Protein 3TKF (pdb70)

Secondary structure (DSSP, 8-state):
---HHHHHHHHSEEEEE-S-HHHHGGG--SEEE--HHHHHHHHHT-TTHHHHHHHHHHHHHH-TT--HHHHHHHHHHHHHHHHHHHHHTT-SS-EEEEPPGGGTT-HHHHHHHHHHHHHHHHHTT--GGGEEEEEE-SHHHHHHHHHHHHTT--EEEEEE--HHHHHHHHHTT-SEEEEBSHHHHHHHHHHTT-SSPPPGGG-HHHHHHHHHHHHHHHHT--SEEEEB--SSHHHHHTTTTSSEEEE-HHHHHHHHT--S----------HHHHHHHHHT-HHHHHHHHHHHHHHHHHHHHHHHHHHHT-/----HHHHHHHHSEEEEE-S-HHHHHHH--SEEE--HHHHHHHHHSSTTHHHHHHHHHHHHHH-TTS-HHHHHHHHHHHHHHHHHHHHHTT-SS-EEEEPPGGGTT-HHHHHHHHHHHHHHHHHTT--GGGEEEEEE-SHHHHHHHHHHHHTT--EEEEEE-SHHHHHHHHHTT-SEEEEBSHHHHHHHHHHTT-SSPPPGGG-HHHHHHHHHHHHHHHHT--SEEEEB--SSHHHHHTTTTSSEEEE-HHHHHHHHT--S------------HHHHHHHHHH-HHHHHHHHHHHHHHHHHHHHHHHHHHHT-

Foldseek 3Di:
DAFLLVVLVVQAQEEAEALQQVLCQVLQGQEYEYALQRLLVNVVVCPCVVLLLVLLVVLCVVCVPDDLVRSLVLSLLSSQLSSQVSNVVRHNAAYEGEFQLVCQQPLVVLLVRLVSSQVSNVVVPHHQRRYAYEGELDVSRLVNQLVCVVVPHAYEHELAAALLSLLSSLVSVHQAYEQEQALQQVVVCVVPVNPDGDDLVPRSSLVRLVVNQVVCVVVVRNHAYEYEYDDALVSVLSQRNGHYYHDYSVSSVVSNPHHDDRDRNDVNQDNVNSVVRCVVPPSSVVRSVVVSVVSNVSSVVSSVVSSVSD/DFAFLLVLLVVQAQEEAEALPQVLCQVSAGAEYEYFLQRLLCVCPDPPCVVVLLVLLVVLCVVCVPDDLVVSLVVSLLSSQLSSQVSNVVRHNAAYEGEFQLVCQQPLVVLLVSLVVSQVSCVVVVHHLRRYAYEGALDVSRLVNQLVCVVVVRAYEHELAAALLSLLSSLVSVHQAYEQEQALQQVCVCVVVVPPDRDDCVPRSSLVRLVVNQVVCVVVVRNHAYEYEHDDALVSVLQQRNGHHYHDYSVSSVVSNPHRDDRDHNDVDDHDDNVNSVVRCVVPPSSVVRSVVVSVVSNVSSVVSSVVSSVSD

Radius of gyration: 28.07 Å; Cα contacts (8 Å, |Δi|>4): 1209; chains: 2; bounding box: 58×74×72 Å

Sequence (623 aa):
QKSVLEQLKQVTMVVADTGDFELIKKYKPVDATTTNNPSSLILKAVKEQKYSNNLVAETISSKVKANNPDLNSDDDLVKEEIAIEILLVSFGIKILDVIEEGKVSSEVDARVSFNSATTTIDDYAKRIIARYESSNGIPKDDRVLIMMIAATWEGIKAAKLLQKEGINCNLTLIFDKAQAKACAEAGVYLVSPFVGRITDWQMQQNNLKTFPAIADDDGVNSVKAIYKLYKSHGFKTIVMGASFRNVVEQVIALAGCDALTISPVLLEELKNRDEHLEEVKLLTQQISEADFRWLMMNENAMATHKLAEGIRLFTKKDTIELEENIIKQNLMQKSVLEQLKQQVTMVVADTGDFELIKKYKPVDATTTNNPSLILKKAVKEQKYSNLVAETISKVKANNPDLNSDDDLVKEIAIIEILLVSFGIKILDVIEGKVSSEVDARVSFNSATTIDYAKRIIARYESSNGIPKDDRVLIMMIAATWEGIKAAKLLLQKEGINCNLTLIFDKAQAKACAEAGVYLVSPFFVVGRITDWQMQQNNLKTFPAIADDDGVNSVKAIYKLYKSHGFKTIVMGASFRNVVEQVIALAGCDALTISPVVLLEEELKNRDEHLEVKLLTSPQISEADFRWLMNENAMATHKLAEGIRLFTKKDTIELENIIKQNL

Nearest PDB structures (foldseek):
  3te9-assembly2_B  TM=1.002E+00  e=3.076E-57  Francisella tularensis subsp. tularensis
  3tno-assembly1_B  TM=9.965E-01  e=2.979E-54  Francisella tularensis subsp. tularensis SCHU S4
  3igx-assembly2_B  TM=9.937E-01  e=8.332E-54  Francisella tularensis subsp. tularensis SCHU S4
  3te9-assembly1_A  TM=9.946E-01  e=1.778E-53  Francisella tularensis subsp. tularensis
  4e0c-assembly1_A  TM=9.890E-01  e=9.285E-54  Francisella tularensis subsp. tularensis SCHU S4

B-factor: mean 20.65, std 10.34, range [6.25, 67.81]

Organism: Francisella tularensis subsp. tularensis (strain SCHU S4 / Schu 4) (NCBI:txid177416)

CATH classification: 3.20.20.70

Solvent-accessible surface area: 25926 Å² total; per-residue (Å²): 165,99,25,1,7,82,17,1,78,110,59,6,46,1,0,1,29,7,1,21,21,93,48,1,97,103,9,156,6,51,9,1,6,0,24,16,37,36,4,11,101,8,11,110,108,121,102,17,53,115,27,14,57,116,6,5,67,81,6,78,77,96,35,122,120,56,92,82,72,66,23,1,58,31,0,13,1,4,2,15,0,15,0,0,37,80,0,10,111,45,16,141,12,39,0,2,0,9,3,15,3,68,22,6,26,57,21,67,50,1,29,83,29,0,74,108,0,9,52,54,0,89,77,47,62,27,70,80,86,62,0,3,0,10,3,4,0,5,48,16,0,7,126,0,0,103,55,0,34,154,87,34,10,38,0,1,0,3,0,0,3,19,105,19,0,0,58,6,0,9,43,13,46,3,64,1,0,4,0,14,0,0,47,4,0,44,52,29,28,139,114,110,114,71,186,104,81,22,64,58,81,86,1,64,0,0,57,21,0,60,37,0,26,136,22,7,114,83,104,37,52,185,10,36,0,2,0,7,21,23,95,35,7,82,2,0,34,8,0,0,7,0,60,0,0,4,0,39,23,106,14,0,64,75,0,83,109,77,92,71,142,6,99,58,96,12,126,183,28,55,65,24,64,7,31,49,70,15,10,82,37,27,22,0,23,31,20,19,6,38,0,0,49,77,2,8,127,23,16,77,47,13,9,65,33,1,105,144,85,89,201,174,96,24,0,3,61,22,1,52,136,55,6,44,0,0,0,31,9,3,23,17,103,46,1,114,98,7,135,7,64,9,1,5,0,28,16,31,24,5,12,109,7,11,118,94,161,105,20,56,111,38,12,55,104,4,6,66,100,6,63,77,106,31,117,131,63,91,72,80,74,19,1,85,46,0,12,6,17,2,15,1,15,2,0,33,78,0,3,99,47,14,170,12,38,0,2,0,10,4,19,3,72,27,6,25,50,29,70,60,1,29,67,40,0,78,133,0,10,56,40,0,88,89,80,64,23,60,74,84,56,0,3,0,8,3,5,0,5,27,17,0,4,74,0,0,72,89,1,36,149,95,33,10,33,0,0,0,6,0,0,3,23,102,8,0,0,17,5,0,9,42,13,47,3,62,0,0,3,0,15,0,0,50,6,0,41,47,17,43,141,108,90,136,65,195,103,69,19,65,57,81,88,0,65,0,0,57,22,0,59,39,0,24,155,19,0,93,88,94,41,42,183,8,35,0,2,0,8,19,22,102,34,8,87,0,0,35,8,0,0,8,0,38,0,0,4,0,41,23,108,11,0,63,75,0,88,108,79,126,74,150,6,107,60,98,13,139,134,98,128,18,57,66,27,60,6,30,52,74,14,10,84,36,24,21,0,22,31,17,20,4,40,0,0,45,79,6,5,128,23,16,75,50,12,11,70,30,0,108,145,78,92

Structure (mmCIF, N/CA/C/O backbone):
data_3TKF
#
_entry.id   3TKF
#
_cell.length_a   54.827
_cell.length_b   87.194
_cell.length_c   141.136
_cell.angle_alpha   90.00
_cell.angle_beta   90.00
_cell.angle_gamma   90.00
#
_symmetry.space_group_name_H-M   'P 21 21 21'
#
loop_
_entity.id
_entity.type
_entity.pdbx_description
1 polymer Transaldolase
2 non-polymer 'D-ALTRO-HEPT-2-ULOSE 7-PHOSPHATE'
3 non-polymer '4-(2-HYDROXYETHYL)-1-PIPERAZINE ETHANESULFONIC ACID'
4 non-polymer DI(HYDROXYETHYL)ETHER
5 non-polymer GLYCEROL
6 water water
#
loop_
_atom_site.group_PDB
_atom_site.id
_atom_site.type_symbol
_atom_site.label_atom_id
_atom_site.label_alt_id
_atom_site.label_comp_id
_atom_site.label_asym_id
_atom_site.label_entity_id
_atom_site.label_seq_id
_atom_site.pdbx_PDB_ins_code
_atom_site.Cartn_x
_atom_site.Cartn_y
_atom_site.Cartn_z
_atom_site.occupancy
_atom_site.B_iso_or_equiv
_atom_site.auth_seq_id
_atom_site.auth_comp_id
_atom_site.auth_asym_id
_atom_site.auth_atom_id
_atom_site.pdbx_PDB_model_num
ATOM 1 N N . GLN A 1 26 ? 40.131 18.603 38.315 1.00 41.33 2 GLN A N 1
ATOM 2 C CA . GLN A 1 26 ? 39.704 17.849 37.105 1.00 39.66 2 GLN A CA 1
ATOM 3 C C . GLN A 1 26 ? 38.287 18.249 36.686 1.00 36.72 2 GLN A C 1
ATOM 4 O O . GLN A 1 26 ? 37.346 18.252 37.486 1.00 37.53 2 GLN A O 1
ATOM 10 N N . LYS A 1 27 ? 38.154 18.584 35.412 1.00 32.04 3 LYS A N 1
ATOM 11 C CA . LYS A 1 27 ? 36.877 18.989 34.832 1.00 27.75 3 LYS A CA 1
ATOM 12 C C . LYS A 1 27 ? 36.015 17.768 34.596 1.00 23.30 3 LYS A C 1
ATOM 13 O O . LYS A 1 27 ? 36.524 16.701 34.255 1.00 21.44 3 LYS A O 1
ATOM 19 N N . SER A 1 28 ? 34.707 17.917 34.780 1.00 19.30 4 SER A N 1
ATOM 20 C CA . SER A 1 28 ? 33.793 16.800 34.506 1.00 17.69 4 SER A CA 1
ATOM 21 C C . SER A 1 28 ? 33.778 16.565 32.993 1.00 16.42 4 SER A C 1
ATOM 22 O O . SER A 1 28 ? 34.181 17.440 32.207 1.00 16.22 4 SER A O 1
ATOM 25 N N . VAL A 1 29 ? 33.334 15.389 32.599 1.00 15.30 5 VAL A N 1
ATOM 26 C CA . VAL A 1 29 ? 33.181 15.081 31.170 1.00 14.10 5 VAL A CA 1
ATOM 27 C C . VAL A 1 29 ? 32.191 16.083 30.530 1.00 14.52 5 VAL A C 1
ATOM 28 O O . VAL A 1 29 ? 32.382 16.495 29.388 1.00 14.03 5 VAL A O 1
ATOM 32 N N . LEU A 1 30 ? 31.121 16.446 31.228 1.00 13.25 6 LEU A N 1
ATOM 33 C CA . LEU A 1 30 ? 30.181 17.441 30.693 1.00 13.80 6 LEU A CA 1
ATOM 34 C C . LEU A 1 30 ? 30.905 18.758 30.383 1.00 14.58 6 LEU A C 1
ATOM 35 O O . LEU A 1 30 ? 30.735 19.326 29.314 1.00 13.47 6 LEU A O 1
ATOM 40 N N . GLU A 1 31 ? 31.740 19.237 31.304 1.00 15.27 7 GLU A N 1
ATOM 41 C CA . GLU A 1 31 ? 32.466 20.501 31.092 1.00 16.65 7 GLU A CA 1
ATOM 42 C C . GLU A 1 31 ? 33.414 20.389 29.908 1.00 14.78 7 GLU A C 1
ATOM 43 O O . GLU A 1 31 ? 33.536 21.296 29.091 1.00 16.14 7 GLU A O 1
ATOM 49 N N . GLN A 1 32 ? 34.127 19.274 29.839 1.00 14.70 8 GLN A N 1
ATOM 50 C CA . GLN A 1 32 ? 35.037 19.045 28.724 1.00 14.67 8 GLN A CA 1
ATOM 51 C C . GLN A 1 32 ? 34.291 18.974 27.387 1.00 15.00 8 GLN A C 1
ATOM 52 O O . GLN A 1 32 ? 34.772 19.486 26.373 1.00 14.74 8 GLN A O 1
ATOM 58 N N . LEU A 1 33 ? 33.115 18.339 27.386 1.00 13.88 9 LEU A N 1
ATOM 59 C CA . LEU A 1 33 ? 32.326 18.192 26.160 1.00 12.76 9 LEU A CA 1
ATOM 60 C C . LEU A 1 33 ? 31.917 19.563 25.620 1.00 12.34 9 LEU A C 1
ATOM 61 O O . LEU A 1 33 ? 31.971 19.814 24.409 1.00 12.85 9 LEU A O 1
ATOM 66 N N . LYS A 1 34 ? 31.520 20.459 26.520 1.00 14.12 10 LYS A N 1
ATOM 67 C CA . LYS A 1 34 ? 31.097 21.790 26.138 1.00 14.50 10 LYS A CA 1
ATOM 68 C C . LYS A 1 34 ? 32.189 22.611 25.458 1.00 14.68 10 LYS A C 1
ATOM 69 O O . LYS A 1 34 ? 31.889 23.569 24.743 1.00 16.93 10 LYS A O 1
ATOM 75 N N . GLN A 1 35 ? 33.450 22.251 25.676 1.00 14.96 11 GLN A N 1
ATOM 76 C CA . GLN A 1 35 ? 34.556 22.954 25.066 1.00 16.78 11 GLN A CA 1
ATOM 77 C C . GLN A 1 35 ? 34.688 22.658 23.578 1.00 17.17 11 GLN A C 1
ATOM 78 O O . GLN A 1 35 ? 35.236 23.493 22.839 1.00 17.98 11 GLN A O 1
ATOM 84 N N . VAL A 1 36 ? 34.149 21.512 23.111 1.00 15.11 12 VAL A N 1
ATOM 85 C CA . VAL A 1 36 ? 34.310 21.091 21.722 1.00 14.25 12 VAL A CA 1
ATOM 86 C C . VAL A 1 36 ? 33.016 20.790 20.945 1.00 13.43 12 VAL A C 1
ATOM 87 O O . VAL A 1 36 ? 33.049 20.596 19.732 1.00 15.72 12 VAL A O 1
ATOM 91 N N . THR A 1 37 ? 31.882 20.833 21.653 1.00 12.39 13 THR A N 1
ATOM 92 C CA . THR A 1 37 ? 30.559 20.498 21.132 1.00 12.56 13 THR A CA 1
ATOM 93 C C . THR A 1 37 ? 29.526 21.388 21.775 1.00 12.05 13 THR A C 1
ATOM 94 O O . THR A 1 37 ? 29.627 21.684 22.963 1.00 13.10 13 THR A O 1
ATOM 98 N N . MET A 1 38 ? 28.539 21.824 20.993 1.00 12.29 14 MET A N 1
ATOM 99 C CA . MET A 1 38 ? 27.399 22.577 21.523 1.00 12.08 14 MET A CA 1
ATOM 100 C C . MET A 1 38 ? 26.496 21.553 22.219 1.00 11.60 14 MET A C 1
ATOM 101 O O . MET A 1 38 ? 25.908 20.702 21.569 1.00 11.58 14 MET A O 1
ATOM 106 N N . VAL A 1 39 ? 26.409 21.652 23.551 1.00 11.43 15 VAL A N 1
ATOM 107 C CA . VAL A 1 39 ? 25.606 20.741 24.337 1.00 11.17 15 VAL A CA 1
ATOM 108 C C . VAL A 1 39 ? 24.166 21.261 24.351 1.00 11.48 15 VAL A C 1
ATOM 109 O O . VAL A 1 39 ? 23.906 22.449 24.631 1.00 12.67 15 VAL A O 1
ATOM 113 N N . VAL A 1 40 ? 23.240 20.354 24.056 1.00 10.80 16 VAL A N 1
ATOM 114 C CA . VAL A 1 40 ? 21.819 20.659 23.943 1.00 10.55 16 VAL A CA 1
ATOM 115 C C . VAL A 1 40 ? 21.070 19.686 24.863 1.00 11.67 16 VAL A C 1
ATOM 116 O O . VAL A 1 40 ? 21.435 18.518 24.960 1.00 11.44 16 VAL A O 1
ATOM 120 N N . ALA A 1 41 ? 20.062 20.204 25.584 1.00 11.13 17 ALA A N 1
ATOM 121 C CA . ALA A 1 41 ? 19.253 19.374 26.505 1.00 11.35 17 ALA A CA 1
ATOM 122 C C . ALA A 1 41 ? 18.013 18.893 25.792 1.00 11.38 17 ALA A C 1
ATOM 123 O O . ALA A 1 41 ? 17.262 19.679 25.238 1.00 12.30 17 ALA A O 1
ATOM 125 N N . ASP A 1 42 ? 17.791 17.586 25.842 1.00 11.05 18 ASP A N 1
ATOM 126 C CA . ASP A 1 42 ? 16.662 16.938 25.156 1.00 11.60 18 ASP A CA 1
ATOM 127 C C . ASP A 1 42 ? 15.569 16.697 26.184 1.00 11.12 18 ASP A C 1
ATOM 128 O O . ASP A 1 42 ? 15.468 15.610 26.793 1.00 12.84 18 ASP A O 1
ATOM 133 N N . THR A 1 43 ? 14.750 17.732 26.399 1.00 11.83 19 THR A N 1
ATOM 134 C CA . THR A 1 43 ? 13.686 17.656 27.384 1.00 13.15 19 THR A CA 1
ATOM 135 C C . THR A 1 43 ? 12.757 18.843 27.282 1.00 14.54 19 THR A C 1
ATOM 136 O O . THR A 1 43 ? 13.119 19.889 26.745 1.00 15.38 19 THR A O 1
ATOM 140 N N . GLY A 1 44 ? 11.536 18.645 27.762 1.00 15.43 20 GLY A N 1
ATOM 141 C CA . GLY A 1 44 ? 10.582 19.744 27.915 1.00 15.77 20 GLY A CA 1
ATOM 142 C C . GLY A 1 44 ? 10.467 20.167 29.385 1.00 19.17 20 GLY A C 1
ATOM 143 O O . GLY A 1 44 ? 9.772 21.146 29.704 1.00 20.46 20 GLY A O 1
ATOM 144 N N . ASP A 1 45 ? 11.183 19.448 30.262 1.00 18.63 21 ASP A N 1
ATOM 145 C CA . ASP A 1 45 ? 11.151 19.640 31.738 1.00 20.88 21 ASP A CA 1
ATOM 146 C C . ASP A 1 45 ? 12.142 20.762 32.014 1.00 19.64 21 ASP A C 1
ATOM 147 O O . ASP A 1 45 ? 13.299 20.536 32.378 1.00 20.06 21 ASP A O 1
ATOM 152 N N . PHE A 1 46 ? 11.702 21.992 31.795 1.00 21.49 22 PHE A N 1
ATOM 153 C CA . PHE A 1 46 ? 12.578 23.156 31.865 1.00 20.81 22 PHE A CA 1
ATOM 154 C C . PHE A 1 46 ? 13.284 23.435 33.177 1.00 22.83 22 PHE A C 1
ATOM 155 O O . PHE A 1 46 ? 14.379 24.019 33.200 1.00 22.72 22 PHE A O 1
ATOM 163 N N . GLU A 1 47 ? 12.686 23.009 34.270 1.00 24.20 23 GLU A N 1
ATOM 164 C CA . GLU A 1 47 ? 13.335 23.234 35.526 1.00 26.48 23 GLU A CA 1
ATOM 165 C C . GLU A 1 47 ? 14.586 22.390 35.698 1.00 25.78 23 GLU A C 1
ATOM 166 O O . GLU A 1 47 ? 15.449 22.745 36.503 1.00 29.51 23 GLU A O 1
ATOM 172 N N . LEU A 1 48 ? 14.710 21.304 34.928 1.00 23.57 24 LEU A N 1
ATOM 173 C CA . LEU A 1 48 ? 15.902 20.462 34.971 1.00 23.35 24 LEU A CA 1
ATOM 174 C C . LEU A 1 48 ? 17.023 21.039 34.141 1.00 23.53 24 LEU A C 1
ATOM 175 O O . LEU A 1 48 ? 18.181 20.733 34.382 1.00 24.67 24 LEU A O 1
ATOM 180 N N . ILE A 1 49 ? 16.687 21.845 33.147 1.00 23.01 25 ILE A N 1
ATOM 181 C CA . ILE A 1 49 ? 17.674 22.403 32.210 1.00 22.41 25 ILE A CA 1
ATOM 182 C C . ILE A 1 49 ? 18.719 23.287 32.853 1.00 23.81 25 ILE A C 1
ATOM 183 O O . ILE A 1 49 ? 19.918 23.177 32.548 1.00 19.79 25 ILE A O 1
ATOM 188 N N . LYS A 1 50 ? 18.252 24.164 33.738 1.00 26.03 26 LYS A N 1
ATOM 189 C CA . LYS A 1 50 ? 19.095 25.125 34.423 1.00 30.09 26 LYS A CA 1
ATOM 190 C C . LYS A 1 50 ? 20.401 24.586 34.956 1.00 29.89 26 LYS A C 1
ATOM 191 O O . LYS A 1 50 ? 21.455 25.180 34.726 1.00 34.08 26 LYS A O 1
ATOM 197 N N . LYS A 1 51 ? 20.347 23.432 35.604 1.00 28.35 27 LYS A N 1
ATOM 198 C CA . LYS A 1 51 ? 21.548 22.860 36.212 1.00 28.49 27 LYS A CA 1
ATOM 199 C C . LYS A 1 51 ? 22.564 22.253 35.271 1.00 24.93 27 LYS A C 1
ATOM 200 O O . LYS A 1 51 ? 23.632 21.847 35.719 1.00 25.13 27 LYS A O 1
ATOM 206 N N . TYR A 1 52 ? 22.230 22.125 33.984 1.00 19.21 28 TYR A N 1
ATOM 207 C CA . TYR A 1 52 ? 23.211 21.605 33.025 1.00 18.26 28 TYR A CA 1
ATOM 208 C C . TYR A 1 52 ? 23.760 22.705 32.122 1.00 16.72 28 TYR A C 1
ATOM 209 O O . TYR A 1 52 ? 24.773 22.490 31.447 1.00 17.87 28 TYR A O 1
ATOM 218 N N . LYS A 1 53 ? 23.112 23.870 32.129 1.00 18.17 29 LYS A N 1
ATOM 219 C CA . LYS A 1 53 ? 23.522 25.008 31.320 1.00 18.12 29 LYS A CA 1
ATOM 220 C C . LYS A 1 53 ? 23.848 24.642 29.868 1.00 15.97 29 LYS A C 1
ATOM 221 O O . LYS A 1 53 ? 24.944 24.906 29.378 1.00 16.78 29 LYS A O 1
ATOM 227 N N . PRO A 1 54 ? 22.899 24.003 29.182 1.00 15.82 30 PRO A N 1
ATOM 228 C CA . PRO A 1 54 ? 23.122 23.707 27.772 1.00 14.15 30 PRO A CA 1
ATOM 229 C C . PRO A 1 54 ? 22.976 25.006 26.998 1.00 14.69 30 PRO A C 1
ATOM 230 O O . PRO A 1 54 ? 22.438 25.980 27.520 1.00 17.41 30 PRO A O 1
ATOM 234 N N . VAL A 1 55 ? 23.428 25.029 25.749 1.00 13.47 31 VAL A N 1
ATOM 235 C CA . VAL A 1 55 ? 23.265 26.220 24.910 1.00 13.04 31 VAL A CA 1
ATOM 236 C C . VAL A 1 55 ? 21.840 26.272 24.353 1.00 13.03 31 VAL A C 1
ATOM 237 O O . VAL A 1 55 ? 21.145 27.286 24.485 1.00 14.08 31 VAL A O 1
ATOM 241 N N . ASP A 1 56 ? 21.421 25.163 23.727 1.00 13.09 32 ASP A N 1
ATOM 242 C CA . ASP A 1 56 ? 20.097 25.018 23.132 1.00 12.59 32 ASP A CA 1
ATOM 243 C C . ASP A 1 56 ? 19.334 23.899 23.860 1.00 11.81 32 ASP A C 1
ATOM 244 O O . ASP A 1 56 ? 19.880 23.177 24.699 1.00 12.23 32 ASP A O 1
ATOM 249 N N . ALA A 1 57 ? 18.052 23.769 23.538 1.00 12.43 33 ALA A N 1
ATOM 250 C CA . ALA A 1 57 ? 17.253 22.671 24.043 1.00 12.36 33 ALA A CA 1
ATOM 251 C C . ALA A 1 57 ? 16.336 22.187 22.939 1.00 11.81 33 ALA A C 1
ATOM 252 O O . ALA A 1 57 ? 15.955 22.948 22.036 1.00 12.09 33 ALA A O 1
ATOM 254 N N . THR A 1 58 ? 15.964 20.910 23.005 1.00 11.26 34 THR A N 1
ATOM 255 C CA . THR A 1 58 ? 15.029 20.336 22.049 1.00 11.37 34 THR A CA 1
ATOM 256 C C . THR A 1 58 ? 13.852 19.660 22.740 1.00 12.20 34 THR A C 1
ATOM 257 O O . THR A 1 58 ? 14.042 18.993 23.767 1.00 13.08 34 THR A O 1
ATOM 261 N N A THR A 1 59 ? 12.659 19.919 22.226 0.50 11.86 35 THR A N 1
ATOM 262 N N B THR A 1 59 ? 12.628 19.813 22.209 0.50 12.52 35 THR A N 1
ATOM 263 C CA A THR A 1 59 ? 11.487 19.249 22.689 0.50 12.32 35 THR A CA 1
ATOM 264 C CA B THR A 1 59 ? 11.442 19.134 22.785 0.50 13.21 35 THR A CA 1
ATOM 265 C C A THR A 1 59 ? 11.079 18.414 21.494 0.50 12.98 35 THR A C 1
ATOM 266 C C B THR A 1 59 ? 10.546 18.474 21.731 0.50 14.18 35 THR A C 1
ATOM 267 O O A THR A 1 59 ? 11.580 18.604 20.388 0.50 14.11 35 THR A O 1
ATOM 268 O O B THR A 1 59 ? 9.705 19.145 21.127 0.50 15.76 35 THR A O 1
ATOM 275 N N A ASN A 1 60 ? 10.197 17.468 21.718 0.50 11.91 36 ASN A N 1
ATOM 276 N N B ASN A 1 60 ? 10.702 17.170 21.530 0.50 13.04 36 ASN A N 1
ATOM 277 C CA A ASN A 1 60 ? 9.693 16.673 20.623 0.50 12.27 36 ASN A CA 1
ATOM 278 C CA B ASN A 1 60 ? 9.883 16.458 20.528 0.50 12.08 36 ASN A CA 1
ATOM 279 C C A ASN A 1 60 ? 8.338 16.215 21.114 0.50 11.68 36 ASN A C 1
ATOM 280 C C B ASN A 1 60 ? 8.488 16.082 21.102 0.50 12.22 36 ASN A C 1
ATOM 281 O O A ASN A 1 60 ? 7.978 16.474 22.258 0.50 11.44 36 ASN A O 1
ATOM 282 O O B ASN A 1 60 ? 8.239 16.291 22.285 0.50 12.17 36 ASN A O 1
ATOM 291 N N . PRO A 1 61 ? 7.576 15.547 20.259 1.00 12.10 37 PRO A N 1
ATOM 292 C CA . PRO A 1 61 ? 6.227 15.217 20.726 1.00 11.54 37 PRO A CA 1
ATOM 293 C C . PRO A 1 61 ? 6.160 14.284 21.932 1.00 12.80 37 PRO A C 1
ATOM 294 O O . PRO A 1 61 ? 5.251 14.389 22.763 1.00 13.63 37 PRO A O 1
ATOM 298 N N A SER A 1 62 ? 7.106 13.373 22.027 0.60 11.55 38 SER A N 1
ATOM 299 N N B SER A 1 62 ? 7.112 13.373 22.042 0.40 12.82 38 SER A N 1
ATOM 300 C CA A SER A 1 62 ? 7.152 12.442 23.132 0.60 11.70 38 SER A CA 1
ATOM 301 C CA B SER A 1 62 ? 7.127 12.466 23.171 0.40 13.78 38 SER A CA 1
ATOM 302 C C A SER A 1 62 ? 7.609 13.120 24.438 0.60 12.56 38 SER A C 1
ATOM 303 C C B SER A 1 62 ? 7.507 13.227 24.434 0.40 13.14 38 SER A C 1
ATOM 304 O O A SER A 1 62 ? 7.202 12.723 25.531 0.60 12.35 38 SER A O 1
ATOM 305 O O B SER A 1 62 ? 6.887 13.056 25.483 0.40 13.55 38 SER A O 1
ATOM 310 N N . LEU A 1 63 ? 8.517 14.089 24.327 1.00 13.36 39 LEU A N 1
ATOM 311 C CA . LEU A 1 63 ? 8.993 14.838 25.491 1.00 12.60 39 LEU A CA 1
ATOM 312 C C . LEU A 1 63 ? 7.949 15.840 25.973 1.00 12.97 39 LEU A C 1
ATOM 313 O O . LEU A 1 63 ? 7.823 16.063 27.188 1.00 14.21 39 LEU A O 1
ATOM 318 N N . ILE A 1 64 ? 7.174 16.433 25.065 1.00 13.38 40 ILE A N 1
ATOM 319 C CA . ILE A 1 64 ? 6.098 17.314 25.475 1.00 13.73 40 ILE A CA 1
ATOM 320 C C . ILE A 1 64 ? 5.028 16.473 26.222 1.00 15.62 40 ILE A C 1
ATOM 321 O O . ILE A 1 64 ? 4.539 16.860 27.286 1.00 15.18 40 ILE A O 1
ATOM 326 N N . LEU A 1 65 ? 4.677 15.315 25.663 1.00 14.62 41 LEU A N 1
ATOM 327 C CA . LEU A 1 65 ? 3.695 14.439 26.317 1.00 13.90 41 LEU A CA 1
ATOM 328 C C . LEU A 1 65 ? 4.157 14.070 27.719 1.00 15.07 41 LEU A C 1
ATOM 329 O O . LEU A 1 65 ? 3.379 14.152 28.656 1.00 15.16 41 LEU A O 1
ATOM 334 N N . LYS A 1 66 ? 5.424 13.680 27.869 1.00 14.49 42 LYS A N 1
ATOM 335 C CA . LYS A 1 66 ? 5.971 13.300 29.182 1.00 15.73 42 LYS A CA 1
ATOM 336 C C . LYS A 1 66 ? 5.818 14.444 30.168 1.00 16.22 42 LYS A C 1
ATOM 337 O O . LYS A 1 66 ? 5.359 14.229 31.306 1.00 18.19 42 LYS A O 1
ATOM 343 N N . ALA A 1 67 ? 6.171 15.658 29.763 1.00 16.21 43 ALA A N 1
ATOM 344 C CA . ALA A 1 67 ? 6.084 16.832 30.653 1.00 18.24 43 ALA A CA 1
ATOM 345 C C . ALA A 1 67 ? 4.657 17.119 31.079 1.00 18.45 43 ALA A C 1
ATOM 346 O O . ALA A 1 67 ? 4.396 17.479 32.233 1.00 19.53 43 ALA A O 1
ATOM 348 N N . VAL A 1 68 ? 3.727 16.972 30.150 1.00 16.85 44 VAL A N 1
ATOM 349 C CA . VAL A 1 68 ? 2.316 17.181 30.446 1.00 17.02 44 VAL A CA 1
ATOM 350 C C . VAL A 1 68 ? 1.790 16.056 31.346 1.00 18.50 44 VAL A C 1
ATOM 351 O O . VAL A 1 68 ? 1.131 16.336 32.352 1.00 19.76 44 VAL A O 1
ATOM 355 N N . LYS A 1 69 ? 2.097 14.800 31.032 1.00 19.25 45 LYS A N 1
ATOM 356 C CA . LYS A 1 69 ? 1.620 13.664 31.838 1.00 19.95 45 LYS A CA 1
ATOM 357 C C . LYS A 1 69 ? 2.091 13.644 33.282 1.00 20.76 45 LYS A C 1
ATOM 358 O O . LYS A 1 69 ? 1.325 13.235 34.160 1.00 22.02 45 LYS A O 1
ATOM 364 N N . GLU A 1 70 ? 3.333 14.075 33.517 1.00 20.23 46 GLU A N 1
ATOM 365 C CA . GLU A 1 70 ? 3.922 14.041 34.870 1.00 21.14 46 GLU A CA 1
ATOM 366 C C . GLU A 1 70 ? 3.442 15.157 35.791 1.00 22.60 46 GLU A C 1
ATOM 367 O O . GLU A 1 70 ? 3.752 15.180 36.986 1.00 22.33 46 GLU A O 1
ATOM 373 N N . GLN A 1 71 ? 2.682 16.075 35.223 1.00 22.09 47 GLN A N 1
ATOM 374 C CA . GLN A 1 71 ? 1.972 17.162 35.927 1.00 25.02 47 GLN A CA 1
ATOM 375 C C . GLN A 1 71 ? 2.710 18.240 36.684 1.00 24.49 47 GLN A C 1
ATOM 376 O O . GLN A 1 71 ? 2.071 19.013 37.401 1.00 25.83 47 GLN A O 1
ATOM 382 N N . LYS A 1 72 ? 4.015 18.320 36.522 1.00 24.08 48 LYS A N 1
ATOM 383 C CA . LYS A 1 72 ? 4.789 19.359 37.181 1.00 24.95 48 LYS A CA 1
ATOM 384 C C . LYS A 1 72 ? 4.358 20.749 36.691 1.00 24.67 48 LYS A C 1
ATOM 385 O O . LYS A 1 72 ? 4.449 21.736 37.433 1.00 26.06 48 LYS A O 1
ATOM 391 N N . TYR A 1 73 ? 3.893 20.811 35.436 1.00 23.79 49 TYR A N 1
ATOM 392 C CA . TYR A 1 73 ? 3.498 22.060 34.803 1.00 23.70 49 TYR A CA 1
ATOM 393 C C . TYR A 1 73 ? 1.996 22.127 34.523 1.00 23.73 49 TYR A C 1
ATOM 394 O O . TYR A 1 73 ? 1.563 22.732 33.542 1.00 22.96 49 TYR A O 1
ATOM 403 N N . SER A 1 74 ? 1.201 21.534 35.405 1.00 22.82 50 SER A N 1
ATOM 404 C CA . SER A 1 74 ? -0.256 21.541 35.232 1.00 23.58 50 SER A CA 1
ATOM 405 C C . SER A 1 74 ? -0.843 22.971 35.194 1.00 24.33 50 SER A C 1
ATOM 406 O O . SER A 1 74 ? -1.817 23.212 34.475 1.00 22.42 50 SER A O 1
ATOM 409 N N A ASN A 1 75 ? -0.281 23.905 35.966 0.50 25.42 51 ASN A N 1
ATOM 410 N N B ASN A 1 75 ? -0.250 23.896 35.948 0.50 25.36 51 ASN A N 1
ATOM 411 C CA A ASN A 1 75 ? -0.772 25.292 35.939 0.50 25.93 51 ASN A CA 1
ATOM 412 C CA B ASN A 1 75 ? -0.710 25.279 35.944 0.50 25.79 51 ASN A CA 1
ATOM 413 C C A ASN A 1 75 ? -0.512 25.934 34.565 0.50 25.53 51 ASN A C 1
ATOM 414 C C B ASN A 1 75 ? -0.521 25.892 34.559 0.50 25.52 51 ASN A C 1
ATOM 415 O O A ASN A 1 75 ? -1.373 26.638 34.036 0.50 26.38 51 ASN A O 1
ATOM 416 O O B ASN A 1 75 ? -1.428 26.527 34.020 0.50 26.44 51 ASN A O 1
ATOM 425 N N . LEU A 1 76 ? 0.666 25.689 33.989 1.00 24.55 52 LEU A N 1
ATOM 426 C CA . LEU A 1 76 ? 1.000 26.215 32.650 1.00 24.17 52 LEU A CA 1
ATOM 427 C C . LEU A 1 76 ? 0.001 25.648 31.639 1.00 23.34 52 LEU A C 1
ATOM 428 O O . LEU A 1 76 ? -0.503 26.372 30.752 1.00 22.99 52 LEU A O 1
ATOM 433 N N . VAL A 1 77 ? -0.304 24.360 31.759 1.00 22.58 53 VAL A N 1
ATOM 434 C CA . VAL A 1 77 ? -1.256 23.730 30.850 1.00 22.04 53 VAL A CA 1
ATOM 435 C C . VAL A 1 77 ? -2.647 24.345 31.014 1.00 21.18 53 VAL A C 1
ATOM 436 O O . VAL A 1 77 ? -3.275 24.714 30.024 1.00 21.57 53 VAL A O 1
ATOM 440 N N . ALA A 1 78 ? -3.122 24.486 32.257 1.00 21.22 54 ALA A N 1
ATOM 441 C CA . ALA A 1 78 ? -4.446 25.078 32.504 1.00 21.37 54 ALA A CA 1
ATOM 442 C C . ALA A 1 78 ? -4.543 26.523 32.013 1.00 21.17 54 ALA A C 1
ATOM 443 O O . ALA A 1 78 ? -5.545 26.912 31.393 1.00 21.59 54 ALA A O 1
ATOM 445 N N . GLU A 1 79 ? -3.500 27.309 32.249 1.00 22.68 55 GLU A N 1
ATOM 446 C CA . GLU A 1 79 ? -3.470 28.700 31.815 1.00 24.12 55 GLU A CA 1
ATOM 447 C C . GLU 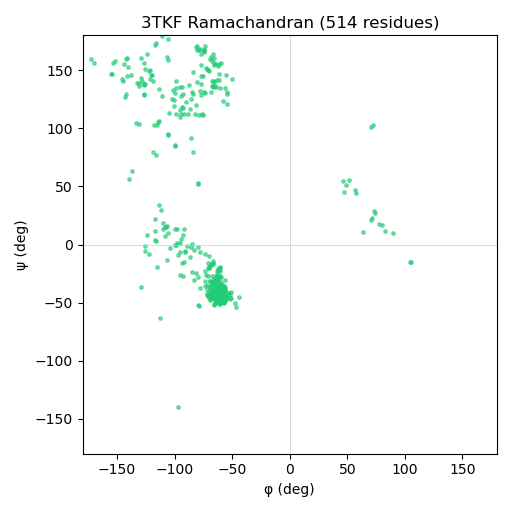A 1 79 ? -3.466 28.806 30.285 1.00 22.66 55 GLU A C 1
ATOM 448 O O . GLU A 1 79 ? -4.088 29.699 29.715 1.00 23.84 55 GLU A O 1
ATOM 454 N N . THR A 1 80 ? -2.761 27.895 29.617 1.00 21.15 56 THR A N 1
ATOM 455 C CA . THR A 1 80 ? -2.703 27.893 28.158 1.00 20.22 56 THR A CA 1
ATOM 456 C C . THR A 1 80 ? -4.080 27.568 27.578 1.00 19.49 56 THR A C 1
ATOM 457 O O . THR A 1 80 ? -4.533 28.215 26.641 1.00 19.20 56 THR A O 1
ATOM 461 N N . ILE A 1 81 ? -4.742 26.557 28.125 1.00 19.28 57 ILE A N 1
ATOM 462 C CA . ILE A 1 81 ? -6.089 26.210 27.687 1.00 19.81 57 ILE A CA 1
ATOM 463 C C . ILE A 1 81 ? -7.046 27.404 27.834 1.00 21.03 57 ILE A C 1
ATOM 464 O O . ILE A 1 81 ? -7.778 27.730 26.910 1.00 21.13 57 ILE A O 1
ATOM 469 N N A SER A 1 82 ? -7.006 28.062 28.986 0.70 22.49 58 SER A N 1
ATOM 470 N N B SER A 1 82 ? -7.011 28.069 28.986 0.30 21.44 58 SER A N 1
ATOM 471 C CA A SER A 1 82 ? -7.873 29.221 29.226 0.70 23.42 58 SER A CA 1
ATOM 472 C CA B SER A 1 82 ? -7.891 29.220 29.232 0.30 21.64 58 SER A CA 1
ATOM 473 C C A SER A 1 82 ? -7.649 30.362 28.235 0.70 22.74 58 SER A C 1
ATOM 474 C C B SER A 1 82 ? -7.656 30.369 28.242 0.30 22.02 58 SER A C 1
ATOM 475 O O A SER A 1 82 ? -8.609 30.946 27.710 0.70 24.17 58 SER A O 1
ATOM 476 O O B SER A 1 82 ? -8.609 30.960 27.725 0.30 22.71 58 SER A O 1
ATOM 481 N N . LYS A 1 83 ? -6.388 30.679 27.991 1.00 22.53 59 LYS A N 1
ATOM 482 C CA . LYS A 1 83 ? -5.995 31.743 27.074 1.00 23.13 59 LYS A CA 1
ATOM 483 C C . LYS A 1 83 ? -6.460 31.479 25.650 1.00 22.76 59 LYS A C 1
ATOM 484 O O . LYS A 1 83 ? -7.047 32.349 24.988 1.00 22.54 59 LYS A O 1
ATOM 490 N N . VAL A 1 84 ? -6.192 30.274 25.158 1.00 20.06 60 VAL A N 1
ATOM 491 C CA . VAL A 1 84 ? -6.572 29.941 23.805 1.00 19.45 60 VAL A CA 1
ATOM 492 C C . VAL A 1 84 ? -8.101 29.991 23.633 1.00 20.19 60 VAL A C 1
ATOM 493 O O . VAL A 1 84 ? -8.596 30.509 22.639 1.00 20.91 60 VAL A O 1
ATOM 497 N N . LYS A 1 85 ? -8.839 29.465 24.588 1.00 20.37 61 LYS A N 1
ATOM 498 C CA . LYS A 1 85 ? -10.304 29.531 24.509 1.00 23.11 61 LYS A CA 1
ATOM 499 C C . LYS A 1 85 ? -10.787 30.953 24.394 1.00 25.00 61 LYS A C 1
ATOM 500 O O . LYS A 1 85 ? -11.652 31.257 23.557 1.00 25.38 61 LYS A O 1
ATOM 506 N N . ALA A 1 86 ? -10.255 31.818 25.250 1.00 25.11 62 ALA A N 1
ATOM 507 C CA . ALA A 1 86 ? -10.683 33.221 25.288 1.00 28.21 62 ALA A CA 1
ATOM 508 C C . ALA A 1 86 ? -10.387 33.945 23.990 1.00 29.30 62 ALA A C 1
ATOM 509 O O . ALA A 1 86 ? -11.218 34.721 23.504 1.00 30.16 62 ALA A O 1
ATOM 511 N N . ASN A 1 87 ? -9.223 33.684 23.413 1.00 28.15 63 ASN A N 1
ATOM 512 C CA . ASN A 1 87 ? -8.818 34.330 22.173 1.00 29.18 63 ASN A CA 1
ATOM 513 C C . ASN A 1 87 ? -9.353 33.699 20.890 1.00 27.11 63 ASN A C 1
ATOM 514 O O . ASN A 1 87 ? -9.137 34.232 19.803 1.00 28.17 63 ASN A O 1
ATOM 519 N N . ASN A 1 88 ? -10.056 32.576 21.011 1.00 24.76 64 ASN A N 1
ATOM 520 C CA . ASN A 1 88 ? -10.585 31.879 19.842 1.00 23.90 64 ASN A CA 1
ATOM 521 C C . ASN A 1 88 ? -12.014 31.394 20.032 1.00 22.55 64 ASN A C 1
ATOM 522 O O . ASN A 1 88 ? -12.291 30.200 19.961 1.00 21.07 64 ASN A O 1
ATOM 527 N N . PRO A 1 89 ? -12.951 32.345 20.214 1.00 22.37 65 PRO A N 1
ATOM 528 C CA . PRO A 1 89 ? -14.370 32.015 20.408 1.00 23.39 65 PRO A CA 1
ATOM 529 C C . PRO A 1 89 ? -15.020 31.401 19.178 1.00 22.70 65 PRO A C 1
ATOM 530 O O . PRO A 1 89 ? -16.097 30.825 19.265 1.00 25.97 65 PRO A O 1
ATOM 534 N N . ASP A 1 90 ? -14.354 31.512 18.038 1.00 21.56 66 ASP A N 1
ATOM 535 C CA . ASP A 1 90 ? -14.854 30.968 16.794 1.00 21.92 66 ASP A CA 1
ATOM 536 C C . ASP A 1 90 ? -14.516 29.501 16.501 1.00 23.38 66 ASP A C 1
ATOM 537 O O . ASP A 1 90 ? -15.098 28.905 15.594 1.00 25.16 66 ASP A O 1
ATOM 542 N N . LEU A 1 91 ? -13.621 28.889 17.264 1.00 24.65 67 LEU A N 1
ATOM 543 C CA . LEU A 1 91 ? -13.232 27.521 16.940 1.00 25.44 67 LEU A CA 1
ATOM 544 C C . LEU A 1 91 ? -14.091 26.408 17.538 1.00 26.57 67 LEU A C 1
ATOM 545 O O . LEU A 1 91 ? -14.450 26.458 18.702 1.00 26.49 67 LEU A O 1
ATOM 550 N N . ASN A 1 92 ? -14.392 25.397 16.721 1.00 28.27 68 ASN A N 1
ATOM 551 C CA . ASN A 1 92 ? -15.116 24.227 17.204 1.00 29.25 68 ASN A CA 1
ATOM 552 C C . ASN A 1 92 ? -14.144 23.389 18.062 1.00 28.14 68 ASN A C 1
ATOM 553 O O . ASN A 1 92 ? -12.955 23.669 18.101 1.00 27.36 68 ASN A O 1
ATOM 558 N N . SER A 1 93 ? -14.675 22.383 18.745 1.00 29.09 69 SER A N 1
ATOM 559 C CA . SER A 1 93 ? -13.904 21.507 19.628 1.00 28.70 69 SER A CA 1
ATOM 560 C C . SER A 1 93 ? -12.594 20.987 19.025 1.00 26.41 69 SER A C 1
ATOM 561 O O . SER A 1 93 ? -11.536 21.160 19.637 1.00 23.96 69 SER A O 1
ATOM 564 N N . ASP A 1 94 ? -12.657 20.369 17.844 1.00 25.28 70 ASP A N 1
ATOM 565 C CA A ASP A 1 94 ? -11.471 19.826 17.164 0.50 26.04 70 ASP A CA 1
ATOM 566 C CA B ASP A 1 94 ? -11.440 19.829 17.214 0.50 26.01 70 ASP A CA 1
ATOM 567 C C . ASP A 1 94 ? -10.436 20.909 16.852 1.00 24.60 70 ASP A C 1
ATOM 568 O O . ASP A 1 94 ? -9.254 20.757 17.140 1.00 21.66 70 ASP A O 1
ATOM 577 N N . ASP A 1 95 ? -10.894 22.002 16.234 1.00 22.43 71 ASP A N 1
ATOM 578 C CA . ASP A 1 95 ? -9.995 23.085 15.871 1.00 22.46 71 ASP A CA 1
ATOM 579 C C . ASP A 1 95 ? -9.411 23.747 17.128 1.00 19.46 71 ASP A C 1
ATOM 580 O O . ASP A 1 95 ? -8.221 24.119 17.154 1.00 18.92 71 ASP A O 1
ATOM 585 N N . LEU A 1 96 ? -10.211 23.864 18.178 1.00 17.86 72 LEU A N 1
ATOM 586 C CA . LEU A 1 96 ? -9.735 24.432 19.439 1.00 17.65 72 LEU A CA 1
ATOM 587 C C . LEU A 1 96 ? -8.576 23.572 20.019 1.00 16.02 72 LEU A C 1
ATOM 588 O O . LEU A 1 96 ? -7.536 24.095 20.420 1.00 16.28 72 LEU A O 1
ATOM 593 N N . VAL A 1 97 ? -8.775 22.262 20.066 1.00 16.14 73 VAL A N 1
ATOM 594 C CA . VAL A 1 97 ? -7.747 21.343 20.571 1.00 16.61 73 VAL A CA 1
ATOM 595 C C . VAL A 1 97 ? -6.450 21.478 19.782 1.00 17.02 73 VAL A C 1
ATOM 596 O O . VAL A 1 97 ? -5.372 21.512 20.381 1.00 16.21 73 VAL A O 1
ATOM 600 N N . LYS A 1 98 ? -6.550 21.595 18.459 1.00 15.15 74 LYS A N 1
ATOM 601 C CA . LYS A 1 98 ? -5.357 21.754 17.637 1.00 17.51 74 LYS A CA 1
ATOM 602 C C . LYS A 1 98 ? -4.621 23.051 17.978 1.00 16.67 74 LYS A C 1
ATOM 603 O O . LYS A 1 98 ? -3.398 23.071 18.057 1.00 17.48 74 LYS A O 1
ATOM 609 N N A GLU A 1 99 ? -5.361 24.132 18.184 0.50 15.45 75 GLU A N 1
ATOM 610 N N B GLU A 1 99 ? -5.350 24.150 18.169 0.50 16.04 75 GLU A N 1
ATOM 611 C CA A GLU A 1 99 ? -4.755 25.409 18.511 0.50 15.56 75 GLU A CA 1
ATOM 612 C CA B GLU A 1 99 ? -4.714 25.424 18.522 0.50 16.59 75 GLU A CA 1
ATOM 613 C C A GLU A 1 99 ? -4.104 25.363 19.910 0.50 15.41 75 GLU A C 1
ATOM 614 C C B GLU A 1 99 ? -4.089 25.364 19.924 0.50 16.00 75 GLU A C 1
ATOM 615 O O A GLU A 1 99 ? -3.032 25.941 20.136 0.50 16.48 75 GLU A O 1
ATOM 616 O O B GLU A 1 99 ? -3.020 25.939 20.170 0.50 16.76 75 GLU A O 1
ATOM 627 N N . ILE A 1 100 ? -4.752 24.683 20.850 1.00 15.88 76 ILE A N 1
ATOM 628 C CA . ILE A 1 100 ? -4.208 24.522 22.202 1.00 14.97 76 ILE A CA 1
ATOM 629 C C . ILE A 1 100 ? -2.922 23.701 22.134 1.00 15.47 76 ILE A C 1
ATOM 630 O O . ILE A 1 100 ? -1.953 24.033 22.836 1.00 15.71 76 ILE A O 1
ATOM 635 N N . ALA A 1 101 ? -2.894 22.675 21.281 1.00 14.49 77 ALA A N 1
ATOM 636 C CA . ALA A 1 101 ? -1.682 21.814 21.167 1.00 14.93 77 ALA A CA 1
ATOM 637 C C . ALA A 1 101 ? -0.515 22.684 20.718 1.00 16.04 77 ALA A C 1
ATOM 638 O O . ALA A 1 101 ? 0.589 22.547 21.259 1.00 17.41 77 ALA A O 1
ATOM 640 N N . ILE A 1 102 ? -0.726 23.560 19.731 1.00 15.40 78 ILE A N 1
ATOM 641 C CA . ILE A 1 102 ? 0.345 24.463 19.298 1.00 15.36 78 ILE A CA 1
ATOM 642 C C . ILE A 1 102 ? 0.758 25.414 20.430 1.00 14.71 78 ILE A C 1
ATOM 643 O O . ILE A 1 102 ? 1.960 25.626 20.698 1.00 14.60 78 ILE A O 1
ATOM 648 N N . GLU A 1 103 ? -0.223 25.985 21.131 1.00 15.11 79 GLU A N 1
ATOM 649 C CA . GLU A 1 103 ? 0.103 26.920 22.198 1.00 15.48 79 GLU A CA 1
ATOM 650 C C . GLU A 1 103 ? 0.857 26.252 23.358 1.00 15.40 79 GLU A C 1
ATOM 651 O O . GLU A 1 103 ? 1.717 26.879 23.979 1.00 16.90 79 GLU A O 1
ATOM 657 N N . ILE A 1 104 ? 0.556 24.987 23.636 1.00 15.43 80 ILE A N 1
ATOM 658 C CA . ILE A 1 104 ? 1.292 24.249 24.687 1.00 15.56 80 ILE A CA 1
ATOM 659 C C . ILE A 1 104 ? 2.767 24.085 24.267 1.00 16.29 80 ILE A C 1
ATOM 660 O O . ILE A 1 104 ? 3.658 24.297 25.066 1.00 15.57 80 ILE A O 1
ATOM 665 N N A LEU A 1 105 ? 2.979 23.702 23.018 0.50 15.66 81 LEU A N 1
ATOM 666 N N B LEU A 1 105 ? 3.024 23.726 23.006 0.50 15.84 81 LEU A N 1
ATOM 667 C CA A LEU A 1 105 ? 4.326 23.556 22.470 0.50 16.49 81 LEU A CA 1
ATOM 668 C CA B LEU A 1 105 ? 4.428 23.613 22.526 0.50 16.17 81 LEU A CA 1
ATOM 669 C C A LEU A 1 105 ? 5.120 24.872 22.660 0.50 15.74 81 LEU A C 1
ATOM 670 C C B LEU A 1 105 ? 5.143 24.927 22.746 0.50 15.80 81 LEU A C 1
ATOM 671 O O A LEU A 1 105 ? 6.287 24.860 23.081 0.50 16.07 81 LEU A O 1
ATOM 672 O O B LEU A 1 105 ? 6.282 24.985 23.233 0.50 15.06 81 LEU A O 1
ATOM 681 N N . VAL A 1 106 ? 4.480 26.007 22.351 1.00 15.13 82 VAL A N 1
ATOM 682 C CA . VAL A 1 106 ? 5.059 27.336 22.471 1.00 15.78 82 VAL A CA 1
ATOM 683 C C . VAL A 1 106 ? 5.265 27.742 23.931 1.00 16.03 82 VAL A C 1
ATOM 684 O O . VAL A 1 106 ? 6.313 28.320 24.280 1.00 16.46 82 VAL A O 1
ATOM 688 N N . SER A 1 107 ? 4.281 27.453 24.788 1.00 15.72 83 SER A N 1
ATOM 689 C CA . SER A 1 107 ? 4.388 27.774 26.229 1.00 16.64 83 SER A CA 1
ATOM 690 C C . SER A 1 107 ? 5.604 27.099 26.841 1.00 16.24 83 SER A C 1
ATOM 691 O O . SER A 1 107 ? 6.394 27.738 27.578 1.00 17.63 83 SER A O 1
ATOM 694 N N . PHE A 1 108 ? 5.791 25.816 26.544 1.00 15.74 84 PHE A N 1
ATOM 695 C CA . PHE A 1 108 ? 6.985 25.121 27.024 1.00 15.21 84 PHE A CA 1
ATOM 696 C C . PHE A 1 108 ? 8.250 25.762 26.460 1.00 15.19 84 PHE A C 1
ATOM 697 O O . PHE A 1 108 ? 9.215 25.977 27.182 1.00 14.96 84 PHE A O 1
ATOM 705 N N . GLY A 1 109 ? 8.243 26.068 25.163 1.00 14.02 85 GLY A N 1
ATOM 706 C CA . GLY A 1 109 ? 9.385 26.719 24.531 1.00 15.59 85 GLY A CA 1
ATOM 707 C C . GLY A 1 109 ? 9.764 28.040 25.180 1.00 15.47 85 GLY A C 1
ATOM 708 O O . GLY A 1 109 ? 10.945 28.314 25.398 1.00 15.41 85 GLY A O 1
ATOM 709 N N . ILE A 1 110 ? 8.774 28.866 25.486 1.00 16.33 86 ILE A N 1
ATOM 710 C CA . ILE A 1 110 ? 9.012 30.159 26.117 1.00 17.59 86 ILE A CA 1
ATOM 711 C C . ILE A 1 110 ? 9.687 29.990 27.478 1.00 16.91 86 ILE A C 1
ATOM 712 O O . ILE A 1 110 ? 10.648 30.710 27.795 1.00 18.00 86 ILE A O 1
ATOM 717 N N . LYS A 1 111 ? 9.206 29.041 28.269 1.00 16.95 87 LYS A N 1
ATOM 718 C CA . LYS A 1 111 ? 9.775 28.752 29.579 1.00 17.90 87 LYS A CA 1
ATOM 719 C C . LYS A 1 111 ? 11.212 28.260 29.468 1.00 16.85 87 LYS A C 1
ATOM 720 O O . LYS A 1 111 ? 12.058 28.574 30.300 1.00 18.17 87 LYS A O 1
ATOM 726 N N . ILE A 1 112 ? 11.491 27.469 28.440 1.00 15.47 88 ILE A N 1
ATOM 727 C CA . ILE A 1 112 ? 12.841 26.984 28.193 1.00 16.40 88 ILE A CA 1
ATOM 728 C C . ILE A 1 112 ? 13.734 28.151 27.813 1.00 16.33 88 ILE A C 1
ATOM 729 O O . ILE A 1 112 ? 14.869 28.243 28.295 1.00 15.20 88 ILE A O 1
ATOM 734 N N . LEU A 1 113 ? 13.243 29.054 26.960 1.00 16.69 89 LEU A N 1
ATOM 735 C CA . LEU A 1 113 ? 14.041 30.212 26.505 1.00 16.54 89 LEU A CA 1
ATOM 736 C C . LEU A 1 113 ? 14.430 31.162 27.645 1.00 19.35 89 LEU A C 1
ATOM 737 O O . LEU A 1 113 ? 15.411 31.896 27.534 1.00 20.07 89 LEU A O 1
ATOM 742 N N . ASP A 1 114 ? 13.659 31.121 28.726 1.00 20.60 90 ASP A N 1
ATOM 743 C CA . ASP A 1 114 ? 13.966 31.930 29.916 1.00 21.70 90 ASP A CA 1
ATOM 744 C C . ASP A 1 114 ? 15.190 31.421 30.655 1.00 21.59 90 ASP A C 1
ATOM 745 O O . ASP A 1 114 ? 15.799 32.168 31.446 1.00 24.61 90 ASP A O 1
ATOM 750 N N . VAL A 1 115 ? 15.560 30.162 30.428 1.00 20.33 91 VAL A N 1
ATOM 751 C CA . VAL A 1 115 ? 16.675 29.555 31.143 1.00 21.39 91 VAL A CA 1
ATOM 752 C C . VAL A 1 115 ? 17.874 29.141 30.311 1.00 20.74 91 VAL A C 1
ATOM 753 O O . VAL A 1 115 ? 18.828 28.546 30.858 1.00 25.46 91 VAL A O 1
ATOM 757 N N . ILE A 1 116 ? 17.847 29.413 29.012 1.00 17.77 92 ILE A N 1
ATOM 758 C CA . ILE A 1 116 ? 18.982 29.125 28.141 1.00 17.57 92 ILE A CA 1
ATOM 759 C C . ILE A 1 116 ? 19.326 30.356 27.327 1.00 17.73 92 ILE A C 1
ATOM 760 O O . ILE A 1 116 ? 18.491 31.252 27.188 1.00 19.52 92 ILE A O 1
ATOM 765 N N A GLU A 1 117 ? 20.541 30.401 26.788 0.50 18.76 93 GLU A N 1
ATOM 766 N N B GLU A 1 117 ? 20.545 30.406 26.794 0.50 17.99 93 GLU A N 1
ATOM 767 C CA A GLU A 1 117 ? 20.974 31.532 25.968 0.50 20.21 93 GLU A CA 1
ATOM 768 C CA B GLU A 1 117 ? 20.988 31.536 25.968 0.50 18.79 93 GLU A CA 1
ATOM 769 C C A GLU A 1 117 ? 20.686 31.311 24.484 0.50 18.71 93 GLU A C 1
ATOM 770 C C B GLU A 1 117 ? 20.755 31.302 24.473 0.50 17.98 93 GLU A C 1
ATOM 771 O O A GLU A 1 117 ? 20.622 32.262 23.701 0.50 19.36 93 GLU A O 1
ATOM 772 O O B GLU A 1 117 ? 20.830 32.234 23.665 0.50 18.56 93 GLU A O 1
ATOM 783 N N . GLY A 1 118 ? 20.490 30.050 24.096 1.00 16.30 94 GLY A N 1
ATOM 784 C CA . GLY A 1 118 ? 20.303 29.698 22.713 1.00 16.17 94 GLY A CA 1
ATOM 785 C C . GLY A 1 118 ? 18.889 29.511 22.234 1.00 14.26 94 GLY A C 1
ATOM 786 O O . GLY A 1 118 ? 17.991 30.255 22.591 1.00 16.25 94 GLY A O 1
ATOM 787 N N . LYS A 1 119 ? 18.731 28.502 21.394 1.00 13.68 95 LYS A N 1
ATOM 788 C CA . LYS A 1 119 ? 17.455 28.212 20.738 1.00 13.02 95 LYS A CA 1
ATOM 789 C C . LYS A 1 119 ? 16.732 27.019 21.301 1.00 13.21 95 LYS A C 1
ATOM 790 O O . LYS A 1 119 ? 17.342 26.142 21.909 1.00 13.68 95 LYS A O 1
ATOM 796 N N . VAL A 1 120 ? 15.433 26.978 21.056 1.00 12.91 96 VAL A N 1
ATOM 797 C CA . VAL A 1 120 ? 14.600 25.843 21.405 1.00 12.43 96 VAL A CA 1
ATOM 798 C C . VAL A 1 120 ? 13.994 25.289 20.123 1.00 12.21 96 VAL A C 1
ATOM 799 O O . VAL A 1 120 ? 13.629 26.043 19.222 1.00 12.10 96 VAL A O 1
ATOM 803 N N . SER A 1 121 ? 13.918 23.965 20.045 1.00 11.42 97 SER A N 1
ATOM 804 C CA . SER A 1 121 ? 13.290 23.286 18.904 1.00 10.90 97 SER A CA 1
ATOM 805 C C . SER A 1 121 ? 11.891 22.829 19.303 1.00 11.58 97 SER A C 1
ATOM 806 O O . SER A 1 121 ? 11.701 22.250 20.380 1.00 12.12 97 SER A O 1
ATOM 809 N N . SER A 1 122 ? 10.940 23.104 18.431 1.00 10.95 98 SER A N 1
ATOM 810 C CA . SER A 1 122 ? 9.518 22.748 18.577 1.00 11.50 98 SER A CA 1
ATOM 811 C C . SER A 1 122 ? 9.096 21.989 17.321 1.00 10.60 98 SER A C 1
ATOM 812 O O . SER A 1 122 ? 9.268 22.498 16.225 1.00 10.96 98 SER A O 1
ATOM 815 N N . GLU A 1 123 ? 8.469 20.827 17.488 1.00 11.54 99 GLU A N 1
ATOM 816 C CA . GLU A 1 123 ? 8.143 19.956 16.366 1.00 11.26 99 GLU A CA 1
ATOM 817 C C . GLU A 1 123 ? 6.743 20.091 15.785 1.00 11.54 99 GLU A C 1
ATOM 818 O O . GLU A 1 123 ? 5.757 20.163 16.542 1.00 14.03 99 GLU A O 1
ATOM 824 N N . VAL A 1 124 ? 6.642 20.128 14.459 1.00 10.99 100 VAL A N 1
ATOM 825 C CA . VAL A 1 124 ? 5.334 20.159 13.821 1.00 11.18 100 VAL A CA 1
ATOM 826 C C . VAL A 1 124 ? 4.615 18.818 14.046 1.00 12.57 100 VAL A C 1
ATOM 827 O O . VAL A 1 124 ? 5.214 17.786 14.330 1.00 12.47 100 VAL A O 1
ATOM 831 N N . ASP A 1 125 ? 3.297 18.847 13.930 1.00 11.82 101 ASP A N 1
ATOM 832 C CA . ASP A 1 125 ? 2.477 17.662 14.057 1.00 12.70 101 ASP A CA 1
ATOM 833 C C . ASP A 1 125 ? 2.978 16.597 13.088 1.00 11.97 101 ASP A C 1
ATOM 834 O O . ASP A 1 125 ? 2.995 16.811 11.881 1.00 11.63 101 ASP A O 1
ATOM 839 N N . ALA A 1 126 ? 3.371 15.434 13.598 1.00 10.94 102 ALA A N 1
ATOM 840 C CA . ALA A 1 126 ? 3.891 14.369 12.743 1.00 11.49 102 ALA A CA 1
ATOM 841 C C . ALA A 1 126 ? 2.906 13.867 11.699 1.00 11.06 102 ALA A C 1
ATOM 842 O O . ALA A 1 126 ? 3.302 13.270 10.697 1.00 10.94 102 ALA A O 1
ATOM 844 N N . ARG A 1 127 ? 1.629 14.125 11.909 1.00 11.86 103 ARG A N 1
ATOM 845 C CA . ARG A 1 127 ? 0.626 13.710 10.951 1.00 12.17 103 ARG A CA 1
ATOM 846 C C . ARG A 1 127 ? 0.723 14.445 9.620 1.00 12.00 103 ARG A C 1
ATOM 847 O O . ARG A 1 127 ? 0.137 13.974 8.632 1.00 13.73 103 ARG A O 1
ATOM 855 N N . VAL A 1 128 ? 1.456 15.562 9.567 1.00 11.42 104 VAL A N 1
ATOM 856 C CA . VAL A 1 128 ? 1.625 16.333 8.320 1.00 12.92 104 VAL A CA 1
ATOM 857 C C . VAL A 1 128 ? 2.947 16.007 7.596 1.00 10.45 104 VAL A C 1
ATOM 858 O O . VAL A 1 128 ? 3.311 16.645 6.631 1.00 10.38 104 VAL A O 1
ATOM 862 N N . SER A 1 129 ? 3.604 14.920 8.010 1.00 9.55 105 SER A N 1
ATOM 863 C CA . SER A 1 129 ? 4.943 14.572 7.491 1.00 9.81 105 SER A CA 1
ATOM 864 C C . SER A 1 129 ? 5.048 14.318 6.006 1.00 9.61 105 SER A C 1
ATOM 865 O O . SER A 1 129 ? 6.160 14.463 5.457 1.00 11.09 105 SER A O 1
ATOM 868 N N . PHE A 1 130 ? 3.939 13.966 5.370 1.00 9.96 106 PHE A N 1
ATOM 869 C CA . PHE A 1 130 ? 3.929 13.698 3.918 1.00 10.04 106 PHE A CA 1
ATOM 870 C C . PHE A 1 130 ? 3.248 14.807 3.114 1.00 10.58 106 PHE A C 1
ATOM 871 O O . PHE A 1 130 ? 2.915 14.612 1.946 1.00 13.08 106 PHE A O 1
ATOM 879 N N . ASN A 1 131 ? 3.052 15.977 3.731 1.00 10.34 107 ASN A N 1
ATOM 880 C CA . ASN A 1 131 ? 2.401 17.101 3.072 1.00 11.11 107 ASN A CA 1
ATOM 881 C C . ASN A 1 131 ? 3.247 18.358 3.271 1.00 11.62 107 ASN A C 1
ATOM 882 O O . ASN A 1 131 ? 3.271 18.947 4.357 1.00 10.33 107 ASN A O 1
ATOM 887 N N . SER A 1 132 ? 3.965 18.754 2.232 1.00 11.08 108 SER A N 1
ATOM 888 C CA . SER A 1 132 ? 4.838 19.931 2.360 1.00 10.64 108 SER A CA 1
ATOM 889 C C . SER A 1 132 ? 4.067 21.201 2.679 1.00 10.95 108 SER A C 1
ATOM 890 O O . SER A 1 132 ? 4.515 22.010 3.493 1.00 11.11 108 SER A O 1
ATOM 893 N N . ALA A 1 133 ? 2.895 21.375 2.051 1.00 10.66 109 ALA A N 1
ATOM 894 C CA . ALA A 1 133 ? 2.127 22.566 2.239 1.00 10.65 109 ALA A CA 1
ATOM 895 C C . ALA A 1 133 ? 1.634 22.709 3.674 1.00 10.27 109 ALA A C 1
ATOM 896 O O . ALA A 1 133 ? 1.767 23.760 4.278 1.00 12.13 109 ALA A O 1
ATOM 898 N N A THR A 1 134 ? 1.049 21.639 4.230 0.60 11.23 110 THR A N 1
ATOM 899 N N B THR A 1 134 ? 1.073 21.631 4.210 0.40 10.39 110 THR A N 1
ATOM 900 C CA A THR A 1 134 ? 0.559 21.721 5.617 0.60 12.61 110 THR A CA 1
ATOM 901 C CA B THR A 1 134 ? 0.578 21.649 5.574 0.40 10.63 110 THR A CA 1
ATOM 902 C C A THR A 1 134 ? 1.736 21.794 6.609 0.60 11.84 110 THR A C 1
ATOM 903 C C B THR A 1 134 ? 1.743 21.836 6.557 0.40 10.93 110 THR A C 1
ATOM 904 O O A THR A 1 134 ? 1.604 22.383 7.672 0.60 13.50 110 THR A O 1
ATOM 905 O O B THR A 1 134 ? 1.625 22.585 7.531 0.40 11.70 110 THR A O 1
ATOM 912 N N . THR A 1 135 ? 2.879 21.206 6.260 1.00 11.34 111 THR A N 1
ATOM 913 C CA . THR A 1 135 ? 4.077 21.351 7.085 1.00 10.88 111 THR A CA 1
ATOM 914 C C . THR A 1 135 ? 4.483 22.829 7.137 1.00 10.63 111 THR A C 1
ATOM 915 O O . THR A 1 135 ? 4.769 23.362 8.205 1.00 11.38 111 THR A O 1
ATOM 919 N N . ILE A 1 136 ? 4.542 23.484 5.981 1.00 10.64 112 ILE A N 1
ATOM 920 C CA . ILE A 1 136 ? 4.886 24.908 5.933 1.00 10.36 112 ILE A CA 1
ATOM 921 C C . ILE A 1 136 ? 3.929 25.739 6.759 1.00 12.03 112 ILE A C 1
ATOM 922 O O . ILE A 1 136 ? 4.363 26.596 7.556 1.00 12.55 112 ILE A O 1
ATOM 927 N N A ASP A 1 137 ? 2.627 25.531 6.601 0.60 11.81 113 ASP A N 1
ATOM 928 N N B ASP A 1 137 ? 2.640 25.451 6.577 0.40 11.87 113 ASP A N 1
ATOM 929 C CA A ASP A 1 137 ? 1.709 26.360 7.369 0.60 13.34 113 ASP A CA 1
ATOM 930 C CA B ASP A 1 137 ? 1.568 26.137 7.263 0.40 13.45 113 ASP A CA 1
ATOM 931 C C A ASP A 1 137 ? 1.732 26.052 8.862 0.60 12.41 113 ASP A C 1
ATOM 932 C C B ASP A 1 137 ? 1.668 26.009 8.780 0.40 12.40 113 ASP A C 1
ATOM 933 O O A ASP A 1 137 ? 1.609 26.969 9.677 0.60 13.32 113 ASP A O 1
ATOM 934 O O B ASP A 1 137 ? 1.512 26.988 9.508 0.40 13.31 113 ASP A O 1
ATOM 943 N N . TYR A 1 138 ? 1.950 24.796 9.239 1.00 12.04 114 TYR A N 1
ATOM 944 C CA . TYR A 1 138 ? 2.036 24.478 10.669 1.00 12.29 114 TYR A CA 1
ATOM 945 C C . TYR A 1 138 ? 3.272 25.179 11.259 1.00 12.50 114 TYR A C 1
ATOM 946 O O . TYR A 1 138 ? 3.220 25.767 12.351 1.00 13.45 114 TYR A O 1
ATOM 955 N N . ALA A 1 139 ? 4.400 25.106 10.541 1.00 12.06 115 ALA A N 1
ATOM 956 C CA . ALA A 1 139 ? 5.635 25.762 10.981 1.00 11.53 115 ALA A CA 1
ATOM 957 C C . ALA A 1 139 ? 5.408 27.274 11.154 1.00 11.99 115 ALA A C 1
ATOM 958 O O . ALA A 1 139 ? 5.791 27.876 12.148 1.00 12.52 115 ALA A O 1
ATOM 960 N N . LYS A 1 140 ? 4.744 27.888 10.179 1.00 12.64 116 LYS A N 1
ATOM 961 C CA . LYS A 1 140 ? 4.449 29.313 10.240 1.00 12.69 116 LYS A CA 1
ATOM 962 C C . LYS A 1 140 ? 3.525 29.649 11.404 1.00 14.43 116 LYS A C 1
ATOM 963 O O . LYS A 1 140 ? 3.665 30.696 12.015 1.00 15.40 116 LYS A O 1
ATOM 969 N N . ARG A 1 141 ? 2.596 28.761 11.715 1.00 13.00 117 ARG A N 1
ATOM 970 C CA . ARG A 1 141 ? 1.682 28.976 12.843 1.00 16.12 117 ARG A CA 1
ATOM 971 C C . ARG A 1 141 ? 2.477 28.936 14.158 1.00 14.06 117 ARG A C 1
ATOM 972 O O . ARG A 1 141 ? 2.281 29.787 15.034 1.00 16.01 117 ARG A O 1
ATOM 980 N N . ILE A 1 142 ? 3.392 27.974 14.314 1.00 12.62 118 ILE A N 1
ATOM 981 C CA . ILE A 1 142 ? 4.220 27.921 15.529 1.00 12.56 118 ILE A CA 1
ATOM 982 C C . ILE A 1 142 ? 5.009 29.242 15.669 1.00 13.64 118 ILE A C 1
ATOM 983 O O . ILE A 1 142 ? 5.028 29.854 16.731 1.00 13.67 118 ILE A O 1
ATOM 988 N N . ILE A 1 143 ? 5.662 29.675 14.603 1.00 13.90 119 ILE A N 1
ATOM 989 C CA . ILE A 1 143 ? 6.438 30.899 14.645 1.00 13.80 119 ILE A CA 1
ATOM 990 C C . ILE A 1 143 ? 5.561 32.099 14.995 1.00 14.39 119 ILE A C 1
ATOM 991 O O . ILE A 1 143 ? 5.969 32.941 15.809 1.00 15.35 119 ILE A O 1
ATOM 996 N N . ALA A 1 144 ? 4.359 32.164 14.420 1.00 14.52 120 ALA A N 1
ATOM 997 C CA . ALA A 1 144 ? 3.466 33.292 14.713 1.00 14.92 120 ALA A CA 1
ATOM 998 C C . ALA A 1 144 ? 3.071 33.304 16.174 1.00 16.50 120 ALA A C 1
ATOM 999 O O . ALA A 1 144 ? 2.956 34.382 16.768 1.00 17.90 120 ALA A O 1
ATOM 1001 N N . ARG A 1 145 ? 2.868 32.127 16.769 1.00 15.59 121 ARG A N 1
ATOM 1002 C CA . ARG A 1 145 ? 2.509 32.074 18.190 1.00 16.21 121 ARG A CA 1
ATOM 1003 C C . ARG A 1 145 ? 3.687 32.520 19.050 1.00 16.27 121 ARG A C 1
ATOM 1004 O O . ARG A 1 145 ? 3.501 33.230 20.055 1.00 17.28 121 ARG A O 1
ATOM 1012 N N . TYR A 1 146 ? 4.901 32.090 18.718 1.00 14.97 122 TYR A N 1
ATOM 1013 C CA . TYR A 1 146 ? 6.046 32.602 19.443 1.00 14.95 122 TYR A CA 1
ATOM 1014 C C . TYR A 1 146 ? 6.129 34.144 19.341 1.00 16.03 122 TYR A C 1
ATOM 1015 O O . TYR A 1 146 ? 6.317 34.823 20.358 1.00 17.92 122 TYR A O 1
ATOM 1024 N N . GLU A 1 147 ? 5.963 34.679 18.138 1.00 16.55 123 GLU A N 1
ATOM 1025 C CA . GLU A 1 147 ? 6.057 36.131 17.908 1.00 18.55 123 GLU A CA 1
ATOM 1026 C C . GLU A 1 147 ? 5.001 36.868 18.703 1.00 19.63 123 GLU A C 1
ATOM 1027 O O . GLU A 1 147 ? 5.294 37.911 19.300 1.00 21.28 123 GLU A O 1
ATOM 1033 N N A SER A 1 148 ? 3.793 36.328 18.736 0.60 20.40 124 SER A N 1
ATOM 1034 N N B SER A 1 148 ? 3.789 36.321 18.736 0.40 20.32 124 SER A N 1
ATOM 1035 C CA A SER A 1 148 ? 2.693 36.960 19.489 0.60 22.32 124 SER A CA 1
ATOM 1036 C CA B SER A 1 148 ? 2.672 36.924 19.489 0.40 21.69 124 SER A CA 1
ATOM 1037 C C A SER A 1 148 ? 3.020 37.050 20.982 0.60 23.14 124 SER A C 1
ATOM 1038 C C B SER A 1 148 ? 2.976 37.013 20.988 0.40 22.61 124 SER A C 1
ATOM 1039 O O A SER A 1 148 ? 2.580 37.982 21.669 0.60 24.77 124 SER A O 1
ATOM 1040 O O B SER A 1 148 ? 2.450 37.886 21.690 0.40 23.91 124 SER A O 1
ATOM 1045 N N . ASN A 1 149 ? 3.817 36.101 21.471 1.00 22.13 125 ASN A N 1
ATOM 1046 C CA . ASN A 1 149 ? 4.236 36.054 22.872 1.00 23.04 125 ASN A 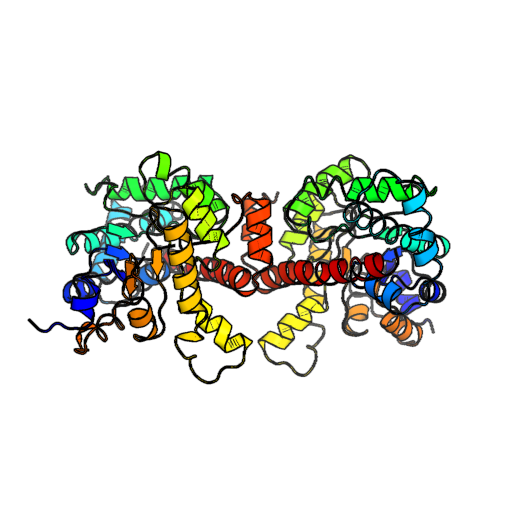CA 1
ATOM 1047 C C . ASN A 1 149 ? 5.558 36.792 23.113 1.00 22.47 125 ASN A C 1
ATOM 1048 O O . ASN A 1 149 ? 6.172 36.653 24.174 1.00 25.46 125 ASN A O 1
ATOM 1053 N N . GLY A 1 150 ? 6.007 37.572 22.135 1.00 22.50 126 GLY A N 1
ATOM 1054 C CA . GLY A 1 150 ? 7.232 38.350 22.275 1.00 23.53 126 GLY A CA 1
ATOM 1055 C C . GLY A 1 150 ? 8.561 37.657 22.022 1.00 22.63 126 GLY A C 1
ATOM 1056 O O . GLY A 1 150 ? 9.616 38.223 22.326 1.00 24.51 126 GLY A O 1
ATOM 1057 N N . ILE A 1 151 ? 8.524 36.446 21.455 1.00 20.79 127 ILE A N 1
ATOM 1058 C CA . ILE A 1 151 ? 9.757 35.707 21.167 1.00 20.90 127 ILE A CA 1
ATOM 1059 C C . ILE A 1 151 ? 10.116 35.831 19.694 1.00 21.39 127 ILE A C 1
ATOM 1060 O O . ILE A 1 151 ? 9.323 35.440 18.844 1.00 22.11 127 ILE A O 1
ATOM 1065 N N . PRO A 1 152 ? 11.294 36.398 19.384 1.00 22.37 128 PRO A N 1
ATOM 1066 C CA . PRO A 1 152 ? 11.675 36.511 17.978 1.00 23.05 128 PRO A CA 1
ATOM 1067 C C . PRO A 1 152 ? 12.021 35.155 17.389 1.00 20.61 128 PRO A C 1
ATOM 1068 O O . PRO A 1 152 ? 12.526 34.256 18.106 1.00 19.51 128 PRO A O 1
ATOM 1072 N N . LYS A 1 153 ? 11.781 35.011 16.094 1.00 19.80 129 LYS A N 1
ATOM 1073 C CA . LYS A 1 153 ? 11.998 33.733 15.438 1.00 19.35 129 LYS A CA 1
ATOM 1074 C C . LYS A 1 153 ? 13.439 33.236 15.472 1.00 18.48 129 LYS A C 1
ATOM 1075 O O . LYS A 1 153 ? 13.673 32.044 15.325 1.00 17.73 129 LYS A O 1
ATOM 1081 N N A ASP A 1 154 ? 14.403 34.126 15.662 0.60 18.60 130 ASP A N 1
ATOM 1082 N N B ASP A 1 154 ? 14.407 34.128 15.703 0.40 18.54 130 ASP A N 1
ATOM 1083 C CA A ASP A 1 154 ? 15.788 33.670 15.710 0.60 18.99 130 ASP A CA 1
ATOM 1084 C CA B ASP A 1 154 ? 15.825 33.721 15.770 0.40 18.76 130 ASP A CA 1
ATOM 1085 C C A ASP A 1 154 ? 16.041 32.695 16.878 0.60 17.41 130 ASP A C 1
ATOM 1086 C C B ASP A 1 154 ? 16.143 32.853 16.997 0.40 17.59 130 ASP A C 1
ATOM 1087 O O A ASP A 1 154 ? 16.938 31.854 16.776 0.60 18.73 130 ASP A O 1
ATOM 1088 O O B ASP A 1 154 ? 17.273 32.378 17.149 0.40 18.24 130 ASP A O 1
ATOM 1097 N N . ARG A 1 155 ? 15.197 32.724 17.919 1.00 15.89 131 ARG A N 1
ATOM 1098 C CA . ARG A 1 155 ? 15.386 31.872 19.103 1.00 15.82 131 ARG A CA 1
ATOM 1099 C C . ARG A 1 155 ? 14.751 30.486 18.929 1.00 14.19 131 ARG A C 1
ATOM 1100 O O . ARG A 1 155 ? 14.795 29.687 19.843 1.00 14.62 131 ARG A O 1
ATOM 1108 N N . VAL A 1 156 ? 14.150 30.211 17.774 1.00 13.55 132 VAL A N 1
ATOM 1109 C CA . VAL A 1 156 ? 13.386 28.974 17.584 1.00 12.96 132 VAL A CA 1
ATOM 1110 C C . VAL A 1 156 ? 13.795 28.194 16.354 1.00 12.76 132 VAL A C 1
ATOM 1111 O O . VAL A 1 156 ? 14.093 28.756 15.317 1.00 13.45 132 VAL A O 1
ATOM 1115 N N . LEU A 1 157 ? 13.826 26.874 16.499 1.00 11.45 133 LEU A N 1
ATOM 1116 C CA . LEU A 1 157 ? 13.988 25.955 15.384 1.00 11.33 133 LEU A CA 1
ATOM 1117 C C . LEU A 1 157 ? 12.697 25.157 15.239 1.00 11.39 133 LEU A C 1
ATOM 1118 O O . LEU A 1 157 ? 12.181 24.631 16.219 1.00 11.44 133 LEU A O 1
ATOM 1123 N N . ILE A 1 158 ? 12.197 25.033 14.016 1.00 11.00 134 ILE A N 1
ATOM 1124 C CA . ILE A 1 158 ? 11.013 24.203 13.742 1.00 11.24 134 ILE A CA 1
ATOM 1125 C C . ILE A 1 158 ? 11.514 22.798 13.358 1.00 11.22 134 ILE A C 1
ATOM 1126 O O . ILE A 1 158 ? 12.280 22.650 12.398 1.00 11.42 134 ILE A O 1
ATOM 1131 N N A MET A 1 159 ? 11.112 21.782 14.130 0.50 10.14 135 MET A N 1
ATOM 1132 N N B MET A 1 159 ? 11.096 21.789 14.115 0.50 10.08 135 MET A N 1
ATOM 1133 C CA A MET A 1 159 ? 11.502 20.389 13.870 0.50 10.96 135 MET A CA 1
ATOM 1134 C CA B MET A 1 159 ? 11.537 20.416 13.907 0.50 10.98 135 MET A CA 1
ATOM 1135 C C A MET A 1 159 ? 10.533 19.755 12.908 0.50 10.30 135 MET A C 1
ATOM 1136 C C B MET A 1 159 ? 10.559 19.668 12.992 0.50 9.94 135 MET A C 1
ATOM 1137 O O A MET A 1 159 ? 9.302 19.874 13.037 0.50 9.83 135 MET A O 1
ATOM 1138 O O B MET A 1 159 ? 9.353 19.630 13.247 0.50 10.11 135 MET A O 1
ATOM 1147 N N . ILE A 1 160 ? 11.117 19.090 11.923 1.00 10.14 136 ILE A N 1
ATOM 1148 C CA . ILE A 1 160 ? 10.377 18.451 10.848 1.00 9.68 136 ILE A CA 1
ATOM 1149 C C . ILE A 1 160 ? 10.967 17.120 10.511 1.00 9.96 136 ILE A C 1
ATOM 1150 O O . ILE A 1 160 ? 12.183 17.012 10.380 1.00 10.08 136 ILE A O 1
ATOM 1155 N N . ALA A 1 161 ? 10.155 16.077 10.370 1.00 9.97 137 ALA A N 1
ATOM 1156 C CA . ALA A 1 161 ? 10.713 14.768 9.997 1.00 9.58 137 ALA A CA 1
ATOM 1157 C C . ALA A 1 161 ? 11.320 14.839 8.599 1.00 9.55 137 ALA A C 1
ATOM 1158 O O . ALA A 1 161 ? 10.710 15.408 7.702 1.00 10.44 137 ALA A O 1
ATOM 1160 N N . ALA A 1 162 ? 12.503 14.253 8.426 1.00 9.67 138 ALA A N 1
ATOM 1161 C CA . ALA A 1 162 ? 13.220 14.305 7.174 1.00 9.48 138 ALA A CA 1
ATOM 1162 C C . ALA A 1 162 ? 12.759 13.349 6.090 1.00 9.55 138 ALA A C 1
ATOM 1163 O O . ALA A 1 162 ? 13.528 12.551 5.550 1.00 9.61 138 ALA A O 1
ATOM 1165 N N . THR A 1 163 ? 11.456 13.408 5.810 1.00 9.06 139 THR A N 1
ATOM 1166 C CA . THR A 1 163 ? 10.903 12.795 4.613 1.00 9.40 139 THR A CA 1
ATOM 1167 C C . THR A 1 163 ? 11.214 13.771 3.469 1.00 8.85 139 THR A C 1
ATOM 1168 O O . THR A 1 163 ? 11.562 14.929 3.683 1.00 9.36 139 THR A O 1
ATOM 1172 N N . TRP A 1 164 ? 11.037 13.338 2.224 1.00 9.66 140 TRP A N 1
ATOM 1173 C CA . TRP A 1 164 ? 11.230 14.238 1.107 1.00 9.98 140 TRP A CA 1
ATOM 1174 C C . TRP A 1 164 ? 10.339 15.470 1.266 1.00 9.30 140 TRP A C 1
ATOM 1175 O O . TRP A 1 164 ? 10.767 16.603 1.014 1.00 10.10 140 TRP A O 1
ATOM 1186 N N . GLU A 1 165 ? 9.085 15.256 1.643 1.00 9.99 141 GLU A N 1
ATOM 1187 C CA . GLU A 1 165 ? 8.157 16.359 1.790 1.00 9.33 141 GLU A CA 1
ATOM 1188 C C . GLU A 1 165 ? 8.581 17.340 2.879 1.00 9.53 141 GLU A C 1
ATOM 1189 O O . GLU A 1 165 ? 8.374 18.559 2.754 1.00 9.51 141 GLU A O 1
ATOM 1195 N N . GLY A 1 166 ? 9.126 16.818 3.967 1.00 9.74 142 GLY A N 1
ATOM 1196 C CA . GLY A 1 166 ? 9.614 17.676 5.039 1.00 9.55 142 GLY A CA 1
ATOM 1197 C C . GLY A 1 166 ? 10.815 18.515 4.618 1.00 9.72 142 GLY A C 1
ATOM 1198 O O . GLY A 1 166 ? 10.922 19.686 4.967 1.00 10.10 142 GLY A O 1
ATOM 1199 N N . ILE A 1 167 ? 11.711 17.911 3.849 1.00 9.80 143 ILE A N 1
ATOM 1200 C CA . ILE A 1 167 ? 12.890 18.618 3.342 1.00 10.11 143 ILE A CA 1
ATOM 1201 C C . ILE A 1 167 ? 12.423 19.715 2.379 1.00 10.38 143 ILE A C 1
ATOM 1202 O O . ILE A 1 167 ? 12.924 20.826 2.417 1.00 11.13 143 ILE A O 1
ATOM 1207 N N . LYS A 1 168 ? 11.445 19.437 1.521 1.00 10.31 144 LYS A N 1
ATOM 1208 C CA . LYS A 1 168 ? 10.926 20.447 0.571 1.00 10.74 144 LYS A CA 1
ATOM 1209 C C . LYS A 1 168 ? 10.279 21.595 1.337 1.00 10.72 144 LYS A C 1
ATOM 1210 O O . LYS A 1 168 ? 10.441 22.769 0.991 1.00 11.73 144 LYS A O 1
ATOM 1216 N N . ALA A 1 169 ? 9.545 21.290 2.413 1.00 10.04 145 ALA A N 1
ATOM 1217 C CA . ALA A 1 169 ? 8.955 22.327 3.247 1.00 10.26 145 ALA A CA 1
ATOM 1218 C C . ALA A 1 169 ? 10.052 23.170 3.884 1.00 11.12 145 ALA A C 1
ATOM 1219 O O . ALA A 1 169 ? 9.957 24.400 3.892 1.00 11.62 145 ALA A O 1
ATOM 1221 N N . ALA A 1 170 ? 11.073 22.524 4.456 1.00 11.07 146 ALA A N 1
ATOM 1222 C CA . ALA A 1 170 ? 12.200 23.230 5.086 1.00 11.26 146 ALA A CA 1
ATOM 1223 C C . ALA A 1 170 ? 12.916 24.130 4.112 1.00 11.74 146 ALA A C 1
ATOM 1224 O O . ALA A 1 170 ? 13.352 25.214 4.498 1.00 12.24 146 ALA A O 1
ATOM 1226 N N . LYS A 1 171 ? 13.051 23.694 2.860 1.00 11.47 147 LYS A N 1
ATOM 1227 C CA . LYS A 1 171 ? 13.715 24.504 1.849 1.00 13.22 147 LYS A CA 1
ATOM 1228 C C . LYS A 1 171 ? 13.000 25.852 1.729 1.00 12.56 147 LYS A C 1
ATOM 1229 O O . LYS A 1 171 ? 13.663 26.907 1.694 1.00 13.95 147 LYS A O 1
ATOM 1235 N N . LEU A 1 172 ? 11.674 25.856 1.697 1.00 12.14 148 LEU A N 1
ATOM 1236 C CA . LEU A 1 172 ? 10.905 27.093 1.579 1.00 13.69 148 LEU A CA 1
ATOM 1237 C C . LEU A 1 172 ? 10.993 27.881 2.883 1.00 12.71 148 LEU A C 1
ATOM 1238 O O . LEU A 1 172 ? 11.191 29.079 2.875 1.00 12.83 148 LEU A O 1
ATOM 1243 N N . LEU A 1 173 ? 10.854 27.215 4.017 1.00 11.64 149 LEU A N 1
ATOM 1244 C CA . LEU A 1 173 ? 10.890 27.901 5.302 1.00 11.57 149 LEU A CA 1
ATOM 1245 C C . LEU A 1 173 ? 12.201 28.638 5.490 1.00 12.29 149 LEU A C 1
ATOM 1246 O O . LEU A 1 173 ? 12.203 29.797 5.944 1.00 12.73 149 LEU A O 1
ATOM 1251 N N . GLN A 1 174 ? 13.314 27.993 5.149 1.00 11.86 150 GLN A N 1
ATOM 1252 C CA . GLN A 1 174 ? 14.628 28.627 5.278 1.00 11.58 150 GLN A CA 1
ATOM 1253 C C . GLN A 1 174 ? 14.699 29.869 4.412 1.00 14.70 150 GLN A C 1
ATOM 1254 O O . GLN A 1 174 ? 15.250 30.886 4.841 1.00 15.01 150 GLN A O 1
ATOM 1260 N N . LYS A 1 175 ? 14.132 29.810 3.214 1.00 14.09 151 LYS A N 1
ATOM 1261 C CA . LYS A 1 175 ? 14.157 30.978 2.317 1.00 15.72 151 LYS A CA 1
ATOM 1262 C C . LYS A 1 175 ? 13.412 32.135 2.937 1.00 16.25 151 LYS A C 1
ATOM 1263 O O . LYS A 1 175 ? 13.741 33.308 2.671 1.00 18.08 151 LYS A O 1
ATOM 1269 N N . GLU A 1 176 ? 12.401 31.826 3.741 1.00 16.29 152 GLU A N 1
ATOM 1270 C CA . GLU A 1 176 ? 11.598 32.812 4.435 1.00 17.81 152 GLU A CA 1
ATOM 1271 C C . GLU A 1 176 ? 12.105 33.163 5.847 1.00 17.65 152 GLU A C 1
ATOM 1272 O O . GLU A 1 176 ? 11.393 33.805 6.625 1.00 20.94 152 GLU A O 1
ATOM 1278 N N . GLY A 1 177 ? 13.332 32.757 6.165 1.00 16.60 153 GLY A N 1
ATOM 1279 C CA . GLY A 1 177 ? 13.952 33.066 7.453 1.00 16.27 153 GLY A CA 1
ATOM 1280 C C . GLY A 1 177 ? 13.546 32.273 8.673 1.00 15.66 153 GLY A C 1
ATOM 1281 O O . GLY A 1 177 ? 13.770 32.714 9.815 1.00 18.67 153 GLY A O 1
ATOM 1282 N N . ILE A 1 178 ? 12.931 31.110 8.456 1.00 13.84 154 ILE A N 1
ATOM 1283 C CA . ILE A 1 178 ? 12.537 30.233 9.540 1.00 12.39 154 ILE A CA 1
ATOM 1284 C C . ILE A 1 178 ? 13.541 29.076 9.547 1.00 12.57 154 ILE A C 1
ATOM 1285 O O . ILE A 1 178 ? 13.616 28.287 8.579 1.00 12.63 154 ILE A O 1
ATOM 1290 N N . ASN A 1 179 ? 14.341 29.007 10.610 1.00 12.62 155 ASN A N 1
ATOM 1291 C CA . ASN A 1 179 ? 15.344 27.941 10.755 1.00 12.72 155 ASN A CA 1
ATOM 1292 C C . ASN A 1 179 ? 14.693 26.635 11.175 1.00 12.48 155 ASN A C 1
ATOM 1293 O O . ASN A 1 179 ? 13.817 26.593 12.042 1.00 12.61 155 ASN A O 1
ATOM 1298 N N . CYS A 1 180 ? 15.168 25.563 10.556 1.00 11.86 156 CYS A N 1
ATOM 1299 C CA . CYS A 1 180 ? 14.599 24.248 10.762 1.00 11.51 156 CYS A CA 1
ATOM 1300 C C . CYS A 1 180 ? 15.614 23.256 11.284 1.00 10.46 156 CYS A C 1
ATOM 1301 O O . CYS A 1 180 ? 16.814 23.364 11.023 1.00 12.54 156 CYS A O 1
ATOM 1304 N N . ASN A 1 181 ? 15.082 22.306 12.042 1.00 9.98 157 ASN A N 1
ATOM 1305 C CA . ASN A 1 181 ? 15.795 21.147 12.611 1.00 10.38 157 ASN A CA 1
ATOM 1306 C C . ASN A 1 181 ? 15.197 19.919 11.948 1.00 10.56 157 ASN A C 1
ATOM 1307 O O . ASN A 1 181 ? 14.049 19.553 12.195 1.00 10.24 157 ASN A O 1
ATOM 1312 N N . LEU A 1 182 ? 15.937 19.324 11.018 1.00 10.01 158 LEU A N 1
ATOM 1313 C CA . LEU A 1 182 ? 15.437 18.150 10.288 1.00 9.32 158 LEU A CA 1
ATOM 1314 C C . LEU A 1 182 ? 15.778 16.906 11.096 1.00 8.59 158 LEU A C 1
ATOM 1315 O O . LEU A 1 182 ? 16.960 16.585 11.302 1.00 10.02 158 LEU A O 1
ATOM 1320 N N . THR A 1 183 ? 14.739 16.208 11.532 1.00 10.01 159 THR A N 1
ATOM 1321 C CA . THR A 1 183 ? 14.894 15.104 12.448 1.00 9.85 159 THR A CA 1
ATOM 1322 C C . THR A 1 183 ? 14.596 13.748 11.829 1.00 10.15 159 THR A C 1
ATOM 1323 O O . THR A 1 183 ? 14.282 13.652 10.650 1.00 9.94 159 THR A O 1
ATOM 1327 N N . LEU A 1 184 ? 14.748 12.705 12.637 1.00 9.62 160 LEU A N 1
ATOM 1328 C CA . LEU A 1 184 ? 14.525 11.338 12.166 1.00 9.32 160 LEU A CA 1
ATOM 1329 C C . LEU A 1 184 ? 15.424 11.016 10.969 1.00 9.19 160 LEU A C 1
ATOM 1330 O O . LEU A 1 184 ? 15.005 10.437 9.973 1.00 9.28 160 LEU A O 1
ATOM 1335 N N . ILE A 1 185 ? 16.699 11.412 11.095 1.00 9.46 161 ILE A N 1
ATOM 1336 C CA . ILE A 1 185 ? 17.717 11.151 10.096 1.00 10.25 161 ILE A CA 1
ATOM 1337 C C . ILE A 1 185 ? 18.463 9.859 10.423 1.00 10.44 161 ILE A C 1
ATOM 1338 O O . ILE A 1 185 ? 19.074 9.686 11.479 1.00 11.31 161 ILE A O 1
ATOM 1343 N N . PHE A 1 186 ? 18.348 8.915 9.495 1.00 10.25 162 PHE A N 1
ATOM 1344 C CA . PHE A 1 186 ? 18.904 7.580 9.619 1.00 10.66 162 PHE A CA 1
ATOM 1345 C C . PHE A 1 186 ? 19.804 7.167 8.487 1.00 11.59 162 PHE A C 1
ATOM 1346 O O . PHE A 1 186 ? 20.347 6.058 8.501 1.00 12.07 162 PHE A O 1
ATOM 1354 N N . ASP A 1 187 ? 19.987 8.028 7.494 1.00 12.44 163 ASP A N 1
ATOM 1355 C CA . ASP A 1 187 ? 20.801 7.698 6.317 1.00 12.40 163 ASP A CA 1
ATOM 1356 C C . ASP A 1 187 ? 21.626 8.914 5.873 1.00 13.08 163 ASP A C 1
ATOM 1357 O O . ASP A 1 187 ? 21.139 10.047 5.934 1.00 12.43 163 ASP A O 1
ATOM 1362 N N . LYS A 1 188 ? 22.840 8.661 5.387 1.00 14.47 164 LYS A N 1
ATOM 1363 C CA . LYS A 1 188 ? 23.756 9.718 4.961 1.00 16.34 164 LYS A CA 1
ATOM 1364 C C . LYS A 1 188 ? 23.237 10.498 3.762 1.00 15.89 164 LYS A C 1
ATOM 1365 O O . LYS A 1 188 ? 23.354 11.722 3.732 1.00 16.41 164 LYS A O 1
ATOM 1371 N N . ALA A 1 189 ? 22.641 9.818 2.777 1.00 17.63 165 ALA A N 1
ATOM 1372 C CA . ALA A 1 189 ? 22.103 10.532 1.595 1.00 16.99 165 ALA A CA 1
ATOM 1373 C C . ALA A 1 189 ? 20.926 11.407 2.042 1.00 16.02 165 ALA A C 1
ATOM 1374 O O . ALA A 1 189 ? 20.717 12.539 1.569 1.00 16.43 165 ALA A O 1
ATOM 1376 N N . GLN A 1 190 ? 20.172 10.925 3.011 1.00 16.16 166 GLN A N 1
ATOM 1377 C CA . GLN A 1 190 ? 19.091 11.673 3.592 1.00 13.29 166 GLN A CA 1
ATOM 1378 C C . GLN A 1 190 ? 19.623 13.003 4.226 1.00 15.10 166 GLN A C 1
ATOM 1379 O O . GLN A 1 190 ? 19.131 14.070 3.982 1.00 15.37 166 GLN A O 1
ATOM 1385 N N . ALA A 1 191 ? 20.717 12.930 4.988 1.00 13.83 167 ALA A N 1
ATOM 1386 C CA . ALA A 1 191 ? 21.354 14.098 5.574 1.00 12.70 167 ALA A CA 1
ATOM 1387 C C . ALA A 1 191 ? 21.924 15.048 4.486 1.00 11.51 167 ALA A C 1
ATOM 1388 O O . ALA A 1 191 ? 21.896 16.260 4.624 1.00 12.70 167 ALA A O 1
ATOM 1390 N N . LYS A 1 192 ? 22.481 14.465 3.427 1.00 11.77 168 LYS A N 1
ATOM 1391 C CA . LYS A 1 192 ? 23.015 15.277 2.333 1.00 11.36 168 LYS A CA 1
ATOM 1392 C C . LYS A 1 192 ? 21.920 16.115 1.680 1.00 10.73 168 LYS A C 1
ATOM 1393 O O . LYS A 1 192 ? 22.101 17.308 1.419 1.00 12.32 168 LYS A O 1
ATOM 1399 N N . ALA A 1 193 ? 20.757 15.509 1.436 1.00 11.09 169 ALA A N 1
ATOM 1400 C CA . ALA A 1 193 ? 19.654 16.235 0.854 1.00 11.38 169 ALA A CA 1
ATOM 1401 C C . ALA A 1 193 ? 19.211 17.419 1.739 1.00 11.37 169 ALA A C 1
ATOM 1402 O O . ALA A 1 193 ? 18.855 18.477 1.269 1.00 12.47 169 ALA A O 1
ATOM 1404 N N . CYS A 1 194 ? 19.208 17.204 3.055 1.00 11.08 170 CYS A N 1
ATOM 1405 C CA . CYS A 1 194 ? 18.874 18.288 3.977 1.00 10.66 170 CYS A CA 1
ATOM 1406 C C . CYS A 1 194 ? 19.855 19.438 3.845 1.00 11.26 170 CYS A C 1
ATOM 1407 O O . CYS A 1 194 ? 19.487 20.594 3.845 1.00 12.42 170 CYS A O 1
ATOM 1410 N N . ALA A 1 195 ? 21.154 19.116 3.779 1.00 11.78 171 ALA A N 1
ATOM 1411 C CA . ALA A 1 195 ? 22.153 20.140 3.663 1.00 10.97 171 ALA A CA 1
ATOM 1412 C C . ALA A 1 195 ? 22.012 20.872 2.327 1.00 12.50 171 ALA A C 1
ATOM 1413 O O . ALA A 1 195 ? 22.187 22.107 2.264 1.00 13.87 171 ALA A O 1
ATOM 1415 N N . GLU A 1 196 ? 21.698 20.119 1.271 1.00 12.38 172 GLU A N 1
ATOM 1416 C CA . GLU A 1 196 ? 21.482 20.719 -0.048 1.00 12.62 172 GLU A CA 1
ATOM 1417 C C . GLU A 1 196 ? 20.288 21.676 -0.031 1.00 19.18 172 GLU A C 1
ATOM 1418 O O . GLU A 1 196 ? 20.245 22.611 -0.851 1.00 15.45 172 GLU A O 1
ATOM 1424 N N . ALA A 1 197 ? 19.324 21.475 0.887 1.00 12.18 173 ALA A N 1
ATOM 1425 C CA . ALA A 1 197 ? 18.167 22.369 1.012 1.00 13.06 173 ALA A CA 1
ATOM 1426 C C . ALA A 1 197 ? 18.473 23.570 1.890 1.00 14.19 173 ALA A C 1
ATOM 1427 O O . ALA A 1 197 ? 17.604 24.423 2.130 1.00 16.79 173 ALA A O 1
ATOM 1429 N N . GLY A 1 198 ? 19.711 23.644 2.393 1.00 12.85 174 GLY A N 1
ATOM 1430 C CA . GLY A 1 198 ? 20.102 24.797 3.207 1.00 13.65 174 GLY A CA 1
ATOM 1431 C C . GLY A 1 198 ? 19.534 24.835 4.619 1.00 12.67 174 GLY A C 1
ATOM 1432 O O . GLY A 1 198 ? 19.410 25.888 5.238 1.00 14.91 174 GLY A O 1
ATOM 1433 N N . VAL A 1 199 ? 19.244 23.674 5.164 1.00 12.07 175 VAL A N 1
ATOM 1434 C CA . VAL A 1 199 ? 18.634 23.664 6.489 1.00 12.59 175 VAL A CA 1
ATOM 1435 C C . VAL A 1 199 ? 19.623 24.050 7.550 1.00 12.79 175 VAL A C 1
ATOM 1436 O O . VAL A 1 199 ? 20.835 23.799 7.429 1.00 12.54 175 VAL A O 1
ATOM 1440 N N . TYR A 1 200 ? 19.122 24.643 8.630 1.00 11.80 176 TYR A N 1
ATOM 1441 C CA . TYR A 1 200 ? 20.001 25.108 9.703 1.00 10.93 176 TYR A CA 1
ATOM 1442 C C . TYR A 1 200 ? 20.699 23.979 10.447 1.00 10.97 176 TYR A C 1
ATOM 1443 O O . TYR A 1 200 ? 21.889 24.066 10.750 1.00 12.19 176 TYR A O 1
ATOM 1452 N N . LEU A 1 201 ? 19.976 22.915 10.723 1.00 10.42 177 LEU A N 1
ATOM 1453 C CA . LEU A 1 201 ? 20.471 21.814 11.536 1.00 10.33 177 LEU A CA 1
ATOM 1454 C C . LEU A 1 201 ? 19.798 20.493 11.236 1.00 10.61 177 LEU A C 1
ATOM 1455 O O . LEU A 1 201 ? 18.619 20.470 10.880 1.00 10.93 177 LEU A O 1
ATOM 1460 N N . VAL A 1 202 ? 20.561 19.402 11.359 1.00 10.52 178 VAL A N 1
ATOM 1461 C CA . VAL A 1 202 ? 20.074 18.055 11.214 1.00 10.21 178 VAL A CA 1
ATOM 1462 C C . VAL A 1 202 ? 20.296 17.299 12.521 1.00 10.85 178 VAL A C 1
ATOM 1463 O O . VAL A 1 202 ? 21.302 17.523 13.220 1.00 10.68 178 VAL A O 1
ATOM 1467 N N . SER A 1 203 ? 19.373 16.400 12.820 1.00 10.26 179 SER A N 1
ATOM 1468 C CA . SER A 1 203 ? 19.404 15.541 13.990 1.00 10.01 179 SER A CA 1
ATOM 1469 C C . SER A 1 203 ? 19.507 14.057 13.594 1.00 10.64 179 SER A C 1
ATOM 1470 O O . SER A 1 203 ? 18.502 13.307 13.617 1.00 11.22 179 SER A O 1
ATOM 1473 N N . PRO A 1 204 ? 20.711 13.618 13.205 1.00 11.82 180 PRO A N 1
ATOM 1474 C CA . PRO A 1 204 ? 20.907 12.199 12.935 1.00 13.03 180 PRO A CA 1
ATOM 1475 C C . PRO A 1 204 ? 20.813 11.408 14.238 1.00 12.36 180 PRO A C 1
ATOM 1476 O O . PRO A 1 204 ? 21.416 11.800 15.275 1.00 12.21 180 PRO A O 1
ATOM 1480 N N . PHE A 1 205 ? 20.023 10.332 14.234 1.00 11.77 181 PHE A N 1
ATOM 1481 C CA . PHE A 1 205 ? 19.815 9.510 15.408 1.00 11.64 181 PHE A CA 1
ATOM 1482 C C . PHE A 1 205 ? 20.927 8.464 15.572 1.00 11.57 181 PHE A C 1
ATOM 1483 O O . PHE A 1 205 ? 21.478 7.939 14.597 1.00 12.92 181 PHE A O 1
ATOM 1491 N N . VAL A 1 206 ? 21.204 8.142 16.827 1.00 10.44 182 VAL A N 1
ATOM 1492 C CA . VAL A 1 206 ? 22.195 7.162 17.190 1.00 10.28 182 VAL A CA 1
ATOM 1493 C C . VAL A 1 206 ? 21.562 5.937 17.808 1.00 11.11 182 VAL A C 1
ATOM 1494 O O . VAL A 1 206 ? 21.601 4.849 17.234 1.00 10.07 182 VAL A O 1
ATOM 1498 N N . GLY A 1 207 ? 20.920 6.111 18.957 1.00 10.83 183 GLY A N 1
ATOM 1499 C CA . GLY A 1 207 ? 20.374 4.975 19.698 1.00 10.40 183 GLY A CA 1
ATOM 1500 C C . GLY A 1 207 ? 19.419 4.089 18.965 1.00 10.52 183 GLY A C 1
ATOM 1501 O O . GLY A 1 207 ? 19.473 2.867 19.104 1.00 11.44 183 GLY A O 1
ATOM 1502 N N . ARG A 1 208 ? 18.545 4.661 18.154 1.00 10.92 184 ARG A N 1
ATOM 1503 C CA . ARG A 1 208 ? 17.551 3.843 17.439 1.00 11.07 184 ARG A CA 1
ATOM 1504 C C . ARG A 1 208 ? 18.221 3.016 16.352 1.00 11.19 184 ARG A C 1
ATOM 1505 O O . ARG A 1 208 ? 17.752 1.948 16.013 1.00 11.27 184 ARG A O 1
ATOM 1513 N N . ILE A 1 209 ? 19.340 3.483 15.816 1.00 9.98 185 ILE A N 1
ATOM 1514 C CA . ILE A 1 209 ? 20.092 2.704 14.848 1.00 9.89 185 ILE A CA 1
ATOM 1515 C C . ILE A 1 209 ? 20.757 1.527 15.582 1.00 11.94 185 ILE A C 1
ATOM 1516 O O . ILE A 1 209 ? 20.722 0.390 15.103 1.00 12.38 185 ILE A O 1
ATOM 1521 N N . THR A 1 210 ? 21.330 1.780 16.757 1.00 11.44 186 THR A N 1
ATOM 1522 C CA . THR A 1 210 ? 21.928 0.721 17.541 1.00 12.67 186 THR A CA 1
ATOM 1523 C C . THR A 1 210 ? 20.851 -0.308 17.938 1.00 12.08 186 THR A C 1
ATOM 1524 O O . THR A 1 210 ? 21.133 -1.510 17.995 1.00 13.29 186 THR A O 1
ATOM 1528 N N . ASP A 1 211 ? 19.613 0.137 18.205 1.00 12.16 187 ASP A N 1
ATOM 1529 C CA . ASP A 1 211 ? 18.511 -0.752 18.536 1.00 11.62 187 ASP A CA 1
ATOM 1530 C C . ASP A 1 211 ? 18.285 -1.725 17.374 1.00 12.02 187 ASP A C 1
ATOM 1531 O O . ASP A 1 211 ? 18.096 -2.915 17.597 1.00 14.18 187 ASP A O 1
ATOM 1536 N N . TRP A 1 212 ? 18.250 -1.219 16.147 1.00 11.63 188 TRP A N 1
ATOM 1537 C CA . TRP A 1 212 ? 18.054 -2.068 14.964 1.00 11.47 188 TRP A CA 1
ATOM 1538 C C . TRP A 1 212 ? 19.158 -3.107 14.876 1.00 12.50 188 TRP A C 1
ATOM 1539 O O . TRP A 1 212 ? 18.901 -4.275 14.636 1.00 12.43 188 TRP A O 1
ATOM 1550 N N . GLN A 1 213 ? 20.384 -2.664 15.060 1.00 11.06 189 GLN A N 1
ATOM 1551 C CA . GLN A 1 213 ? 21.560 -3.521 14.997 1.00 12.73 189 GLN A CA 1
ATOM 1552 C C . GLN A 1 213 ? 21.478 -4.636 16.017 1.00 13.77 189 GLN A C 1
ATOM 1553 O O . GLN A 1 213 ? 21.736 -5.801 15.705 1.00 14.58 189 GLN A O 1
ATOM 1559 N N . MET A 1 214 ? 21.096 -4.297 17.231 1.00 13.83 190 MET A N 1
ATOM 1560 C CA . MET A 1 214 ? 21.004 -5.286 18.311 1.00 13.63 190 MET A CA 1
ATOM 1561 C C . MET A 1 214 ? 19.863 -6.250 18.037 1.00 14.44 190 MET A C 1
ATOM 1562 O O . MET A 1 214 ? 20.028 -7.460 18.224 1.00 16.24 190 MET A O 1
ATOM 1567 N N . GLN A 1 215 ? 18.718 -5.753 17.615 1.00 13.76 191 GLN A N 1
ATOM 1568 C CA . GLN A 1 215 ? 17.604 -6.610 17.277 1.00 15.55 191 GLN A CA 1
ATOM 1569 C C . GLN A 1 215 ? 17.908 -7.558 16.126 1.00 14.77 191 GLN A C 1
ATOM 1570 O O . GLN A 1 215 ? 17.492 -8.725 16.178 1.00 16.96 191 GLN A O 1
ATOM 1576 N N . GLN A 1 216 ? 18.656 -7.114 15.111 1.00 14.19 192 GLN A N 1
ATOM 1577 C CA . GLN A 1 216 ? 18.947 -7.979 13.952 1.00 15.57 192 GLN A CA 1
ATOM 1578 C C . GLN A 1 216 ? 19.604 -9.281 14.348 1.00 17.32 192 GLN A C 1
ATOM 1579 O O . GLN A 1 216 ? 19.330 -10.317 13.759 1.00 16.97 192 GLN A O 1
ATOM 1585 N N . ASN A 1 217 ? 20.511 -9.216 15.315 1.00 16.27 193 ASN A N 1
ATOM 1586 C CA . ASN A 1 217 ? 21.237 -10.397 15.766 1.00 16.81 193 ASN A CA 1
ATOM 1587 C C . ASN A 1 217 ? 21.023 -10.809 17.214 1.00 18.37 193 ASN A C 1
ATOM 1588 O O . ASN A 1 217 ? 21.827 -11.552 17.779 1.00 18.48 193 ASN A O 1
ATOM 1593 N N . ASN A 1 218 ? 19.899 -10.372 17.794 1.00 17.42 194 ASN A N 1
ATOM 1594 C CA . ASN A 1 218 ? 19.570 -10.702 19.181 1.00 18.17 194 ASN A CA 1
ATOM 1595 C C . ASN A 1 218 ? 20.737 -10.478 20.115 1.00 19.96 194 ASN A C 1
ATOM 1596 O O . ASN A 1 218 ? 21.022 -11.304 20.998 1.00 22.00 194 ASN A O 1
ATOM 1601 N N . LEU A 1 219 ? 21.407 -9.333 19.950 1.00 18.78 195 LEU A N 1
ATOM 1602 C CA . LEU A 1 219 ? 22.550 -8.986 20.754 1.00 19.47 195 LEU A CA 1
ATOM 1603 C C . LEU A 1 219 ? 22.079 -8.593 22.159 1.00 22.62 195 LEU A C 1
ATOM 1604 O O . LEU A 1 219 ? 21.152 -7.791 22.326 1.00 25.75 195 LEU A O 1
ATOM 1609 N N . LYS A 1 220 ? 22.708 -9.179 23.161 1.00 27.36 196 LYS A N 1
ATOM 1610 C CA . LYS A 1 220 ? 22.344 -8.900 24.552 1.00 30.38 196 LYS A CA 1
ATOM 1611 C C . LYS A 1 220 ? 23.204 -7.799 25.152 1.00 30.35 196 LYS A C 1
ATOM 1612 O O . LYS A 1 220 ? 22.865 -7.273 26.222 1.00 33.87 196 LYS A O 1
ATOM 1618 N N . THR A 1 221 ? 24.326 -7.475 24.508 1.00 27.23 197 THR A N 1
ATOM 1619 C CA . THR A 1 221 ? 25.198 -6.414 24.9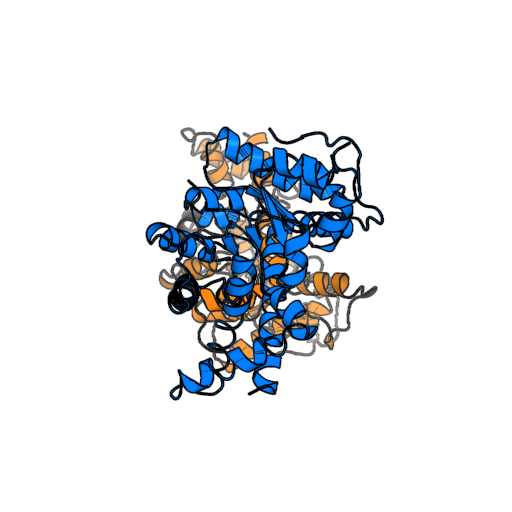95 1.00 26.76 197 THR A CA 1
ATOM 1620 C C . THR A 1 221 ? 25.407 -5.414 23.870 1.00 23.67 197 THR A C 1
ATOM 1621 O O . THR A 1 221 ? 25.331 -5.765 22.693 1.00 21.90 197 THR A O 1
ATOM 1625 N N . PHE A 1 222 ? 25.638 -4.164 24.228 1.00 21.35 198 PHE A N 1
ATOM 1626 C CA . PHE A 1 222 ? 25.910 -3.154 23.220 1.00 19.75 198 PHE A CA 1
ATOM 1627 C C . PHE A 1 222 ? 27.159 -3.466 22.437 1.00 20.47 198 PHE A C 1
ATOM 1628 O O . PHE A 1 222 ? 28.115 -4.012 22.966 1.00 20.81 198 PHE A O 1
ATOM 1636 N N . PRO A 1 223 ? 27.180 -3.103 21.152 1.00 18.31 199 PRO A N 1
ATOM 1637 C CA . PRO A 1 223 ? 28.385 -3.348 20.404 1.00 19.43 199 PRO A CA 1
ATOM 1638 C C . PRO A 1 223 ? 29.541 -2.463 20.848 1.00 18.67 199 PRO A C 1
ATOM 1639 O O . PRO A 1 223 ? 29.333 -1.434 21.493 1.00 18.64 199 PRO A O 1
ATOM 1643 N N . ALA A 1 224 ? 30.759 -2.884 20.534 1.00 20.24 200 ALA A N 1
ATOM 1644 C CA . ALA A 1 224 ? 31.916 -2.054 20.757 1.00 20.69 200 ALA A CA 1
ATOM 1645 C C . ALA A 1 224 ? 31.642 -0.736 20.012 1.00 20.39 200 ALA A C 1
ATOM 1646 O O . ALA A 1 224 ? 31.030 -0.737 18.941 1.00 18.47 200 ALA A O 1
ATOM 1648 N N . ILE A 1 225 ? 32.113 0.379 20.562 1.00 19.16 201 ILE A N 1
ATOM 1649 C CA . ILE A 1 225 ? 31.891 1.694 19.935 1.00 17.82 201 ILE A CA 1
ATOM 1650 C C . ILE A 1 225 ? 32.312 1.735 18.475 1.00 18.63 201 ILE A C 1
ATOM 1651 O O . ILE A 1 225 ? 31.607 2.288 17.638 1.00 18.23 201 ILE A O 1
ATOM 1656 N N . ALA A 1 226 ? 33.459 1.138 18.136 1.00 18.18 202 ALA A N 1
ATOM 1657 C CA . ALA A 1 226 ? 33.925 1.127 16.761 1.00 18.46 202 ALA A CA 1
ATOM 1658 C C . ALA A 1 226 ? 32.968 0.408 15.812 1.00 16.86 202 ALA A C 1
ATOM 1659 O O . ALA A 1 226 ? 32.989 0.652 14.599 1.00 18.15 202 ALA A O 1
ATOM 1661 N N . ASP A 1 227 ? 32.139 -0.470 16.376 1.00 17.69 203 ASP A N 1
ATOM 1662 C CA . ASP A 1 227 ? 31.199 -1.299 15.620 1.00 19.02 203 ASP A CA 1
ATOM 1663 C C . ASP A 1 227 ? 29.746 -0.851 15.821 1.00 16.65 203 ASP A C 1
ATOM 1664 O O . ASP A 1 227 ? 28.834 -1.519 15.362 1.00 18.52 203 ASP A O 1
ATOM 1669 N N . ASP A 1 228 ? 29.529 0.269 16.501 1.00 14.49 204 ASP A N 1
ATOM 1670 C CA . ASP A 1 228 ? 28.170 0.746 16.779 1.00 13.62 204 ASP A CA 1
ATOM 1671 C C . ASP A 1 228 ? 27.645 1.500 15.547 1.00 13.62 204 ASP A C 1
ATOM 1672 O O . ASP A 1 228 ? 28.148 2.566 15.194 1.00 13.13 204 ASP A O 1
ATOM 1677 N N . ASP A 1 229 ? 26.642 0.928 14.893 1.00 12.39 205 ASP A N 1
ATOM 1678 C CA . ASP A 1 229 ? 26.103 1.500 13.662 1.00 11.86 205 ASP A CA 1
ATOM 1679 C C . ASP A 1 229 ? 25.551 2.909 13.866 1.00 12.11 205 ASP A C 1
ATOM 1680 O O . ASP A 1 229 ? 25.584 3.727 12.955 1.00 12.33 205 ASP A O 1
ATOM 1685 N N . GLY A 1 230 ? 25.006 3.190 15.048 1.00 11.98 206 GLY A N 1
ATOM 1686 C CA . GLY A 1 230 ? 24.445 4.528 15.336 1.00 11.54 206 GLY A CA 1
ATOM 1687 C C . GLY A 1 230 ? 25.546 5.560 15.427 1.00 11.07 206 GLY A C 1
ATOM 1688 O O . GLY A 1 230 ? 25.473 6.634 14.810 1.00 11.39 206 GLY A O 1
ATOM 1689 N N . VAL A 1 231 ? 26.601 5.235 16.184 1.00 11.17 207 VAL A N 1
ATOM 1690 C CA . VAL A 1 231 ? 27.742 6.154 16.314 1.00 11.43 207 VAL A CA 1
ATOM 1691 C C . VAL A 1 231 ? 28.380 6.345 14.953 1.00 11.53 207 VAL A C 1
ATOM 1692 O O . VAL A 1 231 ? 28.704 7.482 14.561 1.00 12.59 207 VAL A O 1
ATOM 1696 N N . ASN A 1 232 ? 28.519 5.265 14.191 1.00 11.56 208 ASN A N 1
ATOM 1697 C CA . ASN A 1 232 ? 29.156 5.370 12.872 1.00 12.29 208 ASN A CA 1
ATOM 1698 C C . ASN A 1 232 ? 28.340 6.205 11.890 1.00 12.65 208 ASN A C 1
ATOM 1699 O O . ASN A 1 232 ? 28.908 6.860 10.994 1.00 13.12 208 ASN A O 1
ATOM 1704 N N . SER A 1 233 ? 27.012 6.187 12.015 1.00 11.51 209 SER A N 1
ATOM 1705 C CA . SER A 1 233 ? 26.165 6.989 11.131 1.00 11.00 209 SER A CA 1
ATOM 1706 C C . SER A 1 233 ? 26.464 8.460 11.310 1.00 11.30 209 SER A C 1
ATOM 1707 O O . SER A 1 233 ? 26.629 9.196 10.341 1.00 12.24 209 SER A O 1
ATOM 1710 N N . VAL A 1 234 ? 26.522 8.921 12.562 1.00 11.02 210 VAL A N 1
ATOM 1711 C CA . VAL A 1 234 ? 26.826 10.345 12.830 1.00 10.46 210 VAL A CA 1
ATOM 1712 C C . VAL A 1 234 ? 28.234 10.671 12.385 1.00 11.62 210 VAL A C 1
ATOM 1713 O O . VAL A 1 234 ? 28.461 11.730 11.801 1.00 12.07 210 VAL A O 1
ATOM 1717 N N . LYS A 1 235 ? 29.190 9.784 12.638 1.00 11.89 211 LYS A N 1
ATOM 1718 C CA . LYS A 1 235 ? 30.562 10.040 12.198 1.00 12.38 211 LYS A CA 1
ATOM 1719 C C . LYS A 1 235 ? 30.613 10.219 10.685 1.00 12.95 211 LYS A C 1
ATOM 1720 O O . LYS A 1 235 ? 31.325 11.119 10.179 1.00 12.97 211 LYS A O 1
ATOM 1726 N N . ALA A 1 236 ? 29.870 9.398 9.947 1.00 11.99 212 ALA A N 1
ATOM 1727 C CA . ALA A 1 236 ? 29.866 9.500 8.488 1.00 11.77 212 ALA A CA 1
ATOM 1728 C C . ALA A 1 236 ? 29.269 10.828 7.992 1.00 12.72 212 ALA A C 1
ATOM 1729 O O . ALA A 1 236 ? 29.752 11.435 7.033 1.00 12.95 212 ALA A O 1
ATOM 1731 N N . ILE A 1 237 ? 28.175 11.258 8.605 1.00 11.99 213 ILE A N 1
ATOM 1732 C CA . ILE A 1 237 ? 27.537 12.514 8.250 1.00 11.18 213 ILE A CA 1
ATOM 1733 C C . ILE A 1 237 ? 28.440 13.682 8.562 1.00 11.22 213 ILE A C 1
ATOM 1734 O O . ILE A 1 237 ? 28.581 14.601 7.739 1.00 12.07 213 ILE A O 1
ATOM 1739 N N . TYR A 1 238 ? 29.070 13.663 9.727 1.00 11.40 214 TYR A N 1
ATOM 1740 C CA . TYR A 1 238 ? 30.021 14.719 10.105 1.00 12.80 214 TYR A CA 1
ATOM 1741 C C . TYR A 1 238 ? 31.128 14.810 9.078 1.00 13.19 214 TYR A C 1
ATOM 1742 O O . TYR A 1 238 ? 31.430 15.906 8.613 1.00 13.12 214 TYR A O 1
ATOM 1751 N N . LYS A 1 239 ? 31.718 13.680 8.716 1.00 12.64 215 LYS A N 1
ATOM 1752 C CA . LYS A 1 239 ? 32.817 13.661 7.730 1.00 12.94 215 LYS A CA 1
ATOM 1753 C C . LYS A 1 239 ? 32.383 14.230 6.386 1.00 12.18 215 LYS A C 1
ATOM 1754 O O . LYS A 1 239 ? 33.121 15.011 5.765 1.00 13.92 215 LYS A O 1
ATOM 1760 N N . LEU A 1 240 ? 31.199 13.833 5.914 1.00 12.12 216 LEU A N 1
ATOM 1761 C CA . LEU A 1 240 ? 30.640 14.345 4.650 1.00 11.78 216 LEU A CA 1
ATOM 1762 C C . LEU A 1 240 ? 30.477 15.860 4.712 1.00 13.02 216 LEU A C 1
ATOM 1763 O O . LEU A 1 240 ? 30.866 16.600 3.805 1.00 11.96 216 LEU A O 1
ATOM 1768 N N . TYR A 1 241 ? 29.859 16.346 5.779 1.00 10.83 217 TYR A N 1
ATOM 1769 C CA . TYR A 1 241 ? 29.612 17.767 5.901 1.00 11.64 217 TYR A CA 1
ATOM 1770 C C . TYR A 1 241 ? 30.905 18.553 5.944 1.00 12.04 217 TYR A C 1
ATOM 1771 O O . TYR A 1 241 ? 31.002 19.604 5.291 1.00 13.44 217 TYR A O 1
ATOM 1780 N N . LYS A 1 242 ? 31.889 18.063 6.676 1.00 11.44 218 LYS A N 1
ATOM 1781 C CA . LYS A 1 242 ? 33.154 18.792 6.769 1.00 13.86 218 LYS A CA 1
ATOM 1782 C C . LYS A 1 242 ? 33.909 18.799 5.450 1.00 14.03 218 LYS A C 1
ATOM 1783 O O . LYS A 1 242 ? 34.391 19.861 5.022 1.00 15.08 218 LYS A O 1
ATOM 1789 N N . SER A 1 243 ? 33.974 17.669 4.766 1.00 13.66 219 SER A N 1
ATOM 1790 C CA . SER A 1 243 ? 34.713 17.621 3.506 1.00 14.54 219 SER A CA 1
ATOM 1791 C C . SER A 1 243 ? 34.044 18.454 2.409 1.00 15.45 219 SER A C 1
ATOM 1792 O O . SER A 1 243 ? 34.698 19.009 1.529 1.00 16.80 219 SER A O 1
ATOM 1795 N N . HIS A 1 244 ? 32.725 18.533 2.434 1.00 13.30 220 HIS A N 1
ATOM 1796 C CA . HIS A 1 244 ? 31.948 19.261 1.428 1.00 12.76 220 HIS A CA 1
ATOM 1797 C C . HIS A 1 244 ? 31.679 20.714 1.797 1.00 12.84 220 HIS A C 1
ATOM 1798 O O . HIS A 1 244 ? 31.105 21.479 0.998 1.00 14.28 220 HIS A O 1
ATOM 1805 N N . GLY A 1 245 ? 32.068 21.125 2.998 1.00 12.54 221 GLY A N 1
ATOM 1806 C CA . GLY A 1 245 ? 31.834 22.497 3.412 1.00 13.35 221 GLY A CA 1
ATOM 1807 C C . GLY A 1 245 ? 30.393 22.858 3.686 1.00 13.58 221 GLY A C 1
ATOM 1808 O O . GLY A 1 245 ? 30.040 24.026 3.685 1.00 14.98 221 GLY A O 1
ATOM 1809 N N . PHE A 1 246 ? 29.541 21.867 3.945 1.00 12.78 222 PHE A N 1
ATOM 1810 C CA . PHE A 1 246 ? 28.151 22.195 4.291 1.00 12.53 222 PHE A CA 1
ATOM 1811 C C . PHE A 1 246 ? 28.130 22.924 5.626 1.00 13.18 222 PHE A C 1
ATOM 1812 O O . PHE A 1 246 ? 28.849 22.557 6.566 1.00 14.55 222 PHE A O 1
ATOM 1820 N N . LYS A 1 247 ? 27.286 23.942 5.725 1.00 13.62 223 LYS A N 1
ATOM 1821 C CA . LYS A 1 247 ? 27.209 24.770 6.935 1.00 16.05 223 LYS A CA 1
ATOM 1822 C C . LYS A 1 247 ? 26.109 24.335 7.908 1.00 15.18 223 LYS A C 1
ATOM 1823 O O . LYS A 1 247 ? 26.016 24.847 9.015 1.00 18.00 223 LYS A O 1
ATOM 1829 N N . THR A 1 248 ? 25.289 23.380 7.498 1.00 12.95 224 THR A N 1
ATOM 1830 C CA . THR A 1 248 ? 24.247 22.811 8.361 1.00 12.97 224 THR A CA 1
ATOM 1831 C C . THR A 1 248 ? 24.925 22.178 9.572 1.00 12.15 224 THR A C 1
ATOM 1832 O O . THR A 1 248 ? 25.925 21.470 9.441 1.00 12.46 224 THR A O 1
ATOM 1836 N N . ILE A 1 249 ? 24.382 22.433 10.760 1.00 11.47 225 ILE A N 1
ATOM 1837 C CA . ILE A 1 249 ? 24.885 21.879 12.024 1.00 12.16 225 ILE A CA 1
ATOM 1838 C C . ILE A 1 249 ? 24.516 20.420 12.169 1.00 11.62 225 ILE A C 1
ATOM 1839 O O . ILE A 1 249 ? 23.336 20.043 11.974 1.00 11.40 225 ILE A O 1
ATOM 1844 N N . VAL A 1 250 ? 25.482 19.576 12.520 1.00 10.34 226 VAL A N 1
ATOM 1845 C CA . VAL A 1 250 ? 25.257 18.170 12.756 1.00 9.66 226 VAL A CA 1
ATOM 1846 C C . VAL A 1 250 ? 25.017 17.976 14.255 1.00 11.18 226 VAL A C 1
ATOM 1847 O O . VAL A 1 250 ? 25.935 18.162 15.057 1.00 11.11 226 VAL A O 1
ATOM 1851 N N . MET A 1 251 ? 23.797 17.598 14.646 1.00 9.98 227 MET A N 1
ATOM 1852 C CA . MET A 1 251 ? 23.465 17.375 16.054 1.00 10.74 227 MET A CA 1
ATOM 1853 C C . MET A 1 251 ? 23.045 15.927 16.308 1.00 10.93 227 MET A C 1
ATOM 1854 O O . MET A 1 251 ? 21.925 15.516 15.992 1.00 11.66 227 MET A O 1
ATOM 1859 N N . GLY A 1 252 ? 23.927 15.119 16.878 1.00 10.69 228 GLY A N 1
ATOM 1860 C CA . GLY A 1 252 ? 23.566 13.762 17.217 1.00 10.99 228 GLY A CA 1
ATOM 1861 C C . GLY A 1 252 ? 22.454 13.763 18.259 1.00 9.82 228 GLY A C 1
ATOM 1862 O O . GLY A 1 252 ? 22.447 14.602 19.166 1.00 10.71 228 GLY A O 1
ATOM 1863 N N . ALA A 1 253 ? 21.514 12.830 18.137 1.00 10.22 229 ALA A N 1
ATOM 1864 C CA . ALA A 1 253 ? 20.367 12.692 19.024 1.00 10.02 229 ALA A CA 1
ATOM 1865 C C . ALA A 1 253 ? 20.078 11.214 19.246 1.00 11.67 229 ALA A C 1
ATOM 1866 O O . ALA A 1 253 ? 20.459 10.387 18.407 1.00 12.51 229 ALA A O 1
ATOM 1868 N N . SER A 1 254 ? 19.355 10.913 20.322 1.00 10.75 230 SER A N 1
ATOM 1869 C CA . SER A 1 254 ? 18.930 9.542 20.706 1.00 11.41 230 SER A CA 1
ATOM 1870 C C . SER A 1 254 ? 20.124 8.774 21.206 1.00 12.61 230 SER A C 1
ATOM 1871 O O . SER A 1 254 ? 20.991 8.351 20.434 1.00 12.53 230 SER A O 1
ATOM 1874 N N . PHE A 1 255 ? 20.219 8.627 22.519 1.00 11.69 231 PHE A N 1
ATOM 1875 C CA . PHE A 1 255 ? 21.345 7.936 23.108 1.00 11.23 231 PHE A CA 1
ATOM 1876 C C . PHE A 1 255 ? 20.907 6.894 24.113 1.00 12.54 231 PHE A C 1
ATOM 1877 O O . PHE A 1 255 ? 19.993 7.131 24.889 1.00 13.52 231 PHE A O 1
ATOM 1885 N N . ARG A 1 256 ? 21.558 5.740 24.087 1.00 12.35 232 ARG A N 1
ATOM 1886 C CA . ARG A 1 256 ? 21.251 4.638 25.020 1.00 13.56 232 ARG A CA 1
ATOM 1887 C C . ARG A 1 256 ? 22.113 4.664 26.263 1.00 14.29 232 ARG A C 1
ATOM 1888 O O . ARG A 1 256 ? 21.693 4.138 27.311 1.00 16.31 232 ARG A O 1
ATOM 1896 N N . ASN A 1 257 ? 23.321 5.228 26.159 1.00 14.14 233 ASN A N 1
ATOM 1897 C CA . ASN A 1 257 ? 24.221 5.302 27.275 1.00 14.25 233 ASN A CA 1
ATOM 1898 C C . ASN A 1 257 ? 25.231 6.401 27.066 1.00 15.13 233 ASN A C 1
ATOM 1899 O O . ASN A 1 257 ? 25.376 6.939 25.959 1.00 13.83 233 ASN A O 1
ATOM 1904 N N A VAL A 1 258 ? 25.946 6.767 28.130 0.50 15.22 234 VAL A N 1
ATOM 1905 N N B VAL A 1 258 ? 25.941 6.723 28.131 0.50 14.62 234 VAL A N 1
ATOM 1906 C CA A VAL A 1 258 ? 26.944 7.838 28.039 0.50 15.58 234 VAL A CA 1
ATOM 1907 C CA B VAL A 1 258 ? 26.872 7.814 28.094 0.50 14.50 234 VAL A CA 1
ATOM 1908 C C A VAL A 1 258 ? 28.086 7.514 27.101 0.50 15.35 234 VAL A C 1
ATOM 1909 C C B VAL A 1 258 ? 28.085 7.517 27.178 0.50 14.79 234 VAL A C 1
ATOM 1910 O O A VAL A 1 258 ? 28.668 8.407 26.492 0.50 14.86 234 VAL A O 1
ATOM 1911 O O B VAL A 1 258 ? 28.690 8.440 26.643 0.50 14.83 234 VAL A O 1
ATOM 1918 N N . GLU A 1 259 ? 28.418 6.238 26.977 1.00 15.20 235 GLU A N 1
ATOM 1919 C CA . GLU A 1 259 ? 29.511 5.838 26.106 1.00 15.42 235 GLU A CA 1
ATOM 1920 C C . GLU A 1 259 ? 29.258 6.260 24.638 1.00 13.32 235 GLU A C 1
ATOM 1921 O O . GLU A 1 259 ? 30.173 6.650 23.928 1.00 15.42 235 GLU A O 1
ATOM 1927 N N . GLN A 1 260 ? 28.006 6.202 24.200 1.00 12.68 236 GLN A N 1
ATOM 1928 C CA . GLN A 1 260 ? 27.669 6.644 22.832 1.00 12.42 236 GLN A CA 1
ATOM 1929 C C . GLN A 1 260 ? 27.823 8.164 22.704 1.00 12.92 236 GLN A C 1
ATOM 1930 O O . GLN A 1 260 ? 28.217 8.657 21.656 1.00 14.03 236 GLN A O 1
ATOM 1936 N N . VAL A 1 261 ? 27.457 8.912 23.752 1.00 12.69 237 VAL A N 1
ATOM 1937 C CA . VAL A 1 261 ? 27.630 10.369 23.721 1.00 13.15 237 VAL A CA 1
ATOM 1938 C C . VAL A 1 261 ? 29.124 10.711 23.661 1.00 12.83 237 VAL A C 1
ATOM 1939 O O . VAL A 1 261 ? 29.575 11.482 22.834 1.00 13.72 237 VAL A O 1
ATOM 1943 N N . ILE A 1 262 ? 29.891 10.122 24.565 1.00 13.52 238 ILE A N 1
ATOM 1944 C CA . ILE A 1 262 ? 31.344 10.337 24.659 1.00 14.67 238 ILE A CA 1
ATOM 1945 C C . ILE A 1 262 ? 32.051 10.011 23.334 1.00 14.67 238 ILE A C 1
ATOM 1946 O O . ILE A 1 262 ? 33.007 10.688 22.931 1.00 15.37 238 ILE A O 1
ATOM 1951 N N . ALA A 1 263 ? 31.571 8.987 22.629 1.00 13.28 239 ALA A N 1
ATOM 1952 C CA . ALA A 1 263 ? 32.148 8.569 21.358 1.00 14.12 239 ALA A CA 1
ATOM 1953 C C . ALA A 1 263 ? 32.062 9.642 20.262 1.00 13.86 239 ALA A C 1
ATOM 1954 O O . ALA A 1 263 ? 32.810 9.598 19.284 1.00 14.74 239 ALA A O 1
ATOM 1956 N N . LEU A 1 264 ? 31.138 10.590 20.432 1.00 13.09 240 LEU A N 1
ATOM 1957 C CA . LEU A 1 264 ? 30.916 11.653 19.448 1.00 11.69 240 LEU A CA 1
ATOM 1958 C C . LEU A 1 264 ? 31.408 13.029 19.885 1.00 12.95 240 LEU A C 1
ATOM 1959 O O . LEU A 1 264 ? 31.060 14.044 19.298 1.00 12.74 240 LEU A O 1
ATOM 1964 N N . ALA A 1 265 ? 32.229 13.067 20.931 1.00 12.84 241 ALA A N 1
ATOM 1965 C CA . ALA A 1 265 ? 32.805 14.320 21.398 1.00 12.79 241 ALA A CA 1
ATOM 1966 C C . ALA A 1 265 ? 33.509 15.006 20.242 1.00 13.82 241 ALA A C 1
ATOM 1967 O O . ALA A 1 265 ? 34.323 14.393 19.541 1.00 14.44 241 ALA A O 1
ATOM 1969 N N . GLY A 1 266 ? 33.197 16.273 20.048 1.00 13.08 242 GLY A N 1
ATOM 1970 C CA . GLY A 1 266 ? 33.723 17.035 18.934 1.00 13.48 242 GLY A CA 1
ATOM 1971 C C . GLY A 1 266 ? 32.686 17.264 17.846 1.00 14.66 242 GLY A C 1
ATOM 1972 O O . GLY A 1 266 ? 32.875 18.105 16.965 1.00 14.20 242 GLY A O 1
ATOM 1973 N N . CYS A 1 267 ? 31.586 16.523 17.890 1.00 12.83 243 CYS A N 1
ATOM 1974 C CA . CYS A 1 267 ? 30.513 16.739 16.923 1.00 12.33 243 CYS A CA 1
ATOM 1975 C C . CYS A 1 267 ? 30.042 18.191 17.081 1.00 12.23 243 CYS A C 1
ATOM 1976 O O . CYS A 1 267 ? 30.168 18.773 18.156 1.00 13.91 243 CYS A O 1
ATOM 1979 N N . ASP A 1 268 ? 29.443 18.778 16.040 1.00 11.83 244 ASP A N 1
ATOM 1980 C CA . ASP A 1 268 ? 28.990 20.173 16.142 1.00 11.31 244 ASP A CA 1
ATOM 1981 C C . ASP A 1 268 ? 28.113 20.397 17.375 1.00 11.48 244 ASP A C 1
ATO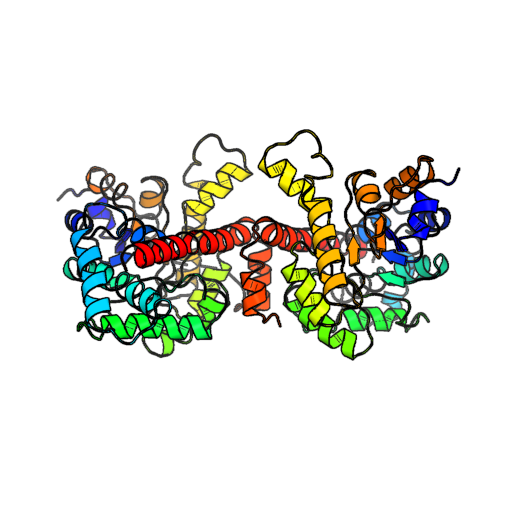M 1982 O O . ASP A 1 268 ? 28.282 21.359 18.136 1.00 12.32 244 ASP A O 1
ATOM 1987 N N . ALA A 1 269 ? 27.156 19.490 17.564 1.00 10.49 245 ALA A N 1
ATOM 1988 C CA . ALA A 1 269 ? 26.219 19.554 18.677 1.00 11.00 245 ALA A CA 1
ATOM 1989 C C . ALA A 1 269 ? 25.778 18.144 19.021 1.00 9.79 245 ALA A C 1
ATOM 1990 O O . ALA A 1 269 ? 25.899 17.224 18.216 1.00 10.29 245 ALA A O 1
ATOM 1992 N N . LEU A 1 270 ? 25.314 17.981 20.255 1.00 9.79 246 LEU A N 1
ATOM 1993 C CA . LEU A 1 270 ? 24.724 16.710 20.699 1.00 10.11 246 LEU A CA 1
ATOM 1994 C C . LEU A 1 270 ? 23.568 17.084 21.605 1.00 10.05 246 LEU A C 1
ATOM 1995 O O . LEU A 1 270 ? 23.743 17.920 22.511 1.00 10.94 246 LEU A O 1
ATOM 2000 N N . THR A 1 271 ? 22.389 16.497 21.350 1.00 10.17 247 THR A N 1
ATOM 2001 C CA . THR A 1 271 ? 21.208 16.710 22.231 1.00 9.72 247 THR A CA 1
ATOM 2002 C C . THR A 1 271 ? 21.063 15.465 23.101 1.00 9.90 247 THR A C 1
ATOM 2003 O O . THR A 1 271 ? 21.050 14.337 22.602 1.00 10.14 247 THR A O 1
ATOM 2007 N N . ILE A 1 272 ? 21.027 15.696 24.414 1.00 10.18 248 ILE A N 1
ATOM 2008 C CA . ILE A 1 272 ? 21.192 14.661 25.426 1.00 11.13 248 ILE A CA 1
ATOM 2009 C C . ILE A 1 272 ? 20.125 14.740 26.517 1.00 9.80 248 ILE A C 1
ATOM 2010 O O . ILE A 1 272 ? 19.778 15.839 26.969 1.00 10.51 248 ILE A O 1
ATOM 2015 N N . SER A 1 273 ? 19.628 13.587 26.927 1.00 11.26 249 SER A N 1
ATOM 2016 C CA . SER A 1 273 ? 18.609 13.542 27.969 1.00 11.84 249 SER A CA 1
ATOM 2017 C C . SER A 1 273 ? 19.144 14.062 29.287 1.00 11.89 249 SER A C 1
ATOM 2018 O O . SER A 1 273 ? 20.347 13.990 29.549 1.00 11.70 249 SER A O 1
ATOM 2021 N N . PRO A 1 274 ? 18.250 14.539 30.146 1.00 11.79 250 PRO A N 1
ATOM 2022 C CA . PRO A 1 274 ? 18.713 14.974 31.468 1.00 14.01 250 PRO A CA 1
ATOM 2023 C C . PRO A 1 274 ? 19.444 13.859 32.246 1.00 13.07 250 PRO A C 1
ATOM 2024 O O . PRO A 1 274 ? 20.424 14.153 32.952 1.00 13.51 250 PRO A O 1
ATOM 2028 N N . VAL A 1 275 ? 19.014 12.610 32.131 1.00 12.94 251 VAL A N 1
ATOM 2029 C CA . VAL A 1 275 ? 19.670 11.503 32.833 1.00 12.08 251 VAL A CA 1
ATOM 2030 C C . VAL A 1 275 ? 21.130 11.375 32.384 1.00 12.82 251 VAL A C 1
ATOM 2031 O O . VAL A 1 275 ? 22.043 11.252 33.200 1.00 12.80 251 VAL A O 1
ATOM 2035 N N . LEU A 1 276 ? 21.351 11.433 31.068 1.00 11.69 252 LEU A N 1
ATOM 2036 C CA . LEU A 1 276 ? 22.708 11.309 30.556 1.00 11.49 252 LEU A CA 1
ATOM 2037 C C . LEU A 1 276 ? 23.527 12.556 30.812 1.00 11.17 252 LEU A C 1
ATOM 2038 O O . LEU A 1 276 ? 24.750 12.467 30.997 1.00 11.96 252 LEU A O 1
ATOM 2043 N N . LEU A 1 277 ? 22.905 13.725 30.829 1.00 10.78 253 LEU A N 1
ATOM 2044 C CA . LEU A 1 277 ? 23.628 14.955 31.192 1.00 10.83 253 LEU A CA 1
ATOM 2045 C C . LEU A 1 277 ? 24.133 14.831 32.641 1.00 12.16 253 LEU A C 1
ATOM 2046 O O . LEU A 1 277 ? 25.260 15.219 32.943 1.00 12.80 253 LEU A O 1
ATOM 2051 N N . GLU A 1 278 ? 23.311 14.250 33.503 1.00 12.52 254 GLU A N 1
ATOM 2052 C CA . GLU A 1 278 ? 23.698 14.060 34.908 1.00 12.49 254 GLU A CA 1
ATOM 2053 C C . GLU A 1 278 ? 24.876 13.080 34.968 1.00 12.45 254 GLU A C 1
ATOM 2054 O O . GLU A 1 278 ? 25.859 13.294 35.707 1.00 13.40 254 GLU A O 1
ATOM 2060 N N . GLU A 1 279 ? 24.819 12.017 34.173 1.00 11.71 255 GLU A N 1
ATOM 2061 C CA . GLU A 1 279 ? 25.930 11.056 34.168 1.00 11.85 255 GLU A CA 1
ATOM 2062 C C . GLU A 1 279 ? 27.213 11.734 33.726 1.00 13.67 255 GLU A C 1
ATOM 2063 O O . GLU A 1 279 ? 28.273 11.517 34.329 1.00 14.51 255 GLU A O 1
ATOM 2069 N N . LEU A 1 280 ? 27.140 12.554 32.686 1.00 13.05 256 LEU A N 1
ATOM 2070 C CA . LEU A 1 280 ? 28.343 13.259 32.216 1.00 12.75 256 LEU A CA 1
ATOM 2071 C C . LEU A 1 280 ? 28.887 14.234 33.256 1.00 13.40 256 LEU A C 1
ATOM 2072 O O . LEU A 1 280 ? 30.095 14.398 33.386 1.00 14.67 256 LEU A O 1
ATOM 2077 N N . LYS A 1 281 ? 27.992 14.890 33.971 1.00 13.98 257 LYS A N 1
ATOM 2078 C CA . LYS A 1 281 ? 28.347 15.891 34.980 1.00 14.87 257 LYS A CA 1
ATOM 2079 C C . LYS A 1 281 ? 29.097 15.266 36.132 1.00 15.30 257 LYS A C 1
ATOM 2080 O O . LYS A 1 281 ? 29.921 15.928 36.744 1.00 18.37 257 LYS A O 1
ATOM 2086 N N . ASN A 1 282 ? 28.818 13.998 36.410 1.00 15.49 258 ASN A N 1
ATOM 2087 C CA . ASN A 1 282 ? 29.423 13.280 37.540 1.00 17.20 258 ASN A CA 1
ATOM 2088 C C . ASN A 1 282 ? 30.629 12.402 37.189 1.00 19.13 258 ASN A C 1
ATOM 2089 O O . ASN A 1 282 ? 31.184 11.715 38.064 1.00 22.56 258 ASN A O 1
ATOM 2094 N N . ARG A 1 283 ? 31.027 12.387 35.926 1.00 17.64 259 ARG A N 1
ATOM 2095 C CA . ARG A 1 283 ? 32.194 11.626 35.473 1.00 20.10 259 ARG A CA 1
ATOM 2096 C C . ARG A 1 283 ? 33.359 12.598 35.374 1.00 21.80 259 ARG A C 1
ATOM 2097 O O . ARG A 1 283 ? 33.200 13.690 34.846 1.00 21.68 259 ARG A O 1
ATOM 2105 N N . ASP A 1 284 ? 34.530 12.234 35.875 1.00 25.11 260 ASP A N 1
ATOM 2106 C CA . ASP A 1 284 ? 35.659 13.183 35.797 1.00 27.34 260 ASP A CA 1
ATOM 2107 C C . ASP A 1 284 ? 36.863 12.730 34.962 1.00 27.32 260 ASP A C 1
ATOM 2108 O O . ASP A 1 284 ? 37.917 13.383 34.983 1.00 31.34 260 ASP A O 1
ATOM 2113 N N . GLU A 1 285 ? 36.727 11.668 34.190 1.00 24.27 261 GLU A N 1
ATOM 2114 C CA . GLU A 1 285 ? 37.849 11.202 33.428 1.00 25.09 261 GLU A CA 1
ATOM 2115 C C . GLU A 1 285 ? 38.119 12.101 32.231 1.00 21.47 261 GLU A C 1
ATOM 2116 O O . GLU A 1 285 ? 37.323 12.972 31.862 1.00 20.16 261 GLU A O 1
ATOM 2122 N N . HIS A 1 286 ? 39.276 11.894 31.637 1.00 19.18 262 HIS A N 1
ATOM 2123 C CA . HIS A 1 286 ? 39.627 12.636 30.468 1.00 18.82 262 HIS A CA 1
ATOM 2124 C C . HIS A 1 286 ? 38.703 12.263 29.306 1.00 19.43 262 HIS A C 1
ATOM 2125 O O . HIS A 1 286 ? 38.410 11.090 29.064 1.00 20.11 262 HIS A O 1
ATOM 2132 N N . LEU A 1 287 ? 38.241 13.286 28.590 1.00 18.13 263 LEU A N 1
ATOM 2133 C CA . LEU A 1 287 ? 37.407 13.091 27.421 1.00 18.44 263 LEU A CA 1
ATOM 2134 C C . LEU A 1 287 ? 38.249 13.213 26.146 1.00 19.01 263 LEU A C 1
ATOM 2135 O O . LEU A 1 287 ? 38.797 14.271 25.848 1.00 18.74 263 LEU A O 1
ATOM 2140 N N A GLU A 1 288 ? 38.349 12.121 25.402 0.50 19.36 264 GLU A N 1
ATOM 2141 N N B GLU A 1 288 ? 38.359 12.118 25.403 0.50 19.50 264 GLU A N 1
ATOM 2142 C CA A GLU A 1 288 ? 39.073 12.131 24.151 0.50 20.35 264 GLU A CA 1
ATOM 2143 C CA B GLU A 1 288 ? 39.088 12.132 24.148 0.50 20.60 264 GLU A CA 1
ATOM 2144 C C A GLU A 1 288 ? 38.161 12.744 23.102 0.50 20.72 264 GLU A C 1
ATOM 2145 C C B GLU A 1 288 ? 38.174 12.727 23.089 0.50 20.87 264 GLU A C 1
ATOM 2146 O O A GLU A 1 288 ? 37.015 12.308 22.947 0.50 20.85 264 GLU A O 1
ATOM 2147 O O B GLU A 1 288 ? 37.047 12.256 22.907 0.50 21.06 264 GLU A O 1
ATOM 2158 N N . VAL A 1 289 ? 38.653 13.756 22.403 1.00 20.12 265 VAL A N 1
ATOM 2159 C CA . VAL A 1 289 ? 37.885 14.417 21.346 1.00 19.62 265 VAL A CA 1
ATOM 2160 C C . VAL A 1 289 ? 38.086 13.580 20.088 1.00 20.78 265 VAL A C 1
ATOM 2161 O O . VAL A 1 289 ? 39.206 13.408 19.606 1.00 23.31 265 VAL A O 1
ATOM 2165 N N . LYS A 1 290 ? 36.977 13.047 19.565 1.00 21.27 266 LYS A N 1
ATOM 2166 C CA . LYS A 1 290 ? 37.002 12.114 18.445 1.00 22.17 266 LYS A CA 1
ATOM 2167 C C . LYS A 1 290 ? 36.715 12.694 17.059 1.00 21.45 266 LYS A C 1
ATOM 2168 O O . LYS A 1 290 ? 37.209 12.175 16.046 1.00 23.87 266 LYS A O 1
ATOM 2174 N N A LEU A 1 291 ? 35.903 13.748 17.017 0.50 20.45 267 LEU A N 1
ATOM 2175 N N B LEU A 1 291 ? 35.920 13.747 17.024 0.50 20.25 267 LEU A N 1
ATOM 2176 C CA A LEU A 1 291 ? 35.506 14.423 15.768 0.50 20.41 267 LEU A CA 1
ATOM 2177 C CA B LEU A 1 291 ? 35.577 14.412 15.785 0.50 20.12 267 LEU A CA 1
ATOM 2178 C C A LEU A 1 291 ? 36.103 15.842 15.720 0.50 22.51 267 LEU A C 1
ATOM 2179 C C B LEU A 1 291 ? 36.255 15.774 15.824 0.50 22.42 267 LEU A C 1
ATOM 2180 O O A LEU A 1 291 ? 35.700 16.724 16.480 0.50 21.05 267 LEU A O 1
ATOM 2181 O O B LEU A 1 291 ? 36.158 16.503 16.810 0.50 20.90 267 LEU A O 1
ATOM 2190 N N . THR A 1 292 ? 37.028 16.073 14.791 1.00 25.24 268 THR A N 1
ATOM 2191 C CA . THR A 1 292 ? 37.724 17.366 14.712 1.00 28.41 268 THR A CA 1
ATOM 2192 C C . THR A 1 292 ? 37.614 18.009 13.340 1.00 30.59 268 THR A C 1
ATOM 2193 O O . THR A 1 292 ? 37.047 17.434 12.426 1.00 30.50 268 THR A O 1
ATOM 2197 N N A GLN A 1 303 ? 23.274 17.274 -7.668 0.60 24.09 279 GLN A N 1
ATOM 2198 N N B GLN A 1 303 ? 22.541 17.965 -7.749 0.40 21.49 279 GLN A N 1
ATOM 2199 C CA A GLN A 1 303 ? 22.474 17.269 -6.441 0.60 23.50 279 GLN A CA 1
ATOM 2200 C CA B GLN A 1 303 ? 22.091 17.633 -6.408 0.40 20.53 279 GLN A CA 1
ATOM 2201 C C A GLN A 1 303 ? 21.464 16.133 -6.396 0.60 20.34 279 GLN A C 1
ATOM 2202 C C B GLN A 1 303 ? 21.133 16.452 -6.409 0.40 18.80 279 GLN A C 1
ATOM 2203 O O A GLN A 1 303 ? 21.251 15.434 -7.395 0.60 19.52 279 GLN A O 1
ATOM 2204 O O B GLN A 1 303 ? 20.628 16.046 -7.459 0.40 19.55 279 GLN A O 1
ATOM 2215 N N . ILE A 1 304 ? 20.880 15.920 -5.215 1.00 17.38 280 ILE A N 1
ATOM 2216 C CA . ILE A 1 304 ? 19.982 14.783 -5.029 1.00 15.26 280 ILE A CA 1
ATOM 2217 C C . ILE A 1 304 ? 18.555 15.140 -5.424 1.00 14.51 280 ILE A C 1
ATOM 2218 O O . ILE A 1 304 ? 17.930 16.032 -4.833 1.00 16.48 280 ILE A O 1
ATOM 2223 N N . SER A 1 305 ? 18.045 14.468 -6.456 1.00 14.50 281 SER A N 1
ATOM 2224 C CA . SER A 1 305 ? 16.676 14.657 -6.888 1.00 13.60 281 SER A CA 1
ATOM 2225 C C . SER A 1 305 ? 15.729 13.852 -6.012 1.00 13.58 281 SER A C 1
ATOM 2226 O O . SER A 1 305 ? 16.173 13.007 -5.224 1.00 13.31 281 SER A O 1
ATOM 2229 N N . GLU A 1 306 ? 14.435 14.085 -6.163 1.00 13.74 282 GLU A N 1
ATOM 2230 C CA . GLU A 1 306 ? 13.445 13.312 -5.420 1.00 12.09 282 GLU A CA 1
ATOM 2231 C C . GLU A 1 306 ? 13.616 11.827 -5.699 1.00 12.82 282 GLU A C 1
ATOM 2232 O O . GLU A 1 306 ? 13.643 10.995 -4.765 1.00 12.57 282 GLU A O 1
ATOM 2238 N N . ALA A 1 307 ? 13.737 11.447 -6.968 1.00 12.60 283 ALA A N 1
ATOM 2239 C CA . ALA A 1 307 ? 13.905 10.036 -7.300 1.00 12.96 283 ALA A CA 1
ATOM 2240 C C . ALA A 1 307 ? 15.200 9.451 -6.714 1.00 13.06 283 ALA A C 1
ATOM 2241 O O . ALA A 1 307 ? 15.228 8.314 -6.257 1.00 13.14 283 ALA A O 1
ATOM 2243 N N . ASP A 1 308 ? 16.283 10.226 -6.717 1.00 13.08 284 ASP A N 1
ATOM 2244 C CA . ASP A 1 308 ? 17.541 9.780 -6.160 1.00 14.44 284 ASP A CA 1
ATOM 2245 C C . ASP A 1 308 ? 17.366 9.526 -4.659 1.00 12.47 284 ASP A C 1
ATOM 2246 O O . ASP A 1 308 ? 17.816 8.522 -4.110 1.00 12.58 284 ASP A O 1
ATOM 2251 N N . PHE A 1 309 ? 16.733 10.478 -3.977 1.00 11.62 285 PHE A N 1
ATOM 2252 C CA . PHE A 1 309 ? 16.522 10.397 -2.535 1.00 11.10 285 PHE A CA 1
ATOM 2253 C C . PHE A 1 309 ? 15.702 9.161 -2.179 1.00 11.93 285 PHE A C 1
ATOM 2254 O O . PHE A 1 309 ? 16.030 8.402 -1.259 1.00 11.58 285 PHE A O 1
ATOM 2262 N N . ARG A 1 310 ? 14.606 8.969 -2.898 1.00 11.71 286 ARG A N 1
ATOM 2263 C CA . ARG A 1 310 ? 13.757 7.826 -2.621 1.00 11.23 286 ARG A CA 1
ATOM 2264 C C . ARG A 1 310 ? 14.477 6.508 -2.877 1.00 11.33 286 ARG A C 1
ATOM 2265 O O . ARG A 1 310 ? 14.317 5.549 -2.124 1.00 11.22 286 ARG A O 1
ATOM 2273 N N . TRP A 1 311 ? 15.266 6.441 -3.940 1.00 11.49 287 TRP A N 1
ATOM 2274 C CA . TRP A 1 311 ? 16.054 5.256 -4.209 1.00 11.04 287 TRP A CA 1
ATOM 2275 C C . TRP A 1 311 ? 17.057 4.953 -3.078 1.00 11.61 287 TRP A C 1
ATOM 2276 O O . TRP A 1 311 ? 17.140 3.824 -2.555 1.00 10.99 287 TRP A O 1
ATOM 2287 N N . LEU A 1 312 ? 17.821 5.978 -2.668 1.00 11.70 288 LEU A N 1
ATOM 2288 C CA . LEU A 1 312 ? 18.834 5.774 -1.639 1.00 12.70 288 LEU A CA 1
ATOM 2289 C C . LEU A 1 312 ? 18.219 5.373 -0.306 1.00 12.21 288 LEU A C 1
ATOM 2290 O O . LEU A 1 312 ? 18.779 4.533 0.400 1.00 12.96 288 LEU A O 1
ATOM 2295 N N A MET A 1 313 ? 17.072 5.951 0.041 0.50 10.20 289 MET A N 1
ATOM 2296 N N B MET A 1 313 ? 17.070 5.935 0.061 0.50 11.42 289 MET A N 1
ATOM 2297 C CA A MET A 1 313 ? 16.388 5.554 1.266 0.50 10.16 289 MET A CA 1
ATOM 2298 C CA B MET A 1 313 ? 16.450 5.515 1.319 0.50 12.14 289 MET A CA 1
ATOM 2299 C C A MET A 1 313 ? 15.953 4.100 1.157 0.50 9.22 289 MET A C 1
ATOM 2300 C C B MET A 1 313 ? 15.863 4.105 1.195 0.50 10.65 289 MET A C 1
ATOM 2301 O O A MET A 1 313 ? 16.161 3.310 2.066 0.50 8.56 289 MET A O 1
ATOM 2302 O O B MET A 1 313 ? 15.810 3.358 2.169 0.50 10.68 289 MET A O 1
ATOM 2311 N N . ASN A 1 314 ? 15.420 3.733 0.001 1.00 10.05 290 ASN A N 1
ATOM 2312 C CA . ASN A 1 314 ? 14.917 2.367 -0.218 1.00 10.51 290 ASN A CA 1
ATOM 2313 C C . ASN A 1 314 ? 16.012 1.329 -0.042 1.00 12.01 290 ASN A C 1
ATOM 2314 O O . ASN A 1 314 ? 15.748 0.219 0.415 1.00 11.61 290 ASN A O 1
ATOM 2319 N N . GLU A 1 315 ? 17.237 1.697 -0.410 1.00 10.68 291 GLU A N 1
ATOM 2320 C CA . GLU A 1 315 ? 18.372 0.801 -0.264 1.00 11.74 291 GLU A CA 1
ATOM 2321 C C . GLU A 1 315 ? 18.746 0.536 1.189 1.00 12.27 291 GLU A C 1
ATOM 2322 O O . GLU A 1 315 ? 19.485 -0.425 1.464 1.00 13.09 291 GLU A O 1
ATOM 2328 N N . ASN A 1 316 ? 18.258 1.379 2.098 1.00 11.38 292 ASN A N 1
ATOM 2329 C CA . ASN A 1 316 ? 18.568 1.291 3.521 1.00 11.13 292 ASN A CA 1
ATOM 2330 C C . ASN A 1 316 ? 17.374 0.753 4.286 1.00 11.26 292 ASN A C 1
ATOM 2331 O O . ASN A 1 316 ? 16.459 1.484 4.624 1.00 11.32 292 ASN A O 1
ATOM 2336 N N . ALA A 1 317 ? 17.348 -0.559 4.519 1.00 11.33 293 ALA A N 1
ATOM 2337 C CA . ALA A 1 317 ? 16.244 -1.190 5.218 1.00 10.47 293 ALA A CA 1
ATOM 2338 C C . ALA A 1 317 ? 15.976 -0.564 6.602 1.00 10.51 293 ALA A C 1
ATOM 2339 O O . ALA A 1 317 ? 14.828 -0.302 6.995 1.00 11.22 293 ALA A O 1
ATOM 2341 N N . MET A 1 318 ? 17.037 -0.366 7.361 1.00 10.50 294 MET A N 1
ATOM 2342 C CA . MET A 1 318 ? 16.888 0.213 8.689 1.00 9.18 294 MET A CA 1
ATOM 2343 C C . MET A 1 318 ? 16.281 1.608 8.620 1.00 9.50 294 MET A C 1
ATOM 2344 O O . MET A 1 318 ? 15.336 1.904 9.324 1.00 10.23 294 MET A O 1
ATOM 2349 N N . ALA A 1 319 ? 16.785 2.446 7.709 1.00 10.02 295 ALA A N 1
ATOM 2350 C CA . ALA A 1 319 ? 16.289 3.826 7.642 1.00 9.96 295 ALA A CA 1
ATOM 2351 C C . ALA A 1 319 ? 14.854 3.887 7.188 1.00 10.18 295 ALA A C 1
ATOM 2352 O O . ALA A 1 319 ? 14.053 4.664 7.712 1.00 10.33 295 ALA A O 1
ATOM 2354 N N . THR A 1 320 ? 14.529 3.059 6.193 1.00 9.73 296 THR A N 1
ATOM 2355 C CA . THR A 1 320 ? 13.147 2.967 5.715 1.00 10.33 296 THR A CA 1
ATOM 2356 C C . THR A 1 320 ? 12.222 2.622 6.882 1.00 10.31 296 THR A C 1
ATOM 2357 O O . THR A 1 320 ? 11.181 3.255 7.080 1.00 10.69 296 THR A O 1
ATOM 2361 N N . HIS A 1 321 ? 12.598 1.640 7.688 1.00 10.06 297 HIS A N 1
ATOM 2362 C CA . HIS A 1 321 ? 11.780 1.243 8.815 1.00 9.58 297 HIS A CA 1
ATOM 2363 C C . HIS A 1 321 ? 11.720 2.312 9.925 1.00 9.68 297 HIS A C 1
ATOM 2364 O O . HIS A 1 321 ? 10.649 2.626 10.424 1.00 10.14 297 HIS A O 1
ATOM 2371 N N . LYS A 1 322 ? 12.888 2.855 10.268 1.00 10.05 298 LYS A N 1
ATOM 2372 C CA . LYS A 1 322 ? 12.966 3.747 11.418 1.00 9.41 298 LYS A CA 1
ATOM 2373 C C . LYS A 1 322 ? 12.367 5.104 11.182 1.00 9.63 298 LYS A C 1
ATOM 2374 O O . LYS A 1 322 ? 11.821 5.698 12.101 1.00 10.16 298 LYS A O 1
ATOM 2380 N N . LEU A 1 323 ? 12.499 5.628 9.969 1.00 9.49 299 LEU A N 1
ATOM 2381 C CA . LEU A 1 323 ? 11.843 6.901 9.665 1.00 9.82 299 LEU A CA 1
ATOM 2382 C C . LEU A 1 323 ? 10.321 6.755 9.830 1.00 9.49 299 LEU A C 1
ATOM 2383 O O . LEU A 1 323 ? 9.653 7.574 10.478 1.00 10.17 299 LEU A O 1
ATOM 2388 N N . ALA A 1 324 ? 9.762 5.699 9.244 1.00 9.38 300 ALA A N 1
ATOM 2389 C CA . ALA A 1 324 ? 8.336 5.466 9.291 1.00 8.99 300 ALA A CA 1
ATOM 2390 C C . ALA A 1 324 ? 7.866 5.230 10.735 1.00 10.20 300 ALA A C 1
ATOM 2391 O O . ALA A 1 324 ? 6.867 5.777 11.185 1.00 10.41 300 ALA A O 1
ATOM 2393 N N . GLU A 1 325 ? 8.640 4.438 11.468 1.00 9.40 301 GLU A N 1
ATOM 2394 C CA . GLU A 1 325 ? 8.344 4.155 12.867 1.00 9.81 301 GLU A CA 1
ATOM 2395 C C . GLU A 1 325 ? 8.334 5.429 13.681 1.00 11.37 301 GLU A C 1
ATOM 2396 O O . GLU A 1 325 ? 7.480 5.619 14.540 1.00 10.90 301 GLU A O 1
ATOM 2402 N N . GLY A 1 326 ? 9.310 6.296 13.440 1.00 9.34 302 GLY A N 1
ATOM 2403 C CA . GLY A 1 326 ? 9.368 7.532 14.224 1.00 10.31 302 GLY A CA 1
ATOM 2404 C C . GLY A 1 326 ? 8.150 8.392 14.064 1.00 9.72 302 GLY A C 1
ATOM 2405 O O . GLY A 1 326 ? 7.692 9.030 15.016 1.00 10.06 302 GLY A O 1
ATOM 2406 N N . ILE A 1 327 ? 7.677 8.477 12.832 1.00 9.76 303 ILE A N 1
ATOM 2407 C CA . ILE A 1 327 ? 6.479 9.254 12.539 1.00 9.42 303 ILE A CA 1
ATOM 2408 C C . ILE A 1 327 ? 5.293 8.622 13.230 1.00 11.39 303 ILE A C 1
ATOM 2409 O O . ILE A 1 327 ? 4.462 9.326 13.772 1.00 10.99 303 ILE A O 1
ATOM 2414 N N . ARG A 1 328 ? 5.173 7.295 13.182 1.00 10.39 304 ARG A N 1
ATOM 2415 C CA . ARG A 1 328 ? 4.062 6.628 13.873 1.00 10.81 304 ARG A CA 1
ATOM 2416 C C . ARG A 1 328 ? 4.106 6.876 15.386 1.00 10.81 304 ARG A C 1
ATOM 2417 O O . ARG A 1 328 ? 3.068 7.141 15.977 1.00 12.46 304 ARG A O 1
ATOM 2425 N N . LEU A 1 329 ? 5.276 6.796 15.995 1.00 10.20 305 LEU A N 1
ATOM 2426 C CA . LEU A 1 329 ? 5.417 6.968 17.448 1.00 11.01 305 LEU A CA 1
ATOM 2427 C C . LEU A 1 329 ? 5.096 8.378 17.877 1.00 12.09 305 LEU A C 1
ATOM 2428 O O . LEU A 1 329 ? 4.398 8.596 18.871 1.00 13.39 305 LEU A O 1
ATOM 2433 N N . PHE A 1 330 ? 5.601 9.356 17.135 1.00 11.12 306 PHE A N 1
ATOM 2434 C CA . PHE A 1 330 ? 5.279 10.759 17.465 1.00 10.86 306 PHE A CA 1
ATOM 2435 C C . PHE A 1 330 ? 3.797 11.009 17.282 1.00 11.83 306 PHE A C 1
ATOM 2436 O O . PHE A 1 330 ? 3.200 11.760 18.049 1.00 12.06 306 PHE A O 1
ATOM 2444 N N . THR A 1 331 ? 3.193 10.416 16.255 1.00 11.12 307 THR A N 1
ATOM 2445 C CA . THR A 1 331 ? 1.768 10.569 16.037 1.00 11.58 307 THR A CA 1
ATOM 2446 C C . THR A 1 331 ? 0.967 10.038 17.231 1.00 12.54 307 THR A C 1
ATOM 2447 O O . THR A 1 331 ? 0.027 10.702 17.697 1.00 12.60 307 THR A O 1
ATOM 2451 N N A LYS A 1 332 ? 1.346 8.865 17.721 0.50 12.05 308 LYS A N 1
ATOM 2452 N N B LYS A 1 332 ? 1.319 8.860 17.726 0.50 12.82 308 LYS A N 1
ATOM 2453 C CA A LYS A 1 332 ? 0.688 8.256 18.881 0.50 13.00 308 LYS A CA 1
ATOM 2454 C CA B LYS A 1 332 ? 0.605 8.310 18.880 0.50 14.13 308 LYS A CA 1
ATOM 2455 C C A LYS A 1 332 ? 0.743 9.194 20.079 0.50 13.45 308 LYS A C 1
ATOM 2456 C C B LYS A 1 332 ? 0.711 9.262 20.063 0.50 14.03 308 LYS A C 1
ATOM 2457 O O A LYS A 1 332 ? -0.262 9.373 20.782 0.50 14.08 308 LYS A O 1
ATOM 2458 O O B LYS A 1 332 ? -0.291 9.522 20.740 0.50 13.96 308 LYS A O 1
ATOM 2469 N N . ASP A 1 333 ? 1.899 9.810 20.297 1.00 13.26 309 ASP A N 1
ATOM 2470 C CA . ASP A 1 333 ? 2.082 10.737 21.443 1.00 14.45 309 ASP A CA 1
ATOM 2471 C C . ASP A 1 333 ? 1.340 12.053 21.267 1.00 14.03 309 ASP A C 1
ATOM 2472 O O . ASP A 1 333 ? 0.892 12.633 22.260 1.00 14.69 309 ASP A O 1
ATOM 2477 N N . THR A 1 334 ? 1.204 12.542 20.034 1.00 13.56 310 THR A N 1
ATOM 2478 C CA . THR A 1 334 ? 0.444 13.760 19.737 1.00 13.75 310 THR A CA 1
ATOM 2479 C C . THR A 1 334 ? -1.052 13.513 19.965 1.00 13.98 310 THR A C 1
ATOM 2480 O O . THR A 1 334 ? -1.751 14.362 20.519 1.00 13.98 310 THR A O 1
ATOM 2484 N N . ILE A 1 335 ? -1.531 12.345 19.566 1.00 13.77 311 ILE A N 1
ATOM 2485 C CA . ILE A 1 335 ? -2.939 11.949 19.781 1.00 14.32 311 ILE A CA 1
ATOM 2486 C C . ILE A 1 335 ? -3.202 11.855 21.289 1.00 15.36 311 ILE A C 1
ATOM 2487 O O . ILE A 1 335 ? -4.245 12.325 21.787 1.00 16.25 311 ILE A O 1
ATOM 2492 N N . GLU A 1 336 ? -2.264 11.282 22.034 1.00 14.73 312 GLU A N 1
ATOM 2493 C CA . GLU A 1 336 ? -2.447 11.201 23.486 1.00 15.29 312 GLU A CA 1
ATOM 2494 C C . GLU A 1 336 ? -2.501 12.599 24.102 1.00 15.95 312 GLU A C 1
ATOM 2495 O O . GLU A 1 336 ? -3.308 12.852 24.994 1.00 15.88 312 GLU A O 1
ATOM 2501 N N . LEU A 1 337 ? -1.640 13.510 23.652 1.00 13.71 313 LEU A N 1
ATOM 2502 C CA . LEU A 1 337 ? -1.667 14.875 24.159 1.00 14.08 313 LEU A CA 1
ATOM 2503 C C . LEU A 1 337 ? -3.027 15.507 23.873 1.00 14.87 313 LEU A C 1
ATOM 2504 O O . LEU A 1 337 ? -3.572 16.183 24.736 1.00 15.07 313 LEU A O 1
ATOM 2509 N N A GLU A 1 338 ? -3.555 15.309 22.661 0.60 13.20 314 GLU A N 1
ATOM 2510 N N B GLU A 1 338 ? -3.555 15.327 22.658 0.40 15.04 314 GLU A N 1
ATOM 2511 C CA A GLU A 1 338 ? -4.859 15.851 22.302 0.60 15.00 314 GLU A CA 1
ATOM 2512 C CA B GLU A 1 338 ? -4.850 15.918 22.321 0.40 17.02 314 GLU A CA 1
ATOM 2513 C C A GLU A 1 338 ? -5.936 15.313 23.217 0.60 14.98 314 GLU A C 1
ATOM 2514 C C B GLU A 1 338 ? -5.962 15.312 23.185 0.40 16.41 314 GLU A C 1
ATOM 2515 O O A GLU A 1 338 ? -6.831 16.055 23.634 0.60 16.03 314 GLU A O 1
ATOM 2516 O O B GLU A 1 338 ? -6.911 16.012 23.537 0.40 17.30 314 GLU A O 1
ATOM 2527 N N . ASN A 1 339 ? -5.838 14.038 23.552 1.00 15.99 315 ASN A N 1
ATOM 2528 C CA . ASN A 1 339 ? -6.831 13.414 24.450 1.00 16.44 315 ASN A CA 1
ATOM 2529 C C . ASN A 1 339 ? -6.755 14.044 25.844 1.00 16.07 315 ASN A C 1
ATOM 2530 O O . ASN A 1 339 ? -7.787 14.304 26.468 1.00 16.34 315 ASN A O 1
ATOM 2535 N N . ILE A 1 340 ? -5.552 14.338 26.329 1.00 14.38 316 ILE A N 1
ATOM 2536 C CA . ILE A 1 340 ? -5.375 15.029 27.607 1.00 14.81 316 ILE A CA 1
ATOM 2537 C C . ILE A 1 340 ? -5.984 16.428 27.541 1.00 14.69 316 ILE A C 1
ATOM 2538 O O . ILE A 1 340 ? -6.660 16.883 28.473 1.00 14.95 316 ILE A O 1
ATOM 2543 N N . ILE A 1 341 ? -5.746 17.138 26.447 1.00 14.78 317 ILE A N 1
ATOM 2544 C CA . ILE A 1 341 ? -6.326 18.468 26.263 1.00 14.15 317 ILE A CA 1
ATOM 2545 C C . ILE A 1 341 ? -7.840 18.382 26.320 1.00 15.39 317 ILE A C 1
ATOM 2546 O O . ILE A 1 341 ? -8.482 19.158 27.036 1.00 16.22 317 ILE A O 1
ATOM 2551 N N . LYS A 1 342 ? -8.399 17.436 25.568 1.00 14.95 318 LYS A N 1
ATOM 2552 C CA . LYS A 1 342 ? -9.860 17.260 25.541 1.00 16.74 318 LYS A CA 1
ATOM 2553 C C . LYS A 1 342 ? -10.451 17.030 26.927 1.00 18.27 318 LYS A C 1
ATOM 2554 O O . LYS A 1 342 ? -11.553 17.539 27.248 1.00 19.56 318 LYS A O 1
ATOM 2560 N N . GLN A 1 343 ? -9.748 16.275 27.757 1.00 18.76 319 GLN A N 1
ATOM 2561 C CA . GLN A 1 343 ? -10.213 15.991 29.113 1.00 20.15 319 GLN A CA 1
ATOM 2562 C C . GLN A 1 343 ? -10.136 17.209 30.024 1.00 20.76 319 GLN A C 1
ATOM 2563 O O . GLN A 1 343 ? -10.754 17.217 31.089 1.00 22.97 319 GLN A O 1
ATOM 2569 N N . ASN A 1 344 ? -9.385 18.233 29.617 1.00 20.27 320 ASN A N 1
ATOM 2570 C CA . ASN A 1 344 ? -9.177 19.439 30.406 1.00 21.61 320 ASN A CA 1
ATOM 2571 C C . ASN A 1 344 ? -9.842 20.717 29.890 1.00 23.25 320 ASN A C 1
ATOM 2572 O O . ASN A 1 344 ? -9.534 21.808 30.360 1.00 23.02 320 ASN A O 1
ATOM 2577 N N . LEU A 1 345 ? -10.759 20.580 28.939 1.00 24.05 321 LEU A N 1
ATOM 2578 C CA . LEU A 1 345 ? -11.475 21.739 28.399 1.00 25.28 321 LEU A CA 1
ATOM 2579 C C . LEU A 1 345 ? -12.605 22.144 29.337 1.00 27.98 321 LEU A C 1
ATOM 2580 O O . LEU A 1 345 ? -13.056 21.362 30.194 1.00 27.57 321 LEU A O 1
ATOM 2586 N N . MET B 1 25 ? -17.085 -37.034 -14.655 1.00 42.03 1 MET B N 1
ATOM 2587 C CA . MET B 1 25 ? -16.188 -35.911 -15.042 1.00 40.66 1 MET B CA 1
ATOM 2588 C C . MET B 1 25 ? -15.461 -35.333 -13.826 1.00 38.00 1 MET B C 1
ATOM 2589 O O . MET B 1 25 ? -15.383 -34.105 -13.687 1.00 38.89 1 MET B O 1
ATOM 2594 N N . GLN B 1 26 ? -14.953 -36.197 -12.943 1.00 33.71 2 GLN B N 1
ATOM 2595 C CA . GLN B 1 26 ? -14.210 -35.741 -11.762 1.00 31.45 2 GLN B CA 1
ATOM 2596 C C . GLN B 1 26 ? -12.893 -35.114 -12.217 1.00 27.67 2 GLN B C 1
ATOM 2597 O O . GLN B 1 26 ? -12.196 -35.674 -13.069 1.00 27.76 2 GLN B O 1
ATOM 2603 N N . LYS B 1 27 ? -12.540 -33.972 -11.622 1.00 22.73 3 LYS B N 1
ATOM 2604 C CA . LYS B 1 27 ? -11.322 -33.243 -12.024 1.00 20.37 3 LYS B CA 1
ATOM 2605 C C . LYS B 1 27 ? -10.386 -32.948 -10.865 1.00 18.05 3 LYS B C 1
ATOM 2606 O O . LYS B 1 27 ? -10.796 -32.875 -9.693 1.00 17.98 3 LYS B O 1
ATOM 2612 N N . SER B 1 28 ? -9.109 -32.757 -11.184 1.00 16.31 4 SER B N 1
ATOM 2613 C CA . SER B 1 28 ? -8.125 -32.403 -10.162 1.00 14.40 4 SER B CA 1
ATOM 2614 C C . SER B 1 28 ? -8.428 -31.012 -9.610 1.00 14.11 4 SER B C 1
ATOM 2615 O O . SER B 1 28 ? -9.170 -30.234 -10.209 1.00 15.20 4 SER B O 1
ATOM 2618 N N . VAL B 1 29 ? -7.839 -30.708 -8.468 1.00 14.18 5 VAL B N 1
ATOM 2619 C CA . VAL B 1 29 ? -8.010 -29.382 -7.896 1.00 14.02 5 VAL B CA 1
ATOM 2620 C C . VAL B 1 29 ? -7.497 -28.314 -8.872 1.00 13.08 5 VAL B C 1
ATOM 2621 O O . VAL B 1 29 ? -8.090 -27.247 -8.985 1.00 13.45 5 VAL B O 1
ATOM 2625 N N . LEU B 1 30 ? -6.410 -28.595 -9.582 1.00 13.95 6 LEU B N 1
ATOM 2626 C CA . LEU B 1 30 ? -5.923 -27.628 -10.573 1.00 12.96 6 LEU B CA 1
ATOM 2627 C C . LEU B 1 30 ? -6.948 -27.361 -11.660 1.00 13.73 6 LEU B C 1
ATOM 2628 O O . LEU B 1 30 ? -7.215 -26.215 -12.005 1.00 13.67 6 LEU B O 1
ATOM 2633 N N . GLU B 1 31 ? -7.549 -28.415 -12.205 1.00 13.84 7 GLU B N 1
ATOM 2634 C CA . GLU B 1 31 ? -8.535 -28.234 -13.274 1.00 14.92 7 GLU B CA 1
ATOM 2635 C C . GLU B 1 31 ? -9.796 -27.573 -12.781 1.00 13.53 7 GLU B C 1
ATOM 2636 O O . GLU B 1 31 ? -10.393 -26.775 -13.495 1.00 15.37 7 GLU B O 1
ATOM 2642 N N . GLN B 1 32 ? -10.181 -27.862 -11.556 1.00 13.95 8 GLN B N 1
ATOM 2643 C CA . GLN B 1 32 ? -11.341 -27.206 -10.973 1.00 14.65 8 GLN B CA 1
ATOM 2644 C C . GLN B 1 32 ? -11.062 -25.719 -10.730 1.00 14.16 8 GLN B C 1
ATOM 2645 O O . GLN B 1 32 ? -11.935 -24.865 -10.959 1.00 15.03 8 GLN B O 1
ATOM 2651 N N . LEU B 1 33 ? -9.842 -25.405 -10.278 1.00 13.85 9 LEU B N 1
ATOM 2652 C CA . LEU B 1 33 ? -9.473 -24.009 -10.021 1.00 12.82 9 LEU B CA 1
ATOM 2653 C C . LEU B 1 33 ? -9.602 -23.197 -11.287 1.00 14.23 9 LEU B C 1
ATOM 2654 O O . LEU B 1 33 ? -10.063 -22.062 -11.255 1.00 14.42 9 LEU B O 1
ATOM 2659 N N . LYS B 1 34 ? -9.207 -23.773 -12.414 1.00 14.10 10 LYS B N 1
ATOM 2660 C CA . LYS B 1 34 ? -9.284 -23.063 -13.700 1.00 14.99 10 LYS B CA 1
ATOM 2661 C C . LYS B 1 34 ? -10.703 -22.646 -14.092 1.00 15.79 10 LYS B C 1
ATOM 2662 O O . LYS B 1 34 ? -10.871 -21.731 -14.872 1.00 17.20 10 LYS B O 1
ATOM 2668 N N A GLN B 1 35 ? -11.714 -23.326 -13.562 0.50 16.34 11 GLN B N 1
ATOM 2669 N N B GLN B 1 35 ? -11.715 -23.321 -13.549 0.50 16.50 11 GLN B N 1
ATOM 2670 C CA A GLN B 1 35 ? -13.098 -22.987 -13.887 0.50 17.51 11 GLN B CA 1
ATOM 2671 C CA B GLN B 1 35 ? -13.101 -23.014 -13.901 0.50 17.74 11 GLN B CA 1
ATOM 2672 C C A GLN B 1 35 ? -13.586 -21.717 -13.221 0.50 17.16 11 GLN B C 1
ATOM 2673 C C B GLN B 1 35 ? -13.689 -21.834 -13.123 0.50 17.67 11 GLN B C 1
ATOM 2674 O O A GLN B 1 35 ? -14.461 -21.032 -13.759 0.50 18.71 11 GLN B O 1
ATOM 2675 O O B GLN B 1 35 ? -14.795 -21.376 -13.440 0.50 18.95 11 GLN B O 1
ATOM 2686 N N . VAL B 1 36 ? -12.992 -21.382 -12.074 1.00 16.35 12 VAL B N 1
ATOM 2687 C CA . VAL B 1 36 ? -13.449 -20.261 -11.258 1.00 16.54 12 VAL B CA 1
ATOM 2688 C C . VAL B 1 36 ? -12.472 -19.132 -11.070 1.00 13.99 12 VAL B C 1
ATOM 2689 O O . VAL B 1 36 ? -12.846 -18.074 -10.567 1.00 16.45 12 VAL B O 1
ATOM 2693 N N . THR B 1 37 ? -11.228 -19.369 -11.511 1.00 13.32 13 THR B N 1
ATOM 2694 C CA . THR B 1 37 ? -10.122 -18.438 -11.375 1.00 13.72 13 THR B CA 1
ATOM 2695 C C . THR B 1 37 ? -9.204 -18.542 -12.583 1.00 13.21 13 THR B C 1
ATOM 2696 O O . THR B 1 37 ? -9.020 -19.631 -13.124 1.00 13.61 13 THR B O 1
ATOM 2700 N N . MET B 1 38 ? -8.656 -17.415 -13.043 1.00 13.35 14 MET B N 1
ATOM 2701 C CA . MET B 1 38 ? -7.674 -17.446 -14.136 1.00 13.75 14 MET B CA 1
ATOM 2702 C C . MET B 1 38 ? -6.361 -17.943 -13.524 1.00 13.06 14 MET B C 1
ATOM 2703 O O . MET B 1 38 ? -5.753 -17.250 -12.700 1.00 12.96 14 MET B O 1
ATOM 2708 N N . VAL B 1 39 ? -5.935 -19.144 -13.900 1.00 11.92 15 VAL B N 1
ATOM 2709 C CA . VAL B 1 39 ? -4.709 -19.747 -13.389 1.00 11.74 15 VAL B CA 1
ATOM 2710 C C . VAL B 1 39 ? -3.542 -19.232 -14.196 1.00 12.48 15 VAL B C 1
ATOM 2711 O O . VAL B 1 39 ? -3.548 -19.258 -15.451 1.00 12.78 15 VAL B O 1
ATOM 2715 N N . VAL B 1 40 ? -2.536 -18.757 -13.470 1.00 10.70 16 VAL B N 1
ATOM 2716 C CA . VAL B 1 40 ? -1.348 -18.156 -14.050 1.00 10.83 16 VAL B CA 1
ATOM 2717 C C . VAL B 1 40 ? -0.125 -18.862 -13.485 1.00 10.77 16 VAL B C 1
ATOM 2718 O O . VAL B 1 40 ? -0.105 -19.176 -12.296 1.00 11.70 16 VAL B O 1
ATOM 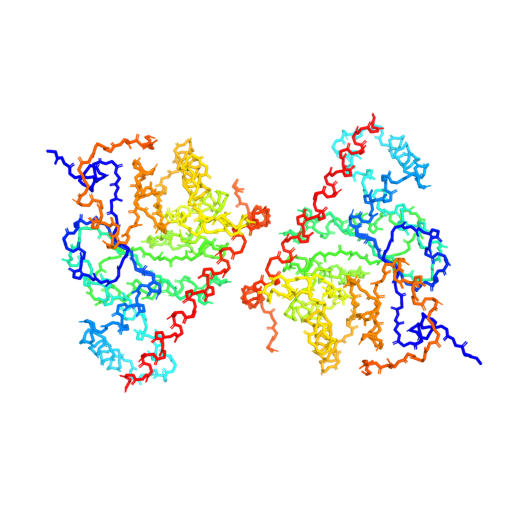2722 N N . ALA B 1 41 ? 0.863 -19.165 -14.331 1.00 11.34 17 ALA B N 1
ATOM 2723 C CA . ALA B 1 41 ? 2.107 -19.810 -13.894 1.00 11.58 17 ALA B CA 1
ATOM 2724 C C . ALA B 1 41 ? 3.165 -18.769 -13.586 1.00 11.85 17 ALA B C 1
ATOM 2725 O O . ALA B 1 41 ? 3.466 -17.903 -14.409 1.00 12.24 17 ALA B O 1
ATOM 2727 N N . ASP B 1 42 ? 3.766 -18.888 -12.414 1.00 11.47 18 ASP B N 1
ATOM 2728 C CA . ASP B 1 42 ? 4.803 -17.972 -11.933 1.00 11.22 18 ASP B CA 1
ATOM 2729 C C . ASP B 1 42 ? 6.181 -18.618 -12.154 1.00 11.71 18 ASP B C 1
ATOM 2730 O O . ASP B 1 42 ? 6.737 -19.298 -11.288 1.00 12.53 18 ASP B O 1
ATOM 2735 N N . THR B 1 43 ? 6.707 -18.432 -13.361 1.00 11.78 19 THR B N 1
ATOM 2736 C CA . THR B 1 43 ? 7.979 -19.027 -13.729 1.00 12.63 19 THR B CA 1
ATOM 2737 C C . THR B 1 43 ? 8.464 -18.530 -15.068 1.00 13.90 19 THR B C 1
ATOM 2738 O O . THR B 1 43 ? 7.694 -17.994 -15.838 1.00 14.50 19 THR B O 1
ATOM 2742 N N . GLY B 1 44 ? 9.770 -18.669 -15.294 1.00 13.71 20 GLY B N 1
AT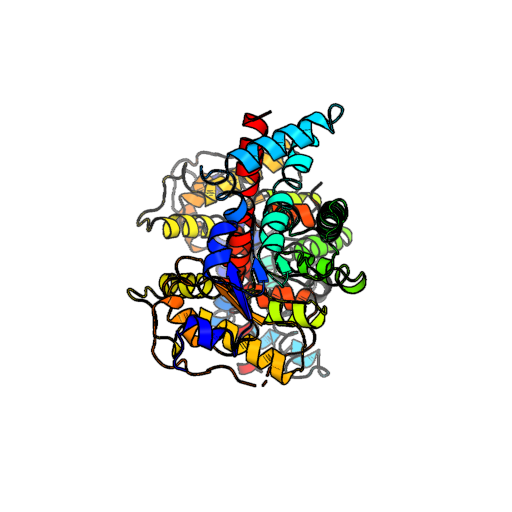OM 2743 C CA . GLY B 1 44 ? 10.361 -18.411 -16.609 1.00 14.95 20 GLY B CA 1
ATOM 2744 C C . GLY B 1 44 ? 10.575 -19.724 -17.391 1.00 15.94 20 GLY B C 1
ATOM 2745 O O . GLY B 1 44 ? 11.053 -19.703 -18.538 1.00 17.41 20 GLY B O 1
ATOM 2746 N N . ASP B 1 45 ? 10.215 -20.866 -16.793 1.00 14.96 21 ASP B N 1
ATOM 2747 C CA . ASP B 1 45 ? 10.425 -22.191 -17.414 1.00 16.19 21 ASP B CA 1
ATOM 2748 C C . ASP B 1 45 ? 9.264 -22.552 -18.328 1.00 17.00 21 ASP B C 1
ATOM 2749 O O . ASP B 1 45 ? 8.264 -23.127 -17.913 1.00 17.17 21 ASP B O 1
ATOM 2754 N N . PHE B 1 46 ? 9.404 -22.205 -19.596 1.00 15.22 22 PHE B N 1
ATOM 2755 C CA . PHE B 1 46 ? 8.331 -22.421 -20.553 1.00 16.25 22 PHE B CA 1
ATOM 2756 C C . PHE B 1 46 ? 7.948 -23.877 -20.800 1.00 17.05 22 PHE B C 1
ATOM 2757 O O . PHE B 1 46 ? 6.786 -24.166 -21.097 1.00 17.83 22 PHE B O 1
ATOM 2765 N N . GLU B 1 47 ? 8.884 -24.797 -20.680 1.00 19.18 23 GLU B N 1
ATOM 2766 C CA . GLU B 1 47 ? 8.521 -26.206 -20.826 1.00 22.49 23 GLU B CA 1
ATOM 2767 C C . GLU B 1 47 ? 7.605 -26.653 -19.694 1.00 23.85 23 GLU B C 1
ATOM 2768 O O . GLU B 1 47 ? 6.619 -27.372 -19.927 1.00 25.89 23 GLU B O 1
ATOM 2774 N N . LEU B 1 48 ? 7.896 -26.226 -18.470 1.00 23.25 24 LEU B N 1
ATOM 2775 C CA . LEU B 1 48 ? 7.009 -26.555 -17.340 1.00 23.60 24 LEU B CA 1
ATOM 2776 C C . LEU B 1 48 ? 5.626 -25.949 -17.522 1.00 24.81 24 LEU B C 1
ATOM 2777 O O . LEU B 1 48 ? 4.612 -26.552 -17.165 1.00 25.48 24 LEU B O 1
ATOM 2782 N N . ILE B 1 49 ? 5.571 -24.732 -18.039 1.00 21.85 25 ILE B N 1
ATOM 2783 C CA . ILE B 1 49 ? 4.298 -24.065 -18.292 1.00 23.18 25 ILE B CA 1
ATOM 2784 C C . ILE B 1 49 ? 3.417 -25.046 -19.094 1.00 26.58 25 ILE B C 1
ATOM 2785 O O . ILE B 1 49 ? 2.240 -25.231 -18.790 1.00 25.63 25 ILE B O 1
ATOM 2790 N N . LYS B 1 50 ? 4.018 -25.746 -20.055 1.00 29.45 26 LYS B N 1
ATOM 2791 C CA . LYS B 1 50 ? 3.292 -26.744 -20.858 1.00 31.63 26 LYS B CA 1
ATOM 2792 C C . LYS B 1 50 ? 2.535 -27.821 -20.109 1.00 31.12 26 LYS B C 1
ATOM 2793 O O . LYS B 1 50 ? 1.429 -28.160 -20.510 1.00 35.39 26 LYS B O 1
ATOM 2799 N N . LYS B 1 51 ? 3.083 -28.390 -19.045 1.00 29.82 27 LYS B N 1
ATOM 2800 C CA . LYS B 1 51 ? 2.339 -29.437 -18.338 1.00 31.49 27 LYS B CA 1
ATOM 2801 C C . LYS B 1 51 ? 1.263 -28.947 -17.388 1.00 28.54 27 LYS B C 1
ATOM 2802 O O . LYS B 1 51 ? 0.560 -29.768 -16.762 1.00 30.06 27 LYS B O 1
ATOM 2808 N N . TYR B 1 52 ? 1.118 -27.623 -17.257 1.00 22.53 28 TYR B N 1
ATOM 2809 C CA . TYR B 1 52 ? 0.078 -27.119 -16.395 1.00 18.70 28 TYR B CA 1
ATOM 2810 C C . TYR B 1 52 ? -0.999 -26.345 -17.153 1.00 16.98 28 TYR B C 1
ATOM 2811 O O . TYR B 1 52 ? -2.091 -26.172 -16.639 1.00 17.48 28 TYR B O 1
ATOM 2820 N N . LYS B 1 53 ? -0.691 -25.890 -18.362 1.00 16.45 29 LYS B N 1
ATOM 2821 C CA . LYS B 1 53 ? -1.649 -25.180 -19.192 1.00 16.97 29 LYS B CA 1
ATOM 2822 C C . LYS B 1 53 ? -2.364 -24.005 -18.503 1.00 15.41 29 LYS B C 1
ATOM 2823 O O . LYS B 1 53 ? -3.588 -23.930 -18.466 1.00 15.69 29 LYS B O 1
ATOM 2829 N N . PRO B 1 54 ? -1.585 -23.052 -17.972 1.00 14.14 30 PRO B N 1
ATOM 2830 C CA . PRO B 1 54 ? -2.189 -21.876 -17.402 1.00 13.59 30 PRO B CA 1
ATOM 2831 C C . PRO B 1 54 ? -2.677 -20.976 -18.531 1.00 14.12 30 PRO B C 1
ATOM 2832 O O . PRO B 1 54 ? -2.328 -21.198 -19.684 1.00 14.84 30 PRO B O 1
ATOM 2836 N N . VAL B 1 55 ? -3.483 -19.981 -18.210 1.00 12.87 31 VAL B N 1
ATOM 2837 C CA . VAL B 1 55 ? -3.941 -19.022 -19.202 1.00 13.00 31 VAL B CA 1
ATOM 2838 C C . VAL B 1 55 ? -2.836 -17.986 -19.477 1.00 13.15 31 VAL B C 1
ATOM 2839 O O . VAL B 1 55 ? -2.479 -17.722 -20.630 1.00 12.60 31 VAL B O 1
ATOM 2843 N N . ASP B 1 56 ? -2.333 -17.356 -18.405 1.00 12.22 32 ASP B N 1
ATOM 2844 C CA . ASP B 1 56 ? -1.265 -16.367 -18.461 1.00 12.72 32 ASP B CA 1
ATOM 2845 C C . ASP B 1 56 ? -0.046 -16.896 -17.696 1.00 12.35 32 ASP B C 1
ATOM 2846 O O . ASP B 1 56 ? -0.090 -17.944 -17.055 1.00 12.27 32 ASP B O 1
ATOM 2851 N N . ALA B 1 57 ? 1.059 -16.164 -17.769 1.00 11.58 33 ALA B N 1
ATOM 2852 C CA . ALA B 1 57 ? 2.235 -16.482 -17.003 1.00 11.18 33 ALA B CA 1
ATOM 2853 C C . ALA B 1 57 ? 2.909 -15.191 -16.569 1.00 11.44 33 ALA B C 1
ATOM 2854 O O . ALA B 1 57 ? 2.750 -14.140 -17.185 1.00 12.80 33 ALA B O 1
ATOM 2856 N N . THR B 1 58 ? 3.666 -15.274 -15.481 1.00 11.77 34 THR B N 1
ATOM 2857 C CA . THR B 1 58 ? 4.396 -14.128 -14.970 1.00 11.48 34 THR B CA 1
ATOM 2858 C C . THR B 1 58 ? 5.869 -14.463 -14.768 1.00 11.79 34 THR B C 1
ATOM 2859 O O . THR B 1 58 ? 6.201 -15.568 -14.317 1.00 12.22 34 THR B O 1
ATOM 2863 N N A THR B 1 59 ? 6.726 -13.555 -15.228 0.50 11.40 35 THR B N 1
ATOM 2864 N N B THR B 1 59 ? 6.776 -13.509 -15.054 0.50 12.74 35 THR B N 1
ATOM 2865 C CA A THR B 1 59 ? 8.145 -13.670 -15.009 0.50 11.30 35 THR B CA 1
ATOM 2866 C CA B THR B 1 59 ? 8.225 -13.735 -14.807 0.50 13.14 35 THR B CA 1
ATOM 2867 C C A THR B 1 59 ? 8.422 -12.476 -14.141 0.50 12.57 35 THR B C 1
ATOM 2868 C C B THR B 1 59 ? 8.944 -12.489 -14.242 0.50 12.46 35 THR B C 1
ATOM 2869 O O A THR B 1 59 ? 7.575 -11.603 -14.005 0.50 14.43 35 THR B O 1
ATOM 2870 O O B THR B 1 59 ? 9.366 -11.615 -14.993 0.50 15.02 35 THR B O 1
ATOM 2877 N N A ASN B 1 60 ? 9.553 -12.480 -13.481 0.50 11.48 36 ASN B N 1
ATOM 2878 N N B ASN B 1 60 ? 9.093 -12.423 -12.923 0.50 11.91 36 ASN B N 1
ATOM 2879 C CA A ASN B 1 60 ? 9.943 -11.351 -12.675 0.50 11.14 36 ASN B CA 1
ATOM 2880 C CA B ASN B 1 60 ? 9.769 -11.281 -12.293 0.50 10.63 36 ASN B CA 1
ATOM 2881 C C A ASN B 1 60 ? 11.465 -11.355 -12.700 0.50 11.31 36 ASN B C 1
ATOM 2882 C C B ASN B 1 60 ? 11.303 -11.398 -12.474 0.50 11.80 36 ASN B C 1
ATOM 2883 O O A ASN B 1 60 ? 12.088 -12.261 -13.260 0.50 10.08 36 ASN B O 1
ATOM 2884 O O B ASN B 1 60 ? 11.771 -12.424 -12.955 0.50 11.79 36 ASN B O 1
ATOM 2893 N N . PRO B 1 61 ? 12.084 -10.354 -12.097 1.00 11.29 37 PRO B N 1
ATOM 2894 C CA . PRO B 1 61 ? 13.544 -10.346 -12.254 1.00 11.30 37 PRO B CA 1
ATOM 2895 C C . PRO B 1 61 ? 14.291 -11.518 -11.603 1.00 12.99 37 PRO B C 1
ATOM 2896 O O . PRO B 1 61 ? 15.361 -11.921 -12.059 1.00 13.67 37 PRO B O 1
ATOM 2900 N N . SER B 1 62 ? 13.737 -12.051 -10.528 1.00 12.19 38 SER B N 1
ATOM 2901 C CA . SER B 1 62 ? 14.347 -13.179 -9.867 1.00 11.82 38 SER B CA 1
ATOM 2902 C C . SER B 1 62 ? 14.191 -14.449 -10.717 1.00 13.01 38 SER B C 1
ATOM 2903 O O . SER B 1 62 ? 15.131 -15.244 -10.849 1.00 13.95 38 SER B O 1
ATOM 2906 N N . LEU B 1 63 ? 13.007 -14.644 -11.277 1.00 13.30 39 LEU B N 1
ATOM 2907 C CA . LEU B 1 63 ? 12.740 -15.792 -12.154 1.00 13.59 39 LEU B CA 1
ATOM 2908 C C . LEU B 1 63 ? 13.558 -15.709 -13.447 1.00 14.27 39 LEU B C 1
ATOM 2909 O O . LEU B 1 63 ? 14.001 -16.734 -13.966 1.00 15.24 39 LEU B O 1
ATOM 2914 N N . ILE B 1 64 ? 13.769 -14.509 -13.991 1.00 12.96 40 ILE B N 1
ATOM 2915 C CA . ILE B 1 64 ? 14.614 -14.350 -15.190 1.00 13.34 40 ILE B CA 1
ATOM 2916 C C . ILE B 1 64 ? 16.045 -14.699 -14.850 1.00 15.42 40 ILE B C 1
ATOM 2917 O O . ILE B 1 64 ? 16.726 -15.384 -15.622 1.00 15.97 40 ILE B O 1
ATOM 2922 N N . LEU B 1 65 ? 16.527 -14.257 -13.687 1.00 14.02 41 LEU B N 1
ATOM 2923 C CA . LEU B 1 65 ? 17.896 -14.593 -13.280 1.00 15.07 41 LEU B CA 1
ATOM 2924 C C . LEU B 1 65 ? 18.062 -16.108 -13.196 1.00 15.90 41 LEU B C 1
ATOM 2925 O O . LEU B 1 65 ? 19.077 -16.638 -13.675 1.00 15.62 41 LEU B O 1
ATOM 2930 N N A LYS B 1 66 ? 17.103 -16.799 -12.588 0.50 15.95 42 LYS B N 1
ATOM 2931 N N B LYS B 1 66 ? 17.107 -16.803 -12.584 0.50 16.10 42 LYS B N 1
ATOM 2932 C CA A LYS B 1 66 ? 17.184 -18.262 -12.473 0.50 17.71 42 LYS B CA 1
ATOM 2933 C CA B LYS B 1 66 ? 17.182 -18.269 -12.498 0.50 17.99 42 LYS B CA 1
ATOM 2934 C C A LYS B 1 66 ? 17.182 -18.922 -13.863 0.50 18.20 42 LYS B C 1
ATOM 2935 C C B LYS B 1 66 ? 17.226 -18.889 -13.891 0.50 18.31 42 LYS B C 1
ATOM 2936 O O A LYS B 1 66 ? 17.940 -19.869 -14.115 0.50 19.26 42 LYS B O 1
ATOM 2937 O O B LYS B 1 66 ? 18.053 -19.770 -14.179 0.50 19.12 42 LYS B O 1
ATOM 2948 N N . ALA B 1 67 ? 16.348 -18.416 -14.764 1.00 18.19 43 ALA B N 1
ATOM 2949 C CA . ALA B 1 67 ? 16.288 -18.923 -16.149 1.00 19.65 43 ALA B CA 1
ATOM 2950 C C . ALA B 1 67 ? 17.593 -18.704 -16.904 1.00 20.37 43 ALA B C 1
ATOM 2951 O O . ALA B 1 67 ? 17.965 -19.490 -17.804 1.00 22.75 43 ALA B O 1
ATOM 2953 N N . VAL B 1 68 ? 18.313 -17.643 -16.572 1.00 18.72 44 VAL B N 1
ATOM 2954 C CA . VAL B 1 68 ? 19.593 -17.361 -17.193 1.00 18.65 44 VAL B CA 1
ATOM 2955 C C . VAL B 1 68 ? 20.728 -18.227 -16.637 1.00 18.46 44 VAL B C 1
ATOM 2956 O O . VAL B 1 68 ? 21.622 -18.654 -17.390 1.00 20.22 44 VAL B O 1
ATOM 2960 N N . LYS B 1 69 ? 20.696 -18.482 -15.322 1.00 17.48 45 LYS B N 1
ATOM 2961 C CA . LYS B 1 69 ? 21.761 -19.242 -14.673 1.00 18.19 45 LYS B CA 1
ATOM 2962 C C . LYS B 1 69 ? 21.636 -20.746 -14.777 1.00 17.86 45 LYS B C 1
ATOM 2963 O O . LYS B 1 69 ? 22.635 -21.453 -14.740 1.00 19.00 45 LYS B O 1
ATOM 2969 N N . GLU B 1 70 ? 20.416 -21.235 -14.845 1.00 17.80 46 GLU B N 1
ATOM 2970 C CA . GLU B 1 70 ? 20.193 -22.675 -14.914 1.00 18.06 46 GLU B CA 1
ATOM 2971 C C . GLU B 1 70 ? 20.640 -23.251 -16.245 1.00 18.19 46 GLU B C 1
ATOM 2972 O O . GLU B 1 70 ? 20.626 -22.572 -17.297 1.00 19.55 46 GLU B O 1
ATOM 2978 N N . GLN B 1 71 ? 21.070 -24.503 -16.215 1.00 18.72 47 GLN B N 1
ATOM 2979 C CA . GLN B 1 71 ? 21.532 -25.177 -17.419 1.00 19.52 47 GLN B CA 1
ATOM 2980 C C . GLN B 1 71 ? 20.440 -25.409 -18.463 1.00 20.28 47 GLN B C 1
ATOM 2981 O O . GLN B 1 71 ? 20.722 -25.397 -19.659 1.00 22.52 47 GLN B O 1
ATOM 2987 N N . LYS B 1 72 ? 19.194 -25.560 -18.022 1.00 20.69 48 LYS B N 1
ATOM 2988 C CA . LYS B 1 72 ? 18.098 -25.931 -18.927 1.00 21.46 48 LYS B CA 1
ATOM 2989 C C . LYS B 1 72 ? 18.041 -25.128 -20.211 1.00 22.10 48 LYS B C 1
ATOM 2990 O O . LYS B 1 72 ? 18.008 -25.707 -21.319 1.00 23.56 48 LYS B O 1
ATOM 2996 N N . TYR B 1 73 ? 18.085 -23.815 -20.083 1.00 21.33 49 TYR B N 1
ATOM 2997 C CA . TYR B 1 73 ? 17.975 -22.939 -21.252 1.00 21.19 49 TYR B CA 1
ATOM 2998 C C . TYR B 1 73 ? 19.275 -22.192 -21.555 1.00 22.73 49 TYR B C 1
ATOM 2999 O O . TYR B 1 73 ? 19.263 -21.109 -22.142 1.00 21.25 49 TYR B O 1
ATOM 3008 N N . SER B 1 74 ? 20.406 -22.796 -21.218 1.00 24.19 50 SER B N 1
ATOM 3009 C CA . SER B 1 74 ? 21.702 -22.166 -21.480 1.00 25.85 50 SER B CA 1
ATOM 3010 C C . SER B 1 74 ? 21.929 -21.834 -22.966 1.00 27.23 50 SER B C 1
ATOM 3011 O O . SER B 1 74 ? 22.555 -20.827 -23.276 1.00 28.46 50 SER B O 1
ATOM 3014 N N . ASN B 1 75 ? 21.430 -22.671 -23.873 1.00 27.66 51 ASN B N 1
ATOM 3015 C CA . ASN B 1 75 ? 21.594 -22.397 -25.303 1.00 29.14 51 ASN B CA 1
ATOM 3016 C C . ASN B 1 75 ? 20.853 -21.142 -25.703 1.00 28.12 51 ASN B C 1
ATOM 3017 O O . ASN B 1 75 ? 21.408 -20.292 -26.395 1.00 28.71 51 ASN B O 1
ATOM 3022 N N . LEU B 1 76 ? 19.602 -21.017 -25.260 1.00 26.72 52 LEU B N 1
ATOM 3023 C CA . LEU B 1 76 ? 18.789 -19.841 -25.557 1.00 25.19 52 LEU B CA 1
ATOM 3024 C C . LEU B 1 76 ? 19.496 -18.591 -25.035 1.00 24.63 52 LEU B C 1
ATOM 3025 O O . LEU B 1 76 ? 19.570 -17.572 -25.721 1.00 23.97 52 LEU B O 1
ATOM 3030 N N . VAL B 1 77 ? 20.046 -18.662 -23.827 1.00 22.97 53 VAL B N 1
ATOM 3031 C CA . VAL B 1 77 ? 20.736 -17.513 -23.269 1.00 23.28 53 VAL B CA 1
ATOM 3032 C C . VAL B 1 77 ? 21.951 -17.125 -24.124 1.00 24.35 53 VAL B C 1
ATOM 3033 O O . VAL B 1 77 ? 22.106 -15.951 -24.500 1.00 22.74 53 VAL B O 1
ATOM 3037 N N . ALA B 1 78 ? 22.786 -18.108 -24.459 1.00 25.44 54 ALA B N 1
ATOM 3038 C CA . ALA B 1 78 ? 23.988 -17.865 -25.257 1.00 27.35 54 ALA B CA 1
ATOM 3039 C C . ALA B 1 78 ? 23.646 -17.259 -26.620 1.00 27.28 54 ALA B C 1
ATOM 3040 O O . ALA B 1 78 ? 24.300 -16.312 -27.085 1.00 28.31 54 ALA B O 1
ATOM 3042 N N . GLU B 1 79 ? 22.613 -17.804 -27.254 1.00 27.80 55 GLU B N 1
ATOM 3043 C CA . GLU B 1 79 ? 22.158 -17.330 -28.565 1.00 28.79 55 GLU B CA 1
ATOM 3044 C C . GLU B 1 79 ? 21.636 -15.908 -28.533 1.00 27.92 55 GLU B C 1
ATOM 3045 O O . GLU B 1 79 ? 21.856 -15.128 -29.463 1.00 29.42 55 GLU B O 1
ATOM 3051 N N . THR B 1 80 ? 20.920 -15.570 -27.469 1.00 25.37 56 THR B N 1
ATOM 3052 C CA . THR B 1 80 ? 20.383 -14.227 -27.334 1.00 25.53 56 THR B CA 1
ATOM 3053 C C . THR B 1 80 ? 21.551 -13.244 -27.204 1.00 26.50 56 THR B C 1
ATOM 3054 O O . THR B 1 80 ? 21.573 -12.193 -27.846 1.00 26.48 56 THR B O 1
ATOM 3058 N N . ILE B 1 81 ? 22.533 -13.595 -26.379 1.00 27.76 57 ILE B N 1
ATOM 3059 C CA . ILE B 1 81 ? 23.698 -12.743 -26.186 1.00 30.10 57 ILE B CA 1
ATOM 3060 C C . ILE B 1 81 ? 24.459 -12.576 -27.506 1.00 32.37 57 ILE B C 1
ATOM 3061 O O . ILE B 1 81 ? 24.768 -11.449 -27.900 1.00 33.74 57 ILE B O 1
ATOM 3066 N N . SER B 1 82 ? 24.727 -13.686 -28.200 1.00 33.02 58 SER B N 1
ATOM 3067 C CA . SER B 1 82 ? 25.437 -13.641 -29.481 1.00 34.93 58 SER B CA 1
ATOM 3068 C C . SER B 1 82 ? 24.746 -12.794 -30.550 1.00 34.35 58 SER B C 1
ATOM 3069 O O . SER B 1 82 ? 25.405 -12.027 -31.258 1.00 34.45 58 SER B O 1
ATOM 3072 N N . LYS B 1 83 ? 23.434 -12.955 -30.680 1.00 32.81 59 LYS B N 1
ATOM 3073 C CA . LYS B 1 83 ? 22.644 -12.222 -31.667 1.00 33.81 59 LYS B CA 1
ATOM 3074 C C . LYS B 1 83 ? 22.705 -10.715 -31.430 1.00 33.18 59 LYS B C 1
ATOM 3075 O O . LYS B 1 83 ? 22.986 -9.950 -32.349 1.00 32.76 59 LYS B O 1
ATOM 3081 N N . VAL B 1 84 ? 22.426 -10.291 -30.195 1.00 31.44 60 VAL B N 1
ATOM 3082 C CA . VAL B 1 84 ? 22.433 -8.866 -29.859 1.00 31.19 60 VAL B CA 1
ATOM 3083 C C . VAL B 1 84 ? 23.813 -8.274 -30.117 1.00 33.48 60 VAL B C 1
ATOM 3084 O O . VAL B 1 84 ? 23.923 -7.160 -30.633 1.00 33.29 60 VAL B O 1
ATOM 3088 N N . LYS B 1 85 ? 24.859 -9.015 -29.759 1.00 35.75 61 LYS B N 1
ATOM 3089 C CA . LYS B 1 85 ? 26.229 -8.555 -30.015 1.00 39.26 61 LYS B CA 1
ATOM 3090 C C . LYS B 1 85 ? 26.439 -8.362 -31.511 1.00 40.50 61 LYS B C 1
ATOM 3091 O O . LYS B 1 85 ? 26.926 -7.315 -31.957 1.00 42.21 61 LYS B O 1
ATOM 3097 N N . ALA B 1 86 ? 26.093 -9.387 -32.287 1.00 40.39 62 ALA B N 1
ATOM 3098 C CA . ALA B 1 86 ? 26.268 -9.340 -33.748 1.00 42.27 62 ALA B CA 1
ATOM 3099 C C . ALA B 1 86 ? 25.513 -8.182 -34.407 1.00 42.63 62 ALA B C 1
ATOM 3100 O O . ALA B 1 86 ? 26.012 -7.584 -35.359 1.00 44.27 62 ALA B O 1
ATOM 3102 N N . ASN B 1 87 ? 24.326 -7.866 -33.893 1.00 42.06 63 ASN B N 1
ATOM 3103 C CA . ASN B 1 87 ? 23.479 -6.792 -34.440 1.00 42.67 63 ASN B CA 1
ATOM 3104 C C . ASN B 1 87 ? 23.710 -5.395 -33.859 1.00 43.40 63 ASN B C 1
ATOM 3105 O O . ASN B 1 87 ? 23.061 -4.437 -34.284 1.00 43.13 63 ASN B O 1
ATOM 3110 N N . ASN B 1 88 ? 24.628 -5.283 -32.899 1.00 43.91 64 ASN B N 1
ATOM 3111 C CA . ASN B 1 88 ? 24.948 -4.002 -32.261 1.00 44.51 64 ASN B CA 1
ATOM 3112 C C . ASN B 1 88 ? 26.452 -3.858 -32.040 1.00 46.93 64 ASN B C 1
ATOM 3113 O O . ASN B 1 88 ? 26.901 -3.620 -30.918 1.00 46.54 64 ASN B O 1
ATOM 3118 N N . PRO B 1 89 ? 27.242 -3.982 -33.123 1.00 49.82 65 PRO B N 1
ATOM 3119 C CA . PRO B 1 89 ? 28.697 -3.879 -33.008 1.00 52.72 65 PRO B CA 1
ATOM 3120 C C . PRO B 1 89 ? 29.204 -2.483 -32.615 1.00 54.27 65 PRO B C 1
ATOM 3121 O O . PRO B 1 89 ? 30.345 -2.354 -32.182 1.00 55.75 65 PRO B O 1
ATOM 3125 N N . ASP B 1 90 ? 28.359 -1.462 -32.753 1.00 54.80 66 ASP B N 1
ATOM 3126 C CA . ASP B 1 90 ? 28.748 -0.079 -32.438 1.00 56.36 66 ASP B CA 1
ATOM 3127 C C . ASP B 1 90 ? 28.454 0.384 -31.008 1.00 55.23 66 ASP B C 1
ATOM 3128 O O . ASP B 1 90 ? 28.981 1.413 -30.580 1.00 56.11 66 ASP B O 1
ATOM 3133 N N . LEU B 1 91 ? 27.620 -0.351 -30.273 1.00 53.88 67 LEU B N 1
ATOM 3134 C CA . LEU B 1 91 ? 27.285 0.026 -28.894 1.00 52.48 67 LEU B CA 1
ATOM 3135 C C . LEU B 1 91 ? 28.406 -0.269 -27.913 1.00 53.19 67 LEU B C 1
ATOM 3136 O O . LEU B 1 91 ? 29.114 -1.272 -28.049 1.00 53.70 67 LEU B O 1
ATOM 3141 N N . ASN B 1 92 ? 28.548 0.607 -26.916 1.00 52.97 68 ASN B N 1
ATOM 3142 C CA . ASN B 1 92 ? 29.538 0.414 -25.855 1.00 54.04 68 ASN B CA 1
ATOM 3143 C C . ASN B 1 92 ? 29.036 -0.682 -24.907 1.00 52.78 68 ASN B C 1
ATOM 3144 O O . ASN B 1 92 ? 27.865 -1.069 -24.968 1.00 50.81 68 ASN B O 1
ATOM 3149 N N . SER B 1 93 ? 29.910 -1.168 -24.032 1.00 52.93 69 SER B N 1
ATOM 3150 C CA . SER B 1 93 ? 29.555 -2.251 -23.106 1.00 51.93 69 SER B CA 1
ATOM 3151 C C . SER B 1 93 ? 28.304 -1.996 -22.252 1.00 49.45 69 SER B C 1
ATOM 3152 O O . SER B 1 93 ? 27.455 -2.874 -22.131 1.00 48.67 69 SER B O 1
ATOM 3155 N N . ASP B 1 94 ? 28.193 -0.792 -21.692 1.00 48.04 70 ASP B N 1
ATOM 3156 C CA A ASP B 1 94 ? 27.067 -0.413 -20.834 0.50 46.55 70 ASP B CA 1
ATOM 3157 C CA B ASP B 1 94 ? 27.054 -0.441 -20.838 0.50 46.22 70 ASP B CA 1
ATOM 3158 C C . ASP B 1 94 ? 25.730 -0.433 -21.592 1.00 44.38 70 ASP B C 1
ATOM 3159 O O . ASP B 1 94 ? 24.751 -1.020 -21.134 1.00 42.92 70 ASP B O 1
ATOM 3168 N N . ASP B 1 95 ? 25.684 0.233 -22.741 1.00 41.72 71 ASP B N 1
ATOM 3169 C CA . ASP B 1 95 ? 24.456 0.260 -23.534 1.00 38.80 71 ASP B CA 1
ATOM 3170 C C . ASP B 1 95 ? 24.166 -1.141 -24.059 1.00 35.86 71 ASP B C 1
ATOM 3171 O O . ASP B 1 95 ? 23.003 -1.552 -24.123 1.00 31.94 71 ASP B O 1
ATOM 3176 N N . LEU B 1 96 ? 25.220 -1.872 -24.427 1.00 33.30 72 LEU B N 1
ATOM 3177 C CA . LEU B 1 96 ? 25.062 -3.234 -24.932 1.00 32.57 72 LEU B CA 1
ATOM 3178 C C . LEU B 1 96 ? 24.479 -4.137 -23.844 1.00 29.63 72 LEU B C 1
ATOM 3179 O O . LEU B 1 96 ? 23.595 -4.934 -24.117 1.00 26.73 72 LEU B O 1
ATOM 3184 N N . VAL B 1 97 ? 25.006 -4.027 -22.625 1.00 28.23 73 VAL B N 1
ATOM 3185 C CA . VAL B 1 97 ? 24.511 -4.831 -21.503 1.00 26.92 73 VAL B CA 1
ATOM 3186 C C . VAL B 1 97 ? 23.009 -4.614 -21.292 1.00 25.30 73 VAL B C 1
ATOM 3187 O O . VAL B 1 97 ? 22.263 -5.585 -21.135 1.00 22.79 73 VAL B O 1
ATOM 3191 N N . LYS B 1 98 ? 22.569 -3.356 -21.297 1.00 25.58 74 LYS B N 1
ATOM 3192 C CA . LYS B 1 98 ? 21.141 -3.043 -21.115 1.00 25.84 74 LYS B CA 1
ATOM 3193 C C . LYS B 1 98 ? 20.302 -3.590 -22.280 1.00 23.85 74 LYS B C 1
ATOM 3194 O O . LYS B 1 98 ? 19.164 -4.039 -22.077 1.00 21.82 74 LYS B O 1
ATOM 3200 N N . GLU B 1 99 ? 20.829 -3.509 -23.495 1.00 23.82 75 GLU B N 1
ATOM 3201 C CA . GLU B 1 99 ? 20.136 -4.019 -24.666 1.00 23.90 75 GLU B CA 1
ATOM 3202 C C . GLU B 1 99 ? 19.959 -5.536 -24.540 1.00 21.32 75 GLU B C 1
ATOM 3203 O O . GLU B 1 99 ? 18.891 -6.062 -24.839 1.00 20.49 75 GLU B O 1
ATOM 3209 N N . ILE B 1 100 ? 21.019 -6.226 -24.110 1.00 20.24 76 ILE B N 1
ATOM 3210 C CA . ILE B 1 100 ? 20.991 -7.676 -23.932 1.00 20.40 76 ILE B CA 1
ATOM 3211 C C . ILE B 1 100 ? 20.016 -8.039 -22.815 1.00 17.99 76 ILE B C 1
ATOM 3212 O O . ILE B 1 100 ? 19.295 -8.997 -22.945 1.00 18.11 76 ILE B O 1
ATOM 3217 N N . ALA B 1 101 ? 20.013 -7.266 -21.732 1.00 18.31 77 ALA B N 1
ATOM 3218 C CA . ALA B 1 101 ? 19.098 -7.543 -20.619 1.00 16.46 77 ALA B CA 1
ATOM 3219 C C . ALA B 1 101 ? 17.650 -7.509 -21.066 1.00 16.88 77 ALA B C 1
ATOM 3220 O O . ALA B 1 101 ? 16.876 -8.403 -20.729 1.00 15.88 77 ALA B O 1
ATOM 3222 N N A ILE B 1 102 ? 17.277 -6.480 -21.814 0.50 16.65 78 ILE B N 1
ATOM 3223 N N B ILE B 1 102 ? 17.260 -6.471 -21.807 0.50 16.47 78 ILE B N 1
ATOM 3224 C CA A ILE B 1 102 ? 15.906 -6.371 -22.264 0.50 16.27 78 ILE B CA 1
ATOM 3225 C CA B ILE B 1 102 ? 15.886 -6.391 -22.306 0.50 16.10 78 ILE B CA 1
ATOM 3226 C C A ILE B 1 102 ? 15.606 -7.486 -23.295 0.50 16.14 78 ILE B C 1
ATOM 3227 C C B ILE B 1 102 ? 15.611 -7.529 -23.282 0.50 15.94 78 ILE B C 1
ATOM 3228 O O A ILE B 1 102 ? 14.516 -8.044 -23.309 0.50 16.48 78 ILE B O 1
ATOM 3229 O O B ILE B 1 102 ? 14.544 -8.132 -23.266 0.50 16.10 78 ILE B O 1
ATOM 3238 N N . GLU B 1 103 ? 16.579 -7.838 -24.131 1.00 15.96 79 GLU B N 1
ATOM 3239 C CA . GLU B 1 103 ? 16.385 -8.896 -25.102 1.00 16.26 79 GLU B CA 1
ATOM 3240 C C . GLU B 1 103 ? 16.166 -10.259 -24.408 1.00 16.04 79 GLU B C 1
ATOM 3241 O O . GLU B 1 103 ? 15.370 -11.048 -24.861 1.00 16.20 79 GLU B O 1
ATOM 3247 N N . ILE B 1 104 ? 16.902 -10.524 -23.323 1.00 15.46 80 ILE B N 1
ATOM 3248 C CA . ILE B 1 104 ? 16.733 -11.756 -22.566 1.00 14.62 80 ILE B CA 1
ATOM 3249 C C . ILE B 1 104 ? 15.316 -11.805 -21.952 1.00 14.47 80 ILE B C 1
ATOM 3250 O O . ILE B 1 104 ? 14.622 -12.803 -22.078 1.00 14.48 80 ILE B O 1
ATOM 3255 N N A LEU B 1 105 ? 14.924 -10.708 -21.309 0.50 14.53 81 LEU B N 1
ATOM 3256 N N B LEU B 1 105 ? 14.904 -10.714 -21.309 0.50 15.82 81 LEU B N 1
ATOM 3257 C CA A LEU B 1 105 ? 13.594 -10.575 -20.705 0.50 14.66 81 LEU B CA 1
ATOM 3258 C CA B LEU B 1 105 ? 13.560 -10.626 -20.713 0.50 16.91 81 LEU B CA 1
ATOM 3259 C C A LEU B 1 105 ? 12.502 -10.922 -21.713 0.50 15.20 81 LEU B C 1
ATOM 3260 C C B LEU B 1 105 ? 12.496 -10.960 -21.737 0.50 16.39 81 LEU B C 1
ATOM 3261 O O A LEU B 1 105 ? 11.613 -11.734 -21.457 0.50 15.14 81 LEU B O 1
ATOM 3262 O O B LEU B 1 105 ? 11.609 -11.791 -21.517 0.50 16.08 81 LEU B O 1
ATOM 3271 N N . VAL B 1 106 ? 12.580 -10.281 -22.871 1.00 15.20 82 VAL B N 1
ATOM 3272 C CA . VAL B 1 106 ? 11.631 -10.460 -23.939 1.00 15.97 82 VAL B CA 1
ATOM 3273 C C . VAL B 1 106 ? 11.716 -11.850 -24.592 1.00 16.59 82 VAL B C 1
ATOM 3274 O O . VAL B 1 106 ? 10.701 -12.457 -24.908 1.00 16.54 82 VAL B O 1
ATOM 3278 N N . SER B 1 107 ? 12.923 -12.377 -24.764 1.00 16.39 83 SER B N 1
ATOM 3279 C CA . SER B 1 107 ? 13.092 -13.704 -25.355 1.00 15.80 83 SER B CA 1
ATOM 3280 C C . SER B 1 107 ? 12.399 -14.804 -24.551 1.00 15.75 83 SER B C 1
ATOM 3281 O O . SER B 1 107 ? 11.747 -15.677 -25.113 1.00 15.65 83 SER B O 1
ATOM 3284 N N . PHE B 1 108 ? 12.529 -14.763 -23.230 1.00 14.73 84 PHE B N 1
ATOM 3285 C CA . PHE B 1 108 ? 11.836 -15.722 -22.398 1.00 14.92 84 PHE B CA 1
ATOM 3286 C C . PHE B 1 108 ? 10.344 -15.486 -22.484 1.00 13.36 84 PHE B C 1
ATOM 3287 O O . PHE B 1 108 ? 9.561 -16.418 -22.521 1.00 13.94 84 PHE B O 1
ATOM 3295 N N . GLY B 1 109 ? 9.929 -14.216 -22.490 1.00 13.92 85 GLY B N 1
ATOM 3296 C CA . GLY B 1 109 ? 8.500 -13.933 -22.628 1.00 12.98 85 GLY B CA 1
ATOM 3297 C C . GLY B 1 109 ? 7.918 -14.491 -23.904 1.00 13.52 85 GLY B C 1
ATOM 3298 O O . GLY B 1 109 ? 6.793 -15.013 -23.903 1.00 13.30 85 GLY B O 1
ATOM 3299 N N . ILE B 1 110 ? 8.658 -14.368 -24.999 1.00 14.69 86 ILE B N 1
ATOM 3300 C CA . ILE B 1 110 ? 8.193 -14.884 -26.294 1.00 14.95 86 ILE B CA 1
ATOM 3301 C C . ILE B 1 110 ? 8.089 -16.409 -26.255 1.00 14.31 86 ILE B C 1
ATOM 3302 O O . ILE B 1 110 ? 7.098 -16.984 -26.699 1.00 15.12 86 ILE B O 1
ATOM 3307 N N . LYS B 1 111 ? 9.076 -17.081 -25.673 1.00 14.07 87 LYS B N 1
ATOM 3308 C CA . LYS B 1 111 ? 8.994 -18.537 -25.550 1.00 14.84 87 LYS B CA 1
ATOM 3309 C C . LYS B 1 111 ? 7.767 -18.988 -24.751 1.00 14.26 87 LYS B C 1
ATOM 3310 O O . LYS B 1 111 ? 7.170 -20.036 -25.021 1.00 15.76 87 LYS B O 1
ATOM 3316 N N . ILE B 1 112 ? 7.421 -18.206 -23.738 1.00 13.51 88 ILE B N 1
ATOM 3317 C CA . ILE B 1 112 ? 6.236 -18.458 -22.920 1.00 13.00 88 ILE B CA 1
ATOM 3318 C C . ILE B 1 112 ? 4.948 -18.237 -23.733 1.00 13.28 88 ILE B C 1
ATOM 3319 O O . ILE B 1 112 ? 4.044 -19.078 -23.730 1.00 13.27 88 ILE B O 1
ATOM 3324 N N . LEU B 1 113 ? 4.885 -17.134 -24.475 1.00 13.87 89 LEU B N 1
ATOM 3325 C CA . LEU B 1 113 ? 3.708 -16.813 -25.290 1.00 12.90 89 LEU B CA 1
ATOM 3326 C C . LEU B 1 113 ? 3.441 -17.874 -26.342 1.00 14.12 89 LEU B C 1
ATOM 3327 O O . LEU B 1 113 ? 2.288 -18.090 -26.738 1.00 14.91 89 LEU B O 1
ATOM 3332 N N . ASP B 1 114 ? 4.499 -18.559 -26.755 1.00 14.47 90 ASP B N 1
ATOM 3333 C CA . ASP B 1 114 ? 4.361 -19.620 -27.750 1.00 15.20 90 ASP B CA 1
ATOM 3334 C C . ASP B 1 114 ? 3.621 -20.821 -27.187 1.00 17.52 90 ASP B C 1
ATOM 3335 O O . ASP B 1 114 ? 3.122 -21.633 -27.960 1.00 19.25 90 ASP B O 1
ATOM 3340 N N . VAL B 1 115 ? 3.529 -20.946 -25.864 1.00 16.41 91 VAL B N 1
ATOM 3341 C CA . VAL B 1 115 ? 2.927 -22.133 -25.253 1.00 16.72 91 VAL B CA 1
ATOM 3342 C C . VAL B 1 115 ? 1.666 -21.890 -24.423 1.00 17.91 91 VAL B C 1
ATOM 3343 O O . VAL B 1 115 ? 1.135 -22.824 -23.815 1.00 20.30 91 VAL B O 1
ATOM 3347 N N . ILE B 1 116 ? 1.194 -20.647 -24.409 1.00 16.02 92 ILE B N 1
ATOM 3348 C CA . ILE B 1 116 ? -0.035 -20.285 -23.717 1.00 15.52 92 ILE B CA 1
ATOM 3349 C C . ILE B 1 116 ? -0.957 -19.502 -24.620 1.00 15.85 92 ILE B C 1
ATOM 3350 O O . ILE B 1 116 ? -0.536 -18.957 -25.636 1.00 16.99 92 ILE B O 1
ATOM 3355 N N . GLU B 1 117 ? -2.229 -19.465 -24.264 1.00 16.02 93 GLU B N 1
ATOM 3356 C CA . GLU B 1 117 ? -3.204 -18.700 -25.006 1.00 17.53 93 GLU B CA 1
ATOM 3357 C C . GLU B 1 117 ? -3.273 -17.237 -24.584 1.00 16.72 93 GLU B C 1
ATOM 3358 O O . GLU B 1 117 ? -3.698 -16.371 -25.350 1.00 17.77 93 GLU B O 1
ATOM 3364 N N . GLY B 1 118 ? -2.850 -16.948 -23.348 1.00 14.48 94 GLY B N 1
ATOM 3365 C CA . GLY B 1 118 ? -2.960 -15.619 -22.799 1.00 14.05 94 GLY B CA 1
ATOM 3366 C C . GLY B 1 118 ? -1.749 -14.714 -22.860 1.00 13.33 94 GLY B C 1
ATOM 3367 O O . GLY B 1 118 ? -1.010 -14.682 -23.851 1.00 14.56 94 GLY B O 1
ATOM 3368 N N . LYS B 1 119 ? -1.560 -13.980 -21.769 1.00 12.30 95 LYS B N 1
ATOM 3369 C CA . LYS B 1 119 ? -0.532 -12.955 -21.677 1.00 12.14 95 LYS B CA 1
ATOM 3370 C C . LYS B 1 119 ? 0.637 -13.345 -20.805 1.00 11.05 95 LYS B C 1
ATOM 3371 O O . LYS B 1 119 ? 0.547 -14.238 -19.976 1.00 12.06 95 LYS B O 1
ATOM 3377 N N . VAL B 1 120 ? 1.743 -12.636 -20.996 1.00 11.14 96 VAL B N 1
ATOM 3378 C CA . VAL B 1 120 ? 2.928 -12.802 -20.171 1.00 12.10 96 VAL B CA 1
ATOM 3379 C C . VAL B 1 120 ? 3.255 -11.448 -19.529 1.00 11.70 96 VAL B C 1
ATOM 3380 O O . VAL B 1 120 ? 3.075 -10.388 -20.137 1.00 12.06 96 VAL B O 1
ATOM 3384 N N . SER B 1 121 ? 3.697 -11.488 -18.281 1.00 11.45 97 SER B N 1
ATOM 3385 C CA . SER B 1 121 ? 4.122 -10.304 -17.542 1.00 10.65 97 SER B CA 1
ATOM 3386 C C . SER B 1 121 ? 5.653 -10.239 -17.583 1.00 11.15 97 SER B C 1
ATOM 3387 O O . SER B 1 121 ? 6.330 -11.214 -17.260 1.00 11.95 97 SER B O 1
ATOM 3390 N N . SER B 1 122 ? 6.170 -9.069 -17.938 1.00 9.92 98 SER B N 1
ATOM 3391 C CA . SER B 1 122 ? 7.603 -8.764 -18.028 1.00 11.09 98 SER B CA 1
ATOM 3392 C C . SER B 1 122 ? 7.819 -7.520 -17.184 1.00 10.39 98 SER B C 1
ATOM 3393 O O . SER B 1 122 ? 7.172 -6.515 -17.404 1.00 10.72 98 SER B O 1
ATOM 3396 N N . GLU B 1 123 ? 8.787 -7.574 -16.269 1.00 11.13 99 GLU B N 1
ATOM 3397 C CA . GLU B 1 123 ? 9.013 -6.497 -15.317 1.00 10.22 99 GLU B CA 1
ATOM 3398 C C . GLU B 1 123 ? 10.040 -5.488 -15.750 1.00 11.91 99 GLU B C 1
ATOM 3399 O O . GLU B 1 123 ? 11.096 -5.850 -16.282 1.00 13.89 99 GLU B O 1
ATOM 3405 N N . VAL B 1 124 ? 9.726 -4.205 -15.566 1.00 10.98 100 VAL B N 1
ATOM 3406 C CA . VAL B 1 124 ? 10.674 -3.139 -15.837 1.00 11.71 100 VAL B CA 1
ATOM 3407 C C . VAL B 1 124 ? 11.828 -3.263 -14.832 1.00 11.98 100 VAL B C 1
ATOM 3408 O O . VAL B 1 124 ? 11.724 -3.867 -13.755 1.00 12.32 100 VAL B O 1
ATOM 3412 N N . ASP B 1 125 ? 12.961 -2.639 -15.173 1.00 12.65 101 ASP B N 1
ATOM 3413 C CA . ASP B 1 125 ? 14.127 -2.631 -14.333 1.00 12.29 101 ASP B CA 1
ATOM 3414 C C . ASP B 1 125 ? 13.738 -2.030 -12.973 1.00 12.06 101 ASP B C 1
ATOM 3415 O O . ASP B 1 125 ? 13.248 -0.912 -12.921 1.00 12.20 101 ASP B O 1
ATOM 3420 N N . ALA B 1 126 ? 13.958 -2.766 -11.889 1.00 12.40 102 ALA B N 1
ATOM 3421 C CA . ALA B 1 126 ? 13.574 -2.287 -10.581 1.00 11.12 102 ALA B CA 1
ATOM 3422 C C . ALA B 1 126 ? 14.241 -0.992 -10.163 1.00 10.95 102 ALA B C 1
ATOM 3423 O O . ALA B 1 126 ? 13.737 -0.305 -9.284 1.00 11.10 102 ALA B O 1
ATOM 3425 N N . ARG B 1 127 ? 15.359 -0.659 -10.782 1.00 11.29 103 ARG B N 1
ATOM 3426 C CA . ARG B 1 127 ? 16.061 0.567 -10.443 1.00 11.68 103 ARG B CA 1
ATOM 3427 C C . ARG B 1 127 ? 15.325 1.817 -10.890 1.00 12.51 103 ARG B C 1
ATOM 3428 O O . ARG B 1 127 ? 15.711 2.919 -10.456 1.00 14.48 103 ARG B O 1
ATOM 3436 N N . VAL B 1 128 ? 14.260 1.684 -11.691 1.00 12.21 104 VAL B N 1
ATOM 3437 C CA . VAL B 1 128 ? 13.473 2.858 -12.092 1.00 11.96 104 VAL B CA 1
ATOM 3438 C C . VAL B 1 128 ? 12.191 2.993 -11.253 1.00 11.58 104 VAL B C 1
ATOM 3439 O O . VAL B 1 128 ? 11.348 3.835 -11.547 1.00 11.03 104 VAL B O 1
ATOM 3443 N N . SER B 1 129 ? 12.105 2.245 -10.149 1.00 9.94 105 SER B N 1
ATOM 3444 C CA . SER B 1 129 ? 10.865 2.215 -9.344 1.00 10.33 105 SER B CA 1
ATOM 3445 C C . SER B 1 129 ? 10.398 3.523 -8.730 1.00 10.35 105 SER B C 1
ATOM 3446 O O . SER B 1 129 ? 9.206 3.625 -8.408 1.00 10.41 105 SER B O 1
ATOM 3449 N N . PHE B 1 130 ? 11.280 4.505 -8.582 1.00 10.47 106 PHE B N 1
ATOM 3450 C CA . PHE B 1 130 ? 10.901 5.815 -8.013 1.00 10.83 106 PHE B CA 1
ATOM 3451 C C . PHE B 1 130 ? 10.914 6.919 -9.047 1.00 11.74 106 PHE B C 1
ATOM 3452 O O . PHE B 1 130 ? 10.981 8.088 -8.685 1.00 11.62 106 PHE B O 1
ATOM 3460 N N . ASN B 1 131 ? 10.871 6.554 -10.334 1.00 11.90 107 ASN B N 1
ATOM 3461 C CA . ASN B 1 131 ? 10.902 7.544 -11.417 1.00 11.65 107 ASN B CA 1
ATOM 3462 C C . ASN B 1 131 ? 9.815 7.203 -12.444 1.00 12.77 107 ASN B C 1
ATOM 3463 O O . ASN B 1 131 ? 9.933 6.256 -13.218 1.00 12.11 107 ASN B O 1
ATOM 3468 N N . SER B 1 132 ? 8.725 7.953 -12.432 1.00 12.40 108 SER B N 1
ATOM 3469 C CA . SER B 1 132 ? 7.632 7.628 -13.341 1.00 12.57 108 SER B CA 1
ATOM 3470 C C . SER B 1 132 ? 8.025 7.742 -14.801 1.00 12.89 108 SER B C 1
ATOM 3471 O O . SER B 1 132 ? 7.684 6.894 -15.607 1.00 12.34 108 SER B O 1
ATOM 3474 N N . ALA B 1 133 ? 8.763 8.792 -15.152 1.00 12.82 109 ALA B N 1
ATOM 3475 C CA . ALA B 1 133 ? 9.141 8.992 -16.543 1.00 12.62 109 ALA B CA 1
ATOM 3476 C C . ALA B 1 133 ? 10.070 7.906 -17.088 1.00 12.27 109 ALA B C 1
ATOM 3477 O O . ALA B 1 133 ? 9.891 7.456 -18.238 1.00 13.24 109 ALA B O 1
ATOM 3479 N N . THR B 1 134 ? 11.073 7.501 -16.304 1.00 12.58 110 THR B N 1
ATOM 3480 C CA . THR B 1 134 ? 11.961 6.438 -16.764 1.00 12.46 110 THR B CA 1
ATOM 3481 C C . THR B 1 134 ? 11.252 5.074 -16.725 1.00 13.78 110 THR B C 1
ATOM 3482 O O . THR B 1 134 ? 11.623 4.177 -17.501 1.00 14.75 110 THR B O 1
ATOM 3486 N N . THR B 1 135 ? 10.246 4.903 -15.851 1.00 12.46 111 THR B N 1
ATOM 3487 C CA . THR B 1 135 ? 9.438 3.671 -15.862 1.00 11.74 111 THR B CA 1
ATOM 3488 C C . THR B 1 135 ? 8.657 3.606 -17.174 1.00 12.32 111 THR B C 1
ATOM 3489 O O . THR B 1 135 ? 8.612 2.564 -17.843 1.00 12.24 111 THR B O 1
ATOM 3493 N N . ILE B 1 136 ? 8.027 4.710 -17.548 1.00 11.84 112 ILE B N 1
ATOM 3494 C CA . ILE B 1 136 ? 7.286 4.770 -18.817 1.00 12.98 112 ILE B CA 1
ATOM 3495 C C . ILE B 1 136 ? 8.217 4.459 -19.985 1.00 13.02 112 ILE B C 1
ATOM 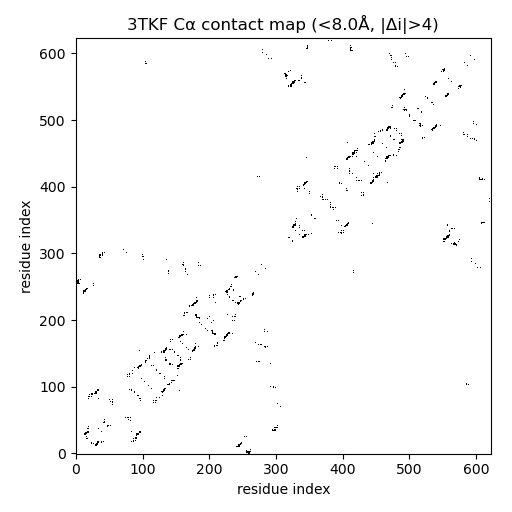3496 O O . ILE B 1 136 ? 7.856 3.702 -20.889 1.00 13.26 112 ILE B O 1
ATOM 3501 N N . ASP B 1 137 ? 9.401 5.067 -20.005 1.00 13.46 113 ASP B N 1
ATOM 3502 C CA . ASP B 1 137 ? 10.335 4.828 -21.086 1.00 14.52 113 ASP B CA 1
ATOM 3503 C C . ASP B 1 137 ? 10.737 3.346 -21.170 1.00 14.53 113 ASP B C 1
ATOM 3504 O O . ASP B 1 137 ? 10.770 2.770 -22.249 1.00 14.49 113 ASP B O 1
ATOM 3509 N N . TYR B 1 138 ? 11.007 2.720 -20.022 1.00 12.63 114 TYR B N 1
ATOM 3510 C CA . TYR B 1 138 ? 11.449 1.330 -20.015 1.00 12.71 114 TYR B CA 1
ATOM 3511 C C . TYR B 1 138 ? 10.295 0.426 -20.483 1.00 12.93 114 TYR B C 1
ATOM 3512 O O . TYR B 1 138 ? 10.510 -0.527 -21.264 1.00 13.15 114 TYR B O 1
ATOM 3521 N N . ALA B 1 139 ? 9.081 0.719 -20.018 1.00 12.43 115 ALA B N 1
ATOM 3522 C CA . ALA B 1 139 ? 7.890 -0.026 -20.425 1.00 12.21 115 ALA B CA 1
ATOM 3523 C C . ALA B 1 139 ? 7.736 0.027 -21.941 1.00 13.00 115 ALA B C 1
ATOM 3524 O O . ALA B 1 139 ? 7.471 -0.992 -22.579 1.00 12.74 115 ALA B O 1
ATOM 3526 N N . LYS B 1 140 ? 7.893 1.216 -22.506 1.00 13.20 116 LYS B N 1
ATOM 3527 C CA . LYS B 1 140 ? 7.757 1.363 -23.958 1.00 13.39 116 LYS B CA 1
ATOM 3528 C C . LYS B 1 140 ? 8.842 0.613 -24.698 1.00 13.99 116 LYS B C 1
ATOM 3529 O O . LYS B 1 140 ? 8.599 0.090 -25.817 1.00 14.91 116 LYS B O 1
ATOM 3535 N N . ARG B 1 141 ? 10.046 0.583 -24.150 1.00 13.38 117 ARG B N 1
ATOM 3536 C CA . ARG B 1 141 ? 11.130 -0.185 -24.747 1.00 14.23 117 ARG B CA 1
ATOM 3537 C C . ARG B 1 141 ? 10.812 -1.688 -24.776 1.00 14.37 117 ARG B C 1
ATOM 3538 O O . ARG B 1 141 ? 11.087 -2.373 -25.774 1.00 15.57 117 ARG B O 1
ATOM 3546 N N . ILE B 1 142 ? 10.227 -2.207 -23.694 1.00 12.78 118 ILE B N 1
ATOM 3547 C CA . ILE B 1 142 ? 9.848 -3.626 -23.641 1.00 12.76 118 ILE B CA 1
ATOM 3548 C C . ILE B 1 142 ? 8.790 -3.905 -24.703 1.00 13.62 118 ILE B C 1
ATOM 3549 O O . ILE B 1 142 ? 8.916 -4.840 -25.494 1.00 14.34 118 ILE B O 1
ATOM 3554 N N . ILE B 1 143 ? 7.766 -3.068 -24.755 1.00 13.74 119 ILE B N 1
ATOM 3555 C CA . ILE B 1 143 ? 6.698 -3.229 -25.753 1.00 13.68 119 ILE B CA 1
ATOM 3556 C C . ILE B 1 143 ? 7.267 -3.178 -27.172 1.00 13.41 119 ILE B C 1
ATOM 3557 O O . ILE B 1 143 ? 6.903 -4.016 -27.997 1.00 14.52 119 ILE B O 1
ATOM 3562 N N . ALA B 1 144 ? 8.165 -2.237 -27.447 1.00 13.78 120 ALA B N 1
ATOM 3563 C CA . ALA B 1 144 ? 8.748 -2.131 -28.794 1.00 13.38 120 ALA B CA 1
ATOM 3564 C C . ALA B 1 144 ? 9.542 -3.380 -29.165 1.00 14.13 120 ALA B C 1
ATOM 3565 O O . ALA B 1 144 ? 9.504 -3.831 -30.337 1.00 15.27 120 ALA B O 1
ATOM 3567 N N . ARG B 1 145 ? 10.224 -3.990 -28.203 1.00 14.38 121 ARG B N 1
ATOM 3568 C CA . ARG B 1 145 ? 11.005 -5.192 -28.470 1.00 15.56 121 ARG B CA 1
ATOM 3569 C C . ARG B 1 145 ? 10.060 -6.351 -28.793 1.00 15.44 121 ARG B C 1
ATOM 3570 O O . ARG B 1 145 ? 10.335 -7.148 -29.706 1.00 16.40 121 ARG B O 1
ATOM 3578 N N . TYR B 1 146 ? 8.954 -6.491 -28.060 1.00 13.38 122 TYR B N 1
ATOM 3579 C CA . TYR B 1 146 ? 7.972 -7.509 -28.409 1.00 12.24 122 TYR B CA 1
ATOM 3580 C C . TYR B 1 146 ? 7.411 -7.255 -29.812 1.00 13.48 122 TYR B C 1
ATOM 3581 O O . TYR B 1 146 ? 7.336 -8.189 -30.626 1.00 13.61 122 TYR B O 1
ATOM 3590 N N . GLU B 1 147 ? 7.045 -6.006 -30.077 1.00 13.72 123 GLU B N 1
ATOM 3591 C CA . GLU B 1 147 ? 6.473 -5.643 -31.379 1.00 15.29 123 GLU B CA 1
ATOM 3592 C C . GLU B 1 147 ? 7.423 -5.950 -32.528 1.00 15.04 123 GLU B C 1
ATOM 3593 O O . GLU B 1 147 ? 6.965 -6.364 -33.615 1.00 15.84 123 GLU B O 1
ATOM 3599 N N A SER B 1 148 ? 8.728 -5.786 -32.313 0.60 15.58 124 SER B N 1
ATOM 3600 N N B SER B 1 148 ? 8.726 -5.788 -32.292 0.40 15.70 124 SER B N 1
ATOM 3601 C CA A SER B 1 148 ? 9.684 -6.043 -33.393 0.60 16.49 124 SER B CA 1
ATOM 3602 C CA B SER B 1 148 ? 9.741 -6.070 -33.313 0.40 16.88 124 SER B CA 1
ATOM 3603 C C A SER B 1 148 ? 9.759 -7.534 -33.746 0.60 17.42 124 SER B C 1
ATOM 3604 C C B SER B 1 148 ? 9.776 -7.535 -33.726 0.40 17.09 124 SER B C 1
ATOM 3605 O O A SER B 1 148 ? 10.312 -7.893 -34.799 0.60 18.87 124 SER B O 1
ATOM 3606 O O B SER B 1 148 ? 10.297 -7.875 -34.797 0.40 18.23 124 SER B O 1
ATOM 3611 N N . ASN B 1 149 ? 9.246 -8.396 -32.862 1.00 15.19 125 ASN B N 1
ATOM 3612 C CA . ASN B 1 149 ? 9.176 -9.841 -33.095 1.00 16.09 125 ASN B CA 1
ATOM 3613 C C . ASN B 1 149 ? 7.776 -10.308 -33.552 1.00 16.13 125 ASN B C 1
ATOM 3614 O O . ASN B 1 149 ? 7.544 -11.493 -33.776 1.00 19.00 125 ASN B O 1
ATOM 3619 N N . GLY B 1 150 ? 6.868 -9.354 -33.720 1.00 14.47 126 GLY B N 1
ATOM 3620 C CA . GLY B 1 150 ? 5.513 -9.611 -34.186 1.00 14.70 126 GLY B CA 1
ATOM 3621 C C . GLY B 1 150 ? 4.495 -9.896 -33.103 1.00 14.26 126 GLY B C 1
ATOM 3622 O O . GLY B 1 150 ? 3.389 -10.278 -33.397 1.00 15.26 126 GLY B O 1
ATOM 3623 N N . ILE B 1 151 ? 4.873 -9.681 -31.838 1.00 14.15 127 ILE B N 1
ATOM 3624 C CA . ILE B 1 151 ? 3.970 -9.888 -30.691 1.00 14.70 127 ILE B CA 1
ATOM 3625 C C . ILE B 1 151 ? 3.227 -8.558 -30.423 1.00 14.70 127 ILE B C 1
ATOM 3626 O O . ILE B 1 151 ? 3.861 -7.541 -30.204 1.00 16.75 127 ILE B O 1
ATOM 3631 N N . PRO B 1 152 ? 1.878 -8.591 -30.446 1.00 17.12 128 PRO B N 1
ATOM 3632 C CA . PRO B 1 152 ? 1.142 -7.371 -30.198 1.00 16.69 128 PRO B CA 1
ATOM 3633 C C . PRO B 1 152 ? 1.117 -7.042 -28.710 1.00 16.03 128 PRO B C 1
ATOM 3634 O O . PRO B 1 152 ? 1.215 -7.942 -27.867 1.00 15.88 128 PRO B O 1
ATOM 3638 N N . LYS B 1 153 ? 0.966 -5.767 -28.408 1.00 16.74 129 LYS B N 1
ATOM 3639 C CA . LYS B 1 153 ? 0.965 -5.348 -27.022 1.00 16.39 129 LYS B CA 1
ATOM 3640 C C . LYS B 1 153 ? -0.151 -5.986 -26.193 1.00 16.26 129 LYS B C 1
ATOM 3641 O O . LYS B 1 153 ? -0.013 -6.095 -24.964 1.00 16.55 129 LYS B O 1
ATOM 3647 N N A ASP B 1 154 ? -1.242 -6.410 -26.822 0.60 15.46 130 ASP B N 1
ATOM 3648 N N B ASP B 1 154 ? -1.235 -6.411 -26.837 0.40 15.65 130 ASP B N 1
ATOM 3649 C CA A ASP B 1 154 ? -2.347 -7.034 -26.085 0.60 16.72 130 ASP B CA 1
ATOM 3650 C CA B ASP B 1 154 ? -2.340 -7.065 -26.141 0.40 16.38 130 ASP B CA 1
ATOM 3651 C C A ASP B 1 154 ? -1.991 -8.394 -25.446 0.60 16.00 130 ASP B C 1
ATOM 3652 C C B ASP B 1 154 ? -1.870 -8.256 -25.313 0.40 14.93 130 ASP B C 1
ATOM 3653 O O A ASP B 1 154 ? -2.799 -8.977 -24.714 0.60 17.26 130 ASP B O 1
ATOM 3654 O O B ASP B 1 154 ? -2.415 -8.515 -24.246 0.40 13.67 130 ASP B O 1
ATOM 3663 N N . ARG B 1 155 ? -0.828 -8.946 -25.776 1.00 13.91 131 ARG B N 1
ATOM 3664 C CA . ARG B 1 155 ? -0.372 -10.168 -25.122 1.00 13.25 131 ARG B CA 1
ATOM 3665 C C . ARG B 1 155 ? 0.652 -9.967 -24.002 1.00 12.21 131 ARG B C 1
ATOM 3666 O O . ARG B 1 155 ? 1.147 -10.934 -23.431 1.00 12.02 131 ARG B O 1
ATOM 3674 N N . VAL B 1 156 ? 0.953 -8.712 -23.679 1.00 11.90 132 VAL B N 1
ATOM 3675 C CA . VAL B 1 156 ? 1.964 -8.412 -22.683 1.00 11.07 132 VAL B CA 1
ATOM 3676 C C . VAL B 1 156 ? 1.436 -7.516 -21.574 1.00 11.54 132 VAL B C 1
ATOM 3677 O O . VAL B 1 156 ? 0.635 -6.607 -21.828 1.00 13.13 132 VAL B O 1
ATOM 3681 N N . LEU B 1 157 ? 1.815 -7.843 -20.337 1.00 10.90 133 LEU B N 1
ATOM 3682 C CA . LEU B 1 157 ? 1.602 -6.977 -19.197 1.00 10.94 133 LEU B CA 1
ATOM 3683 C C . LEU B 1 157 ? 2.965 -6.469 -18.739 1.00 10.69 133 LEU B C 1
ATOM 3684 O O . LEU B 1 157 ? 3.893 -7.269 -18.542 1.00 11.87 133 LEU B O 1
ATOM 3689 N N . ILE B 1 158 ? 3.106 -5.148 -18.605 1.00 11.16 134 ILE B N 1
ATOM 3690 C CA . ILE B 1 158 ? 4.324 -4.554 -18.081 1.00 10.88 134 ILE B CA 1
ATOM 3691 C C . ILE B 1 158 ? 4.192 -4.546 -16.555 1.00 10.94 134 ILE B C 1
ATOM 3692 O O . ILE B 1 158 ? 3.257 -3.941 -16.013 1.00 11.31 134 ILE B O 1
ATOM 3697 N N A MET B 1 159 ? 5.114 -5.232 -15.875 0.50 11.64 135 MET B N 1
ATOM 3698 N N B MET B 1 159 ? 5.094 -5.243 -15.876 0.50 9.57 135 MET B N 1
ATOM 3699 C CA A MET B 1 159 ? 5.090 -5.341 -14.408 0.50 12.03 135 MET B CA 1
ATOM 3700 C CA B MET B 1 159 ? 5.028 -5.368 -14.419 0.50 8.33 135 MET B CA 1
ATOM 3701 C C A MET B 1 159 ? 5.863 -4.185 -13.824 0.50 11.46 135 MET B C 1
ATOM 3702 C C B MET B 1 159 ? 5.886 -4.285 -13.757 0.50 8.77 135 MET B C 1
ATOM 3703 O O A MET B 1 159 ? 6.994 -3.892 -14.241 0.50 11.44 135 MET B O 1
ATOM 3704 O O B MET B 1 159 ? 7.079 -4.142 -14.062 0.50 7.55 135 MET B O 1
ATOM 3713 N N . ILE B 1 160 ? 5.242 -3.534 -12.848 1.00 10.24 136 ILE B N 1
ATOM 3714 C CA . ILE B 1 160 ? 5.774 -2.344 -12.219 1.00 9.82 136 ILE B CA 1
ATOM 3715 C C . ILE B 1 160 ? 5.535 -2.399 -10.723 1.00 10.22 136 ILE B C 1
ATOM 3716 O O . ILE B 1 160 ? 4.415 -2.701 -10.286 1.00 10.38 136 ILE B O 1
ATOM 3721 N N . ALA B 1 161 ? 6.546 -2.092 -9.922 1.00 9.68 137 ALA B N 1
ATOM 3722 C CA . ALA B 1 161 ? 6.355 -2.084 -8.468 1.00 9.49 137 ALA B CA 1
ATOM 3723 C C . ALA B 1 161 ? 5.354 -0.992 -8.105 1.00 9.89 137 ALA B C 1
ATOM 3724 O O . ALA B 1 161 ? 5.452 0.155 -8.604 1.00 10.49 137 ALA B O 1
ATOM 3726 N N . ALA B 1 162 ? 4.423 -1.318 -7.218 1.00 9.66 138 ALA B N 1
ATOM 3727 C CA . ALA B 1 162 ? 3.376 -0.374 -6.837 1.00 9.74 138 ALA B CA 1
ATOM 3728 C C . ALA B 1 162 ? 3.770 0.699 -5.830 1.00 10.07 138 ALA B C 1
ATOM 3729 O O . ALA B 1 162 ? 3.153 0.848 -4.783 1.00 10.36 138 ALA B O 1
ATOM 3731 N N . THR B 1 163 ? 4.863 1.405 -6.136 1.00 10.07 139 THR B N 1
ATOM 3732 C CA . THR B 1 163 ? 5.196 2.627 -5.429 1.00 9.90 139 THR B CA 1
ATOM 3733 C C . THR B 1 163 ? 4.254 3.702 -6.029 1.00 10.71 139 THR B C 1
ATOM 3734 O O . THR B 1 163 ? 3.635 3.523 -7.109 1.00 10.62 139 THR B O 1
ATOM 3738 N N . TRP B 1 164 ? 4.185 4.858 -5.401 1.00 10.71 140 TRP B N 1
ATOM 3739 C CA . TRP B 1 164 ? 3.356 5.932 -5.955 1.00 10.74 140 TRP B CA 1
ATOM 3740 C C . TRP B 1 164 ? 3.802 6.251 -7.384 1.00 10.85 140 TRP B C 1
ATOM 3741 O O . TRP B 1 164 ? 2.991 6.486 -8.254 1.00 11.67 140 TRP B O 1
ATOM 3752 N N . GLU B 1 165 ? 5.117 6.279 -7.625 1.00 10.01 141 GLU B N 1
ATOM 3753 C CA . GLU B 1 165 ? 5.637 6.599 -8.941 1.00 11.27 141 GLU B CA 1
ATOM 3754 C C . GLU B 1 165 ? 5.279 5.543 -9.978 1.00 10.57 141 GLU B C 1
ATOM 3755 O O . GLU B 1 165 ? 5.024 5.864 -11.147 1.00 11.44 141 GLU B O 1
ATOM 3761 N N . GLY B 1 166 ? 5.277 4.279 -9.564 1.00 10.50 142 GLY B N 1
ATOM 3762 C CA . GLY B 1 166 ? 4.904 3.195 -10.457 1.00 11.44 142 GLY B CA 1
ATOM 3763 C C . GLY B 1 166 ? 3.455 3.280 -10.846 1.00 10.72 142 GLY B C 1
ATOM 3764 O O . GLY B 1 166 ? 3.100 3.042 -12.000 1.00 11.23 142 GLY B O 1
ATOM 3765 N N . ILE B 1 167 ? 2.607 3.630 -9.894 1.00 10.85 143 ILE B N 1
ATOM 3766 C CA . ILE B 1 167 ? 1.165 3.797 -10.160 1.00 11.93 143 ILE B CA 1
ATOM 3767 C C . ILE B 1 167 ? 0.935 4.963 -11.129 1.00 12.39 143 ILE B C 1
ATOM 3768 O O . ILE B 1 167 ? 0.155 4.840 -12.055 1.00 13.82 143 ILE B O 1
ATOM 3773 N N . LYS B 1 168 ? 1.650 6.072 -10.942 1.00 12.46 144 LYS B N 1
ATOM 3774 C CA . LYS B 1 168 ? 1.540 7.208 -11.849 1.00 13.99 144 LYS B CA 1
ATOM 3775 C C . LYS B 1 168 ? 1.988 6.812 -13.249 1.00 13.74 144 LYS B C 1
ATOM 3776 O O . LYS B 1 168 ? 1.370 7.224 -14.243 1.00 14.95 144 LYS B O 1
ATOM 3782 N N . ALA B 1 169 ? 3.073 6.041 -13.354 1.00 12.43 145 ALA B N 1
ATOM 3783 C CA . ALA B 1 169 ? 3.542 5.598 -14.660 1.00 12.06 145 ALA B CA 1
ATOM 3784 C C . ALA B 1 169 ? 2.493 4.720 -15.323 1.00 12.18 145 ALA B C 1
ATOM 3785 O O . ALA B 1 169 ? 2.198 4.849 -16.510 1.00 13.08 145 ALA B O 1
ATOM 3787 N N . ALA B 1 170 ? 1.937 3.791 -14.553 1.00 12.14 146 ALA B N 1
ATOM 3788 C CA . ALA B 1 170 ? 0.919 2.881 -15.085 1.00 11.55 146 ALA B CA 1
ATOM 3789 C C . ALA B 1 170 ? -0.320 3.611 -15.565 1.00 13.62 146 ALA B C 1
ATOM 3790 O O . ALA B 1 170 ? -0.905 3.234 -16.575 1.00 14.25 146 ALA B O 1
ATOM 3792 N N . LYS B 1 171 ? -0.708 4.642 -14.828 1.00 14.41 147 LYS B N 1
ATOM 3793 C CA . LYS B 1 171 ? -1.874 5.459 -15.195 1.00 16.00 147 LYS B CA 1
ATOM 3794 C C . LYS B 1 171 ? -1.678 5.997 -16.621 1.00 15.94 147 LYS B C 1
ATOM 3795 O O . LYS B 1 171 ? -2.609 5.933 -17.454 1.00 17.00 147 LYS B O 1
ATOM 3801 N N A LEU B 1 172 ? -0.494 6.526 -16.910 0.50 15.18 148 LEU B N 1
ATOM 3802 N N B LEU B 1 172 ? -0.478 6.503 -16.907 0.50 15.25 148 LEU B N 1
ATOM 3803 C CA A LEU B 1 172 ? -0.194 7.056 -18.242 0.50 15.54 148 LEU B CA 1
ATOM 3804 C CA B LEU B 1 172 ? -0.137 7.060 -18.228 0.50 15.72 148 LEU B CA 1
ATOM 3805 C C A LEU B 1 172 ? -0.086 5.939 -19.281 0.50 15.27 148 LEU B C 1
ATOM 3806 C C B LEU B 1 172 ? 0.003 5.978 -19.300 0.50 15.41 148 LEU B C 1
ATOM 3807 O O A LEU B 1 172 ? -0.641 6.059 -20.374 0.50 16.45 148 LEU B O 1
ATOM 3808 O O B LEU B 1 172 ? -0.388 6.185 -20.452 0.50 16.94 148 LEU B O 1
ATOM 3817 N N . LEU B 1 173 ? 0.577 4.832 -18.939 1.00 13.93 149 LEU B N 1
ATOM 3818 C CA . LEU B 1 173 ? 0.724 3.739 -19.872 1.00 14.33 149 LEU B CA 1
ATOM 3819 C C . LEU B 1 173 ? -0.641 3.192 -20.292 1.00 14.81 149 LEU B C 1
ATOM 3820 O O . LEU B 1 173 ? -0.842 2.886 -21.480 1.00 15.39 149 LEU B O 1
ATOM 3825 N N . GLN B 1 174 ? -1.550 3.035 -19.339 1.00 15.28 150 GLN B N 1
ATOM 3826 C CA . GLN B 1 174 ? -2.906 2.516 -19.651 1.00 14.90 150 GLN B CA 1
ATOM 3827 C C . GLN B 1 174 ? -3.612 3.423 -20.653 1.00 18.54 150 GLN B C 1
ATOM 3828 O O . GLN B 1 174 ? -4.337 2.927 -21.516 1.00 19.62 150 GLN B O 1
ATOM 3834 N N . LYS B 1 175 ? -3.382 4.725 -20.561 1.00 19.90 151 LYS B N 1
ATOM 3835 C CA . LYS B 1 175 ? -4.024 5.650 -21.495 1.00 22.99 151 LYS B CA 1
ATOM 3836 C C . LYS B 1 175 ? -3.551 5.396 -22.930 1.00 24.43 151 LYS B C 1
ATOM 3837 O O . LYS B 1 175 ? -4.275 5.719 -23.890 1.00 27.37 151 LYS B O 1
ATOM 3843 N N . GLU B 1 176 ? -2.341 4.858 -23.083 1.00 25.40 152 GLU B N 1
ATOM 3844 C CA . GLU B 1 176 ? -1.785 4.510 -24.393 1.00 26.53 152 GLU B CA 1
ATOM 3845 C C . GLU B 1 176 ? -2.053 3.057 -24.824 1.00 25.75 152 GLU B C 1
ATOM 3846 O O . GLU B 1 176 ? -1.510 2.592 -25.837 1.00 27.90 152 GLU B O 1
ATOM 3852 N N . GLY B 1 177 ? -2.881 2.346 -24.070 1.00 23.53 153 GLY B N 1
ATOM 3853 C CA . GLY B 1 177 ? -3.226 0.973 -24.386 1.00 22.65 153 GLY B CA 1
ATOM 3854 C C . GLY B 1 177 ? -2.191 -0.058 -23.986 1.00 20.28 153 GLY B C 1
ATOM 3855 O O . GLY B 1 177 ? -2.207 -1.185 -24.497 1.00 21.25 153 GLY B O 1
ATOM 3856 N N . ILE B 1 178 ? -1.268 0.335 -23.091 1.00 17.26 154 ILE B N 1
ATOM 3857 C CA . ILE B 1 178 ? -0.258 -0.584 -22.549 1.00 15.42 154 ILE B CA 1
ATOM 3858 C C . ILE B 1 178 ? -0.772 -1.050 -21.176 1.00 13.96 154 ILE B C 1
ATOM 3859 O O . ILE B 1 178 ? -0.914 -0.268 -20.229 1.00 14.53 154 ILE B O 1
ATOM 3864 N N . ASN B 1 179 ? -1.108 -2.335 -21.102 1.00 12.84 155 ASN B N 1
ATOM 3865 C CA . ASN B 1 179 ? -1.629 -2.923 -19.876 1.00 12.40 155 ASN B CA 1
ATOM 3866 C C . ASN B 1 179 ? -0.510 -3.248 -18.918 1.00 11.13 155 ASN B C 1
ATOM 3867 O O . ASN B 1 179 ? 0.540 -3.754 -19.308 1.00 12.13 155 ASN B O 1
ATOM 3872 N N . CYS B 1 180 ? -0.787 -2.973 -17.649 1.00 11.21 156 CYS B N 1
ATOM 3873 C CA . CYS B 1 180 ? 0.189 -3.106 -16.575 1.00 11.65 156 CYS B CA 1
ATOM 3874 C C . CYS B 1 180 ? -0.265 -4.050 -15.469 1.00 11.27 156 CYS B C 1
ATOM 3875 O O . CYS B 1 180 ? -1.469 -4.187 -15.182 1.00 12.75 156 CYS B O 1
ATOM 3878 N N . ASN B 1 181 ? 0.731 -4.683 -14.870 1.00 10.14 157 ASN B N 1
ATOM 3879 C CA . ASN B 1 181 ? 0.611 -5.576 -13.694 1.00 9.91 157 ASN B CA 1
ATOM 3880 C C . ASN B 1 181 ? 1.331 -4.854 -12.558 1.00 10.20 157 ASN B C 1
ATOM 3881 O O . ASN B 1 181 ? 2.564 -4.742 -12.582 1.00 9.86 157 ASN B O 1
ATOM 3886 N N . LEU B 1 182 ? 0.582 -4.300 -11.613 1.00 10.82 158 LEU B N 1
ATOM 3887 C CA . LEU B 1 182 ? 1.159 -3.565 -10.471 1.00 10.13 158 LEU B CA 1
ATOM 3888 C C . LEU B 1 182 ? 1.437 -4.565 -9.380 1.00 10.59 158 LEU B C 1
ATOM 3889 O O . LEU B 1 182 ? 0.520 -5.173 -8.805 1.00 10.97 158 LEU B O 1
ATOM 3894 N N . THR B 1 183 ? 2.716 -4.749 -9.129 1.00 9.31 159 THR B N 1
ATOM 3895 C CA . THR B 1 183 ? 3.196 -5.782 -8.247 1.00 9.75 159 THR B CA 1
ATOM 3896 C C . THR B 1 183 ? 3.670 -5.257 -6.898 1.00 10.03 159 THR B C 1
ATOM 3897 O O . THR B 1 183 ? 3.677 -4.056 -6.644 1.00 9.78 159 THR B O 1
ATOM 3901 N N . LEU B 1 184 ? 4.059 -6.163 -6.021 1.00 9.70 160 LEU B N 1
ATOM 3902 C CA . LEU B 1 184 ? 4.532 -5.786 -4.665 1.00 10.35 160 LEU B CA 1
ATOM 3903 C C . LEU B 1 184 ? 3.469 -4.971 -3.905 1.00 9.97 160 LEU B C 1
ATOM 3904 O O . LEU B 1 184 ? 3.756 -3.939 -3.269 1.00 10.12 160 LEU B O 1
ATOM 3909 N N . ILE B 1 185 ? 2.231 -5.474 -3.957 1.00 9.97 161 ILE B N 1
ATOM 3910 C CA . ILE B 1 185 ? 1.108 -4.895 -3.267 1.00 10.59 161 ILE B CA 1
ATOM 3911 C C . ILE B 1 185 ? 0.964 -5.562 -1.917 1.00 11.60 161 ILE B C 1
ATOM 3912 O O . ILE B 1 185 ? 0.731 -6.762 -1.797 1.00 11.92 161 ILE B O 1
ATOM 3917 N N . PHE B 1 186 ? 1.108 -4.744 -0.885 1.00 10.78 162 PHE B N 1
ATOM 3918 C CA . PHE B 1 186 ? 1.039 -5.182 0.505 1.00 12.18 162 PHE B CA 1
ATOM 3919 C C . PHE B 1 186 ? -0.021 -4.486 1.362 1.00 12.83 162 PHE B C 1
ATOM 3920 O O . PHE B 1 186 ? -0.224 -4.894 2.516 1.00 14.85 162 PHE B O 1
ATOM 3928 N N . ASP B 1 187 ? -0.660 -3.453 0.847 1.00 13.48 163 ASP B N 1
ATOM 3929 C CA . ASP B 1 187 ? -1.657 -2.686 1.610 1.00 14.48 163 ASP B CA 1
ATOM 3930 C C . ASP B 1 187 ? -2.836 -2.383 0.723 1.00 16.42 163 ASP B C 1
ATOM 3931 O O . ASP B 1 187 ? -2.682 -2.123 -0.464 1.00 16.28 163 ASP B O 1
ATOM 3936 N N . LYS B 1 188 ? -4.011 -2.361 1.330 1.00 18.35 164 LYS B N 1
ATOM 3937 C CA . LYS B 1 188 ? -5.222 -2.098 0.599 1.00 21.72 164 LYS B CA 1
ATOM 3938 C C . LYS B 1 188 ? -5.180 -0.707 -0.070 1.00 21.61 164 LYS B C 1
ATOM 3939 O O . LYS B 1 188 ? -5.771 -0.540 -1.136 1.00 22.99 164 LYS B O 1
ATOM 3945 N N . ALA B 1 189 ? -4.443 0.270 0.491 1.00 22.89 165 ALA B N 1
ATOM 3946 C CA . ALA B 1 189 ? -4.277 1.614 -0.148 1.00 22.34 165 ALA B CA 1
ATOM 3947 C C . ALA B 1 189 ? -3.623 1.557 -1.526 1.00 21.82 165 ALA B C 1
ATOM 3948 O O . ALA B 1 189 ? -4.027 2.275 -2.416 1.00 20.26 165 ALA B O 1
ATOM 3950 N N . GLN B 1 190 ? -2.554 0.768 -1.711 1.00 17.66 166 GLN B N 1
ATOM 3951 C CA . GLN B 1 190 ? -1.955 0.616 -3.022 1.00 17.56 166 GLN B CA 1
ATOM 3952 C C . GLN B 1 190 ? -2.947 0.067 -3.959 1.00 15.94 166 GLN B C 1
ATOM 3953 O O . GLN B 1 190 ? -3.027 0.469 -5.116 1.00 17.45 166 GLN B O 1
ATOM 3959 N N . ALA B 1 191 ? -3.647 -0.998 -3.508 1.00 15.77 167 ALA B N 1
ATOM 3960 C CA . ALA B 1 191 ? -4.587 -1.639 -4.357 1.00 16.74 167 ALA B CA 1
ATOM 3961 C C . ALA B 1 191 ? -5.646 -0.655 -4.791 1.00 14.86 167 ALA B C 1
ATOM 3962 O O . ALA B 1 191 ? -5.985 -0.594 -5.954 1.00 16.32 167 ALA B O 1
ATOM 3964 N N . LYS B 1 192 ? -6.156 0.133 -3.845 1.00 16.46 168 LYS B N 1
ATOM 3965 C CA . LYS B 1 192 ? -7.205 1.118 -4.162 1.00 17.90 168 LYS B CA 1
ATOM 3966 C C . LYS B 1 192 ? -6.679 2.180 -5.126 1.00 16.48 168 LYS B C 1
ATOM 3967 O O . LYS B 1 192 ? -7.318 2.491 -6.126 1.00 17.09 168 LYS B O 1
ATOM 3973 N N . ALA B 1 193 ? -5.474 2.708 -4.867 1.00 16.31 169 ALA B N 1
ATOM 3974 C CA . ALA B 1 193 ? -4.861 3.684 -5.754 1.00 14.86 169 ALA B CA 1
ATOM 3975 C C . ALA B 1 193 ? -4.645 3.126 -7.163 1.00 15.14 169 ALA B C 1
ATOM 3976 O O . ALA B 1 193 ? -4.820 3.804 -8.152 1.00 15.33 169 ALA B O 1
ATOM 3978 N N . CYS B 1 194 ? -4.223 1.857 -7.255 1.00 13.52 170 CYS B N 1
ATOM 3979 C CA . CYS B 1 194 ? -4.035 1.226 -8.549 1.00 14.79 170 CYS B CA 1
ATOM 3980 C C . CYS B 1 194 ? -5.356 1.133 -9.309 1.00 14.23 170 CYS B C 1
ATOM 3981 O O . CYS B 1 194 ? -5.397 1.371 -10.526 1.00 15.64 170 CYS B O 1
ATOM 3984 N N . ALA B 1 195 ? -6.430 0.751 -8.602 1.00 15.49 171 ALA B N 1
ATOM 3985 C CA . ALA B 1 195 ? -7.740 0.666 -9.226 1.00 16.90 171 ALA B CA 1
ATOM 3986 C C . ALA B 1 195 ? -8.216 2.043 -9.684 1.00 17.08 171 ALA B C 1
ATOM 3987 O O . ALA B 1 195 ? -8.760 2.185 -10.774 1.00 17.14 171 ALA B O 1
ATOM 3989 N N . GLU B 1 196 ? -7.964 3.059 -8.855 1.00 17.40 172 GLU B N 1
ATOM 3990 C CA . GLU B 1 196 ? -8.338 4.433 -9.184 1.00 18.16 172 GLU B CA 1
ATOM 3991 C C . GLU B 1 196 ? -7.578 4.930 -10.438 1.00 18.94 172 GLU B C 1
ATOM 3992 O O . GLU B 1 196 ? -8.084 5.769 -11.163 1.00 21.66 172 GLU B O 1
ATOM 3998 N N . ALA B 1 197 ? -6.378 4.385 -10.710 1.00 17.08 173 ALA B N 1
ATOM 3999 C CA . ALA B 1 197 ? -5.565 4.731 -11.882 1.00 16.56 173 ALA B CA 1
ATOM 4000 C C . ALA B 1 197 ? -5.939 3.905 -13.141 1.00 16.24 173 ALA B C 1
ATOM 4001 O O . ALA B 1 197 ? -5.338 4.074 -14.213 1.00 17.97 173 ALA B O 1
ATOM 4003 N N . GLY B 1 198 ? -6.889 2.974 -13.006 1.00 16.00 174 GLY B N 1
ATOM 4004 C CA . GLY B 1 198 ? -7.341 2.178 -14.126 1.00 16.55 174 GLY B CA 1
ATOM 4005 C C . GLY B 1 198 ? -6.395 1.096 -14.616 1.00 15.05 174 GLY B C 1
ATOM 4006 O O . GLY B 1 198 ? -6.401 0.725 -15.779 1.00 16.75 174 GLY B O 1
ATOM 4007 N N . VAL B 1 199 ? -5.581 0.562 -13.722 1.00 15.15 175 VAL B N 1
ATOM 4008 C CA . VAL B 1 199 ? -4.630 -0.438 -14.170 1.00 14.34 175 VAL B CA 1
ATOM 4009 C C . VAL B 1 199 ? -5.308 -1.754 -14.484 1.00 14.60 175 VAL B C 1
ATOM 4010 O O . VAL B 1 199 ? -6.356 -2.109 -13.919 1.00 14.84 175 VAL B O 1
ATOM 4014 N N . TYR B 1 200 ? -4.704 -2.501 -15.394 1.00 13.82 176 TYR B N 1
ATOM 4015 C CA . TYR B 1 200 ? -5.287 -3.758 -15.812 1.00 13.63 176 TYR B CA 1
ATOM 4016 C C . TYR B 1 200 ? -5.354 -4.805 -14.714 1.00 13.62 176 TYR B C 1
ATOM 4017 O O . TYR B 1 200 ? -6.363 -5.502 -14.553 1.00 13.28 176 TYR B O 1
ATOM 4026 N N . LEU B 1 201 ? -4.294 -4.921 -13.934 1.00 12.26 177 LEU B N 1
ATOM 4027 C CA . LEU B 1 201 ? -4.189 -5.996 -12.944 1.00 12.46 177 LEU B CA 1
ATOM 4028 C C . LEU B 1 201 ? -3.274 -5.620 -11.810 1.00 11.98 177 LEU B C 1
ATOM 4029 O O . LEU B 1 201 ? -2.287 -4.878 -12.012 1.00 12.61 177 LEU B O 1
ATOM 4034 N N . VAL B 1 202 ? -3.606 -6.111 -10.620 1.00 11.75 178 VAL B N 1
ATOM 4035 C CA . VAL B 1 202 ? -2.810 -5.933 -9.413 1.00 12.10 178 VAL B CA 1
ATOM 4036 C C . VAL B 1 202 ? -2.392 -7.317 -8.869 1.00 12.41 178 VAL B C 1
ATOM 4037 O O . VAL B 1 202 ? -3.147 -8.286 -8.983 1.00 12.91 178 VAL B O 1
ATOM 4041 N N . SER B 1 203 ? -1.195 -7.385 -8.294 1.00 12.42 179 SER B N 1
ATOM 4042 C CA . SER B 1 203 ? -0.667 -8.607 -7.708 1.00 12.86 179 SER B CA 1
ATOM 4043 C C . SER B 1 203 ? -0.411 -8.438 -6.232 1.00 12.61 179 SER B C 1
ATOM 4044 O O . SER B 1 203 ? 0.720 -8.187 -5.829 1.00 11.34 179 SER B O 1
ATOM 4047 N N . PRO B 1 204 ? -1.461 -8.531 -5.418 1.00 13.40 180 PRO B N 1
ATOM 4048 C CA . PRO B 1 204 ? -1.302 -8.491 -3.982 1.00 14.59 180 PRO B CA 1
ATOM 4049 C C . PRO B 1 204 ? -0.557 -9.760 -3.560 1.00 14.89 180 PRO B C 1
ATOM 4050 O O . PRO B 1 204 ? -0.963 -10.879 -3.973 1.00 15.67 180 PRO B O 1
ATOM 4054 N N A PHE B 1 205 ? 0.432 -9.600 -2.715 0.60 12.91 181 PHE B N 1
ATOM 4055 N N B PHE B 1 205 ? 0.590 -9.602 -2.848 0.40 15.36 181 PHE B N 1
ATOM 4056 C CA A PHE B 1 205 ? 1.179 -10.701 -2.225 0.60 11.84 181 PHE B CA 1
ATOM 4057 C CA B PHE B 1 205 ? 1.575 -10.683 -2.398 0.40 15.70 181 PHE B CA 1
ATOM 4058 C C A PHE B 1 205 ? 0.505 -11.317 -1.028 0.60 10.35 181 PHE B C 1
ATOM 4059 C C B PHE B 1 205 ? 1.380 -11.479 -1.089 0.40 15.88 181 PHE B C 1
ATOM 4060 O O A PHE B 1 205 ? -0.108 -10.627 -0.187 0.60 10.88 181 PHE B O 1
ATOM 4061 O O B PHE B 1 205 ? 2.084 -11.227 -0.091 0.40 17.16 181 PHE B O 1
ATOM 4076 N N A VAL B 1 206 ? 0.729 -12.621 -0.908 0.60 10.57 182 VAL B N 1
ATOM 4077 N N B VAL B 1 206 ? 0.531 -12.500 -1.129 0.40 15.15 182 VAL B N 1
ATOM 4078 C CA A VAL B 1 206 ? 0.164 -13.388 0.143 0.60 11.06 182 VAL B CA 1
ATOM 4079 C CA B VAL B 1 206 ? 0.196 -13.306 0.050 0.40 13.76 182 VAL B CA 1
ATOM 4080 C C A VAL B 1 206 ? 1.258 -13.928 1.052 0.60 10.60 182 VAL B C 1
ATOM 4081 C C B VAL B 1 206 ? 1.318 -13.817 0.982 0.40 12.28 182 VAL B C 1
ATOM 4082 O O A VAL B 1 206 ? 1.298 -13.607 2.254 0.60 10.68 182 VAL B O 1
ATOM 4083 O O B VAL B 1 206 ? 1.409 -13.380 2.135 0.40 12.11 182 VAL B O 1
ATOM 4090 N N . GLY B 1 207 ? 2.157 -14.731 0.494 1.00 11.86 183 GLY B N 1
ATOM 4091 C CA . GLY B 1 207 ? 3.181 -15.371 1.295 1.00 12.50 183 GLY B CA 1
ATOM 4092 C C . GLY B 1 207 ? 4.094 -14.475 2.074 1.00 11.65 183 GLY B C 1
ATOM 4093 O O . GLY B 1 207 ? 4.411 -14.743 3.236 1.00 12.34 183 GLY B O 1
ATOM 4094 N N . ARG B 1 208 ? 4.489 -13.374 1.454 1.00 12.11 184 ARG B N 1
ATOM 4095 C CA . ARG B 1 208 ? 5.401 -12.452 2.140 1.00 12.12 184 ARG B CA 1
ATOM 4096 C C . ARG B 1 208 ? 4.720 -11.752 3.304 1.00 12.49 184 ARG B C 1
ATOM 4097 O O . ARG B 1 208 ? 5.372 -11.405 4.274 1.00 13.46 184 ARG B O 1
ATOM 4105 N N . ILE B 1 209 ? 3.410 -11.514 3.211 1.00 11.77 185 ILE B N 1
ATOM 4106 C CA . ILE B 1 209 ? 2.651 -10.928 4.343 1.00 12.08 185 ILE B CA 1
ATOM 4107 C C . ILE B 1 209 ? 2.607 -11.959 5.476 1.00 13.11 185 ILE B C 1
ATOM 4108 O O . ILE B 1 209 ? 2.841 -11.626 6.634 1.00 14.30 185 ILE B O 1
ATOM 4113 N N . THR B 1 210 ? 2.333 -13.225 5.146 1.00 12.70 186 THR B N 1
ATOM 4114 C CA . THR B 1 210 ? 2.325 -14.285 6.172 1.00 14.23 186 THR B CA 1
ATOM 4115 C C . THR B 1 210 ? 3.717 -14.421 6.829 1.00 13.63 186 THR B C 1
ATOM 4116 O O . THR B 1 210 ? 3.821 -14.674 8.037 1.00 14.94 186 THR B O 1
ATOM 4120 N N . ASP B 1 211 ? 4.778 -14.267 6.038 1.00 13.26 187 ASP B N 1
ATOM 4121 C CA . ASP B 1 211 ? 6.153 -14.312 6.548 1.00 13.53 187 ASP B CA 1
ATOM 4122 C C . ASP B 1 211 ? 6.327 -13.269 7.656 1.00 14.84 187 ASP B C 1
ATOM 4123 O O . ASP B 1 211 ? 6.836 -13.583 8.727 1.00 15.77 187 ASP B O 1
ATOM 4128 N N . TRP B 1 212 ? 5.892 -12.027 7.405 1.00 14.08 188 TRP B N 1
ATOM 4129 C CA . TRP B 1 212 ? 5.978 -10.967 8.402 1.00 14.07 188 TRP B CA 1
ATOM 4130 C C . TRP B 1 212 ? 5.165 -11.318 9.623 1.00 15.42 188 TRP B C 1
ATOM 4131 O O . TRP B 1 212 ? 5.630 -11.155 10.772 1.00 15.97 188 TRP B O 1
ATOM 4142 N N . GLN B 1 213 ? 3.943 -11.800 9.416 1.00 14.86 189 GLN B N 1
ATOM 4143 C CA . GLN B 1 213 ? 3.091 -12.171 10.522 1.00 16.05 189 GLN B CA 1
ATOM 4144 C C . GLN B 1 213 ? 3.771 -13.194 11.441 1.00 16.88 189 GLN B C 1
ATOM 4145 O O . GLN B 1 213 ? 3.748 -13.058 12.686 1.00 17.72 189 GLN B O 1
ATOM 4151 N N . MET B 1 214 ? 4.386 -14.207 10.857 1.00 16.66 190 MET B N 1
ATOM 4152 C CA . MET B 1 214 ? 5.023 -15.266 11.656 1.00 19.62 190 MET B CA 1
ATOM 4153 C C . MET B 1 214 ? 6.215 -14.738 12.414 1.00 21.47 190 MET B C 1
ATOM 4154 O O . MET B 1 214 ? 6.398 -15.063 13.600 1.00 22.29 190 MET B O 1
ATOM 4159 N N . GLN B 1 215 ? 7.002 -13.886 11.786 1.00 21.78 191 GLN B N 1
ATOM 4160 C CA . GLN B 1 215 ? 8.181 -13.351 12.468 1.00 25.18 191 GLN B CA 1
ATOM 4161 C C . GLN B 1 215 ? 7.794 -12.352 13.567 1.00 25.81 191 GLN B C 1
ATOM 4162 O O . GLN B 1 215 ? 8.329 -12.423 14.688 1.00 28.39 191 GLN B O 1
ATOM 4168 N N . GLN B 1 216 ? 6.826 -11.488 13.298 1.00 26.25 192 GLN B N 1
ATOM 4169 C CA . GLN B 1 216 ? 6.390 -10.478 14.280 1.00 29.37 192 GLN B CA 1
ATOM 4170 C C . GLN B 1 216 ? 5.690 -11.026 15.507 1.00 31.41 192 GLN B C 1
ATOM 4171 O O . GLN B 1 216 ? 5.812 -10.471 16.609 1.00 32.08 192 GLN B O 1
ATOM 4177 N N . ASN B 1 217 ? 4.971 -12.121 15.323 1.00 32.01 193 ASN B N 1
ATOM 4178 C CA . ASN B 1 217 ? 4.206 -12.724 16.405 1.00 34.55 193 ASN B CA 1
ATOM 4179 C C . ASN B 1 217 ? 4.823 -13.993 16.941 1.00 35.61 193 ASN B C 1
ATOM 4180 O O . ASN B 1 217 ? 4.193 -14.700 17.733 1.00 37.22 193 ASN B O 1
ATOM 4185 N N . ASN B 1 218 ? 6.056 -14.278 16.526 1.00 36.67 194 ASN B N 1
ATOM 4186 C CA . ASN B 1 218 ? 6.769 -15.460 16.969 1.00 38.64 194 ASN B CA 1
ATOM 4187 C C . ASN B 1 218 ? 5.909 -16.718 16.834 1.00 38.92 194 ASN B C 1
ATOM 4188 O O . ASN B 1 218 ? 5.752 -17.481 17.782 1.00 39.74 194 ASN B O 1
ATOM 4193 N N . LEU B 1 219 ? 5.339 -16.919 15.649 1.00 37.57 195 LEU B N 1
ATOM 4194 C CA . LEU B 1 219 ? 4.514 -18.092 15.403 1.00 38.02 195 LEU B CA 1
ATOM 4195 C C . LEU B 1 219 ? 5.428 -19.232 14.986 1.00 39.08 195 LEU B C 1
ATOM 4196 O O . LEU B 1 219 ? 6.208 -19.095 14.045 1.00 40.74 195 LEU B O 1
ATOM 4201 N N . LYS B 1 220 ? 5.337 -20.358 15.688 1.00 41.04 196 LYS B N 1
ATOM 4202 C CA . LYS B 1 220 ? 6.175 -21.514 15.375 1.00 41.75 196 LYS B CA 1
ATOM 4203 C C . LYS B 1 220 ? 5.613 -22.290 14.194 1.00 40.19 196 LYS B C 1
ATOM 4204 O O . LYS B 1 220 ? 6.358 -22.934 13.451 1.00 42.08 196 LYS B O 1
ATOM 4210 N N . THR B 1 221 ? 4.298 -22.230 14.010 1.00 37.05 197 THR B N 1
ATOM 4211 C CA . THR B 1 221 ? 3.677 -22.923 12.902 1.00 34.51 197 THR B CA 1
ATOM 4212 C C . THR B 1 221 ? 2.887 -21.945 12.068 1.00 30.82 197 THR B C 1
ATOM 4213 O O . THR B 1 221 ? 2.576 -20.834 12.487 1.00 29.45 197 THR B O 1
ATOM 4217 N N . PHE B 1 222 ? 2.564 -22.389 10.880 1.00 27.74 198 PHE B N 1
ATOM 4218 C CA . PHE B 1 222 ? 1.844 -21.586 9.936 1.00 25.02 198 PHE B CA 1
ATOM 4219 C C . PHE B 1 222 ? 0.418 -21.316 10.456 1.00 22.24 198 PHE B C 1
ATOM 4220 O O . PHE B 1 222 ? -0.236 -22.237 10.942 1.00 22.11 198 PHE B O 1
ATOM 4228 N N . PRO B 1 223 ? -0.068 -20.069 10.343 1.00 18.46 199 PRO B N 1
ATOM 4229 C CA . PRO B 1 223 ? -1.411 -19.798 10.858 1.00 18.34 199 PRO B CA 1
ATOM 4230 C C . PRO B 1 223 ? -2.507 -20.516 10.109 1.00 18.33 199 PRO B C 1
ATOM 4231 O O . PRO B 1 223 ? -2.327 -20.893 8.945 1.00 18.21 199 PRO B O 1
ATOM 4235 N N . ALA B 1 224 ? -3.632 -20.711 10.793 1.00 17.59 200 ALA B N 1
ATOM 4236 C CA . ALA B 1 224 ? -4.835 -21.244 10.180 1.00 17.97 200 ALA B CA 1
ATOM 4237 C C . ALA B 1 224 ? -5.257 -20.243 9.095 1.00 16.39 200 ALA B C 1
ATOM 4238 O O . ALA B 1 224 ? -4.986 -19.051 9.195 1.00 15.54 200 ALA B O 1
ATOM 4240 N N . ILE B 1 225 ? -5.951 -20.732 8.074 1.00 17.06 201 ILE B N 1
ATOM 4241 C CA . ILE B 1 225 ? -6.375 -19.849 6.989 1.00 16.53 201 ILE B CA 1
ATOM 4242 C C . ILE B 1 225 ? -7.123 -18.605 7.461 1.00 17.83 201 ILE B C 1
ATOM 4243 O O . ILE B 1 225 ? -6.862 -17.504 6.989 1.00 16.68 201 ILE B O 1
ATOM 4248 N N . ALA B 1 226 ? -8.036 -18.761 8.412 1.00 18.07 202 ALA B N 1
ATOM 4249 C CA . ALA B 1 226 ? -8.820 -17.637 8.896 1.00 18.01 202 ALA B CA 1
ATOM 4250 C C . ALA B 1 226 ? -7.958 -16.532 9.526 1.00 17.89 202 ALA B C 1
ATOM 4251 O O . ALA B 1 226 ? -8.346 -15.375 9.550 1.00 18.33 202 ALA B O 1
ATOM 4253 N N . ASP B 1 227 ? -6.800 -16.925 10.044 1.00 17.15 203 ASP B N 1
ATOM 4254 C CA . ASP B 1 227 ? -5.871 -16.025 10.707 1.00 17.35 203 ASP B CA 1
ATOM 4255 C C . ASP B 1 227 ? -4.715 -15.563 9.849 1.00 16.75 203 ASP B C 1
ATOM 4256 O O . ASP B 1 227 ? -3.908 -14.769 10.315 1.00 17.57 203 ASP B O 1
ATOM 4261 N N . ASP B 1 228 ? -4.652 -16.020 8.601 1.00 15.36 204 ASP B N 1
ATOM 4262 C CA . ASP B 1 228 ? -3.510 -15.733 7.723 1.00 14.91 204 ASP B CA 1
ATOM 4263 C C . ASP B 1 228 ? -3.617 -14.331 7.148 1.00 15.24 204 ASP B C 1
ATOM 4264 O O . ASP B 1 228 ? -4.482 -14.068 6.319 1.00 14.08 204 ASP B O 1
ATOM 4269 N N . ASP B 1 229 ? -2.720 -13.451 7.583 1.00 14.23 205 ASP B N 1
ATOM 4270 C CA . ASP B 1 229 ? -2.769 -12.057 7.155 1.00 13.93 205 ASP B CA 1
ATOM 4271 C C . ASP B 1 229 ? -2.641 -11.906 5.632 1.00 14.05 205 ASP B C 1
ATOM 4272 O O . ASP B 1 229 ? -3.206 -10.977 5.045 1.00 14.32 205 ASP B O 1
ATOM 4277 N N . GLY B 1 230 ? -1.854 -12.765 5.008 1.00 13.35 206 GLY B N 1
ATOM 4278 C CA . GLY B 1 230 ? -1.686 -12.727 3.546 1.00 13.37 206 GLY B CA 1
ATOM 4279 C C . GLY B 1 230 ? -2.966 -13.066 2.806 1.00 13.61 206 GLY B C 1
ATOM 4280 O O . GLY B 1 230 ? -3.372 -12.371 1.871 1.00 12.59 206 GLY B O 1
ATOM 4281 N N . VAL B 1 231 ? -3.566 -14.187 3.181 1.00 12.06 207 VAL B N 1
ATOM 4282 C CA . VAL B 1 231 ? -4.832 -14.599 2.589 1.00 13.18 207 VAL B CA 1
ATOM 4283 C C . VAL B 1 231 ? -5.907 -13.514 2.828 1.00 13.01 207 VAL B C 1
ATOM 4284 O O . VAL B 1 231 ? -6.656 -13.156 1.928 1.00 13.98 207 VAL B O 1
ATOM 4288 N N . ASN B 1 232 ? -5.957 -12.982 4.035 1.00 13.28 208 ASN B N 1
ATOM 4289 C CA . ASN B 1 232 ? -6.941 -11.947 4.384 1.00 14.06 208 ASN B CA 1
ATOM 4290 C C . ASN B 1 232 ? -6.738 -10.664 3.611 1.00 14.43 208 ASN B C 1
ATOM 4291 O O . ASN B 1 232 ? -7.707 -9.972 3.283 1.00 15.63 208 ASN B O 1
ATOM 4296 N N . SER B 1 233 ? -5.481 -10.353 3.288 1.00 14.37 209 SER B N 1
ATOM 4297 C CA . SER B 1 233 ? -5.173 -9.163 2.492 1.00 13.57 209 SER B CA 1
ATOM 4298 C C . SER B 1 233 ? -5.836 -9.260 1.109 1.00 14.68 209 SER B C 1
ATOM 4299 O O . SER B 1 233 ? -6.489 -8.311 0.636 1.00 14.75 209 SER B O 1
ATOM 4302 N N . VAL B 1 234 ? -5.678 -10.405 0.446 1.00 14.40 210 VAL B N 1
ATOM 4303 C CA . VAL B 1 234 ? -6.302 -10.603 -0.867 1.00 13.69 210 VAL B CA 1
ATOM 4304 C C . VAL B 1 234 ? -7.816 -10.586 -0.752 1.00 14.26 210 VAL B C 1
ATOM 4305 O O . VAL B 1 234 ? -8.486 -9.968 -1.568 1.00 15.14 210 VAL B O 1
ATOM 4309 N N . LYS B 1 235 ? -8.359 -11.268 0.265 1.00 14.39 211 LYS B N 1
ATOM 4310 C CA . LYS B 1 235 ? -9.800 -11.255 0.459 1.00 14.42 211 LYS B CA 1
ATOM 4311 C C . LYS B 1 235 ? -10.321 -9.822 0.630 1.00 15.87 211 LYS B C 1
ATOM 4312 O O . LYS B 1 235 ? -11.370 -9.483 0.075 1.00 17.03 211 LYS B O 1
ATOM 4318 N N . ALA B 1 236 ? -9.619 -8.990 1.401 1.00 14.57 212 ALA B N 1
ATOM 4319 C CA . ALA B 1 236 ? -10.058 -7.603 1.617 1.00 14.83 212 ALA B CA 1
ATOM 4320 C C . ALA B 1 236 ? -10.003 -6.791 0.326 1.00 15.97 212 ALA B C 1
ATOM 4321 O O . ALA B 1 236 ? -10.881 -5.983 0.062 1.00 16.44 212 ALA B O 1
ATOM 4323 N N . ILE B 1 237 ? -8.970 -6.992 -0.482 1.00 14.86 213 ILE B N 1
ATOM 4324 C CA . ILE B 1 237 ? -8.836 -6.282 -1.743 1.00 14.70 213 ILE B CA 1
ATOM 4325 C C . ILE B 1 237 ? -9.925 -6.731 -2.709 1.00 15.69 213 ILE B C 1
ATOM 4326 O O . ILE B 1 237 ? -10.542 -5.909 -3.371 1.00 16.11 213 ILE B O 1
ATOM 4331 N N . TYR B 1 238 ? -10.169 -8.038 -2.789 1.00 15.45 214 TYR B N 1
ATOM 4332 C CA . TYR B 1 238 ? -11.228 -8.555 -3.654 1.00 14.94 214 TYR B CA 1
ATOM 4333 C C . TYR B 1 238 ? -12.581 -7.960 -3.252 1.00 18.11 214 TYR B C 1
ATOM 4334 O O . TYR B 1 238 ? -13.325 -7.483 -4.105 1.00 17.77 214 TYR B O 1
ATOM 4343 N N . LYS B 1 239 ? -12.874 -7.945 -1.955 1.00 18.18 215 LYS B N 1
ATOM 4344 C CA . LYS B 1 239 ? -14.140 -7.376 -1.452 1.00 18.73 215 LYS B CA 1
ATOM 4345 C C . LYS B 1 239 ? -14.251 -5.885 -1.795 1.00 19.22 215 LYS B C 1
ATOM 4346 O O . LYS B 1 239 ? -15.312 -5.418 -2.227 1.00 19.83 215 LYS B O 1
ATOM 4352 N N . LEU B 1 240 ? -13.168 -5.131 -1.580 1.00 19.04 216 LEU B N 1
ATOM 4353 C CA . LEU B 1 240 ? -13.122 -3.709 -1.916 1.00 18.96 216 LEU B CA 1
ATOM 4354 C C . LEU B 1 240 ? -13.432 -3.498 -3.386 1.00 18.60 216 LEU B C 1
ATOM 4355 O O . LEU B 1 240 ? -14.250 -2.673 -3.763 1.00 19.23 216 LEU B O 1
ATOM 4360 N N . TYR B 1 241 ? -12.751 -4.245 -4.248 1.00 17.54 217 TYR B N 1
ATOM 4361 C CA . TYR B 1 241 ? -12.927 -4.085 -5.676 1.00 18.42 217 TYR B CA 1
ATOM 4362 C C . TYR B 1 241 ? -14.337 -4.383 -6.141 1.00 19.63 217 TYR B C 1
ATOM 4363 O O . TYR B 1 241 ? -14.899 -3.633 -6.930 1.00 20.77 217 TYR B O 1
ATOM 4372 N N . LYS B 1 242 ? -14.918 -5.447 -5.631 1.00 20.71 218 LYS B N 1
ATOM 4373 C CA . LYS B 1 242 ? -16.257 -5.817 -6.081 1.00 22.13 218 LYS B CA 1
ATOM 4374 C C . LYS B 1 242 ? -17.292 -4.801 -5.582 1.00 24.32 218 LYS B C 1
ATOM 4375 O O . LYS B 1 242 ? -18.205 -4.408 -6.338 1.00 24.13 218 LYS B O 1
ATOM 4381 N N . SER B 1 243 ? -17.105 -4.289 -4.368 1.00 23.82 219 SER B N 1
ATOM 4382 C CA . SER B 1 243 ? -18.067 -3.323 -3.812 1.00 26.68 219 SER B CA 1
ATOM 4383 C C . SER B 1 243 ? -18.016 -1.980 -4.545 1.00 26.61 219 SER B C 1
ATOM 4384 O O . SER B 1 243 ? -19.034 -1.286 -4.645 1.00 28.71 219 SER B O 1
ATOM 4387 N N . HIS B 1 244 ? -16.840 -1.606 -5.048 1.00 24.76 220 HIS B N 1
ATOM 4388 C CA . HIS B 1 244 ? -16.657 -0.351 -5.772 1.00 24.36 220 HIS B CA 1
ATOM 4389 C C . HIS B 1 244 ? -16.875 -0.503 -7.273 1.00 23.76 220 HIS B C 1
ATOM 4390 O O . HIS B 1 244 ? -16.850 0.491 -8.014 1.00 26.61 220 HIS B O 1
ATOM 4397 N N . GLY B 1 245 ? -17.061 -1.729 -7.728 1.00 22.31 221 GLY B N 1
ATOM 4398 C CA . GLY B 1 245 ? -17.235 -2.006 -9.141 1.00 22.44 221 GLY B CA 1
ATOM 4399 C C . GLY B 1 245 ? -15.964 -1.832 -9.956 1.00 22.70 221 GLY B C 1
ATOM 4400 O O . GLY B 1 245 ? -16.026 -1.615 -11.168 1.00 22.94 221 GLY B O 1
ATOM 4401 N N . PHE B 1 246 ? -14.795 -1.915 -9.308 1.00 20.83 222 PHE B N 1
ATOM 4402 C CA . PHE B 1 246 ? -13.531 -1.789 -10.053 1.00 20.45 222 PHE B CA 1
ATOM 4403 C C . PHE B 1 246 ? -13.347 -2.991 -10.982 1.00 20.92 222 PHE B C 1
ATOM 4404 O O . PHE B 1 246 ? -13.615 -4.135 -10.583 1.00 22.31 222 PHE B O 1
ATOM 4412 N N . LYS B 1 247 ? -12.828 -2.734 -12.182 1.00 21.27 223 LYS B N 1
ATOM 4413 C CA . LYS B 1 247 ? -12.633 -3.775 -13.192 1.00 21.77 223 LYS B CA 1
ATOM 4414 C C . LYS B 1 247 ? -11.209 -4.331 -13.203 1.00 19.91 223 LYS B C 1
ATOM 4415 O O . LYS B 1 247 ? -10.942 -5.310 -13.884 1.00 21.27 223 LYS B O 1
ATOM 4421 N N . THR B 1 248 ? -10.322 -3.690 -12.460 1.00 17.84 224 THR B N 1
ATOM 4422 C CA . THR B 1 248 ? -8.935 -4.165 -12.325 1.00 15.27 224 THR B CA 1
ATOM 4423 C C . THR B 1 248 ? -8.947 -5.615 -11.808 1.00 15.67 224 THR B C 1
ATOM 4424 O O . THR B 1 248 ? -9.670 -5.953 -10.891 1.00 15.83 224 THR B O 1
ATOM 4428 N N . ILE B 1 249 ? -8.135 -6.476 -12.411 1.00 13.60 225 ILE B N 1
ATOM 4429 C CA . ILE B 1 249 ? -8.063 -7.886 -12.029 1.00 14.25 225 ILE B CA 1
ATOM 4430 C C . ILE B 1 249 ? -7.233 -8.044 -10.761 1.00 13.99 225 ILE B C 1
ATOM 4431 O O . ILE B 1 249 ? -6.137 -7.495 -10.672 1.00 14.34 225 ILE B O 1
ATOM 4436 N N . VAL B 1 250 ? -7.752 -8.806 -9.803 1.00 13.33 226 VAL B N 1
ATOM 4437 C CA . VAL B 1 250 ? -7.062 -9.106 -8.559 1.00 13.36 226 VAL B CA 1
ATOM 4438 C C . VAL B 1 250 ? -6.340 -10.455 -8.726 1.00 13.30 226 VAL B C 1
ATOM 4439 O O . VAL B 1 250 ? -7.010 -11.497 -8.863 1.00 12.83 226 VAL B O 1
ATOM 4443 N N . MET B 1 251 ? -5.005 -10.448 -8.786 1.00 11.30 227 MET B N 1
ATOM 4444 C CA . MET B 1 251 ? -4.240 -11.684 -8.939 1.00 11.92 227 MET B CA 1
ATOM 4445 C C . MET B 1 251 ? -3.370 -11.951 -7.712 1.00 11.18 227 MET B C 1
ATOM 4446 O O . MET B 1 251 ? -2.322 -11.330 -7.533 1.00 12.35 227 MET B O 1
ATOM 4451 N N . GLY B 1 252 ? -3.790 -12.862 -6.846 1.00 12.17 228 GLY B N 1
ATOM 4452 C CA . GLY B 1 252 ? -2.961 -13.220 -5.724 1.00 11.40 228 GLY B CA 1
ATOM 4453 C C . GLY B 1 252 ? -1.649 -13.813 -6.217 1.00 11.16 228 GLY B C 1
ATOM 4454 O O . GLY B 1 252 ? -1.627 -14.585 -7.203 1.00 11.33 228 GLY B O 1
ATOM 4455 N N . ALA B 1 253 ? -0.560 -13.490 -5.530 1.00 11.86 229 ALA B N 1
ATOM 4456 C CA . ALA B 1 253 ? 0.788 -13.935 -5.873 1.00 11.74 229 ALA B CA 1
ATOM 4457 C C . ALA B 1 253 ? 1.560 -14.247 -4.624 1.00 12.88 229 ALA B C 1
ATOM 4458 O O . ALA B 1 253 ? 1.180 -13.740 -3.553 1.00 14.59 229 ALA B O 1
ATOM 4460 N N . SER B 1 254 ? 2.634 -15.026 -4.751 1.00 13.63 230 SER B N 1
ATOM 4461 C CA . SER B 1 254 ? 3.507 -15.383 -3.620 1.00 14.45 230 SER B CA 1
ATOM 4462 C C . SER B 1 254 ? 2.759 -16.344 -2.699 1.00 16.00 230 SER B C 1
ATOM 4463 O O . SER B 1 254 ? 1.824 -15.966 -1.937 1.00 16.96 230 SER B O 1
ATOM 4466 N N . PHE B 1 255 ? 3.060 -17.620 -2.814 1.00 13.73 231 PHE B N 1
ATOM 4467 C CA . PHE B 1 255 ? 2.405 -18.584 -1.970 1.00 14.29 231 PHE B CA 1
ATOM 4468 C C . PHE B 1 255 ? 3.393 -19.495 -1.285 1.00 14.44 231 PHE B C 1
ATOM 4469 O O . PHE B 1 255 ? 4.396 -19.871 -1.866 1.00 15.18 231 PHE B O 1
ATOM 4477 N N . ARG B 1 256 ? 3.091 -19.846 -0.028 1.00 14.78 232 ARG B N 1
ATOM 4478 C CA . ARG B 1 256 ? 3.942 -20.729 0.777 1.00 15.57 232 ARG B CA 1
ATOM 4479 C C . ARG B 1 256 ? 3.556 -22.200 0.755 1.00 16.00 232 ARG B C 1
ATOM 4480 O O . ARG B 1 256 ? 4.415 -23.066 0.882 1.00 18.75 232 ARG B O 1
ATOM 4488 N N . ASN B 1 257 ? 2.277 -22.471 0.507 1.00 15.67 233 ASN B N 1
ATOM 4489 C CA . ASN B 1 257 ? 1.739 -23.788 0.425 1.00 16.27 233 ASN B CA 1
ATOM 4490 C C . ASN B 1 257 ? 0.456 -23.799 -0.380 1.00 15.89 233 ASN B C 1
ATOM 4491 O O . ASN B 1 257 ? -0.128 -22.743 -0.681 1.00 15.07 233 ASN B O 1
ATOM 4496 N N A VAL B 1 258 ? 0.015 -24.997 -0.752 0.60 16.49 234 VAL B N 1
ATOM 4497 N N B VAL B 1 258 ? 0.017 -24.996 -0.735 0.40 16.11 234 VAL B N 1
ATOM 4498 C CA A VAL B 1 258 ? -1.219 -25.139 -1.538 0.60 16.44 234 VAL B CA 1
ATOM 4499 C CA B VAL B 1 258 ? -1.168 -25.140 -1.558 0.40 15.91 234 VAL B CA 1
ATOM 4500 C C A VAL B 1 258 ? -2.452 -24.675 -0.812 0.60 14.30 234 VAL B C 1
ATOM 4501 C C B VAL B 1 258 ? -2.444 -24.703 -0.822 0.40 14.67 234 VAL B C 1
ATOM 4502 O O A VAL B 1 258 ? -3.415 -24.261 -1.435 0.60 14.47 234 VAL B O 1
ATOM 4503 O O B VAL B 1 258 ? -3.411 -24.302 -1.457 0.40 14.81 234 VAL B O 1
ATOM 4510 N N . GLU B 1 259 ? -2.449 -24.782 0.512 1.00 15.39 235 GLU B N 1
ATOM 4511 C CA . GLU B 1 259 ? -3.590 -24.377 1.282 1.00 16.10 235 GLU B CA 1
ATOM 4512 C C . GLU B 1 259 ? -3.904 -22.881 1.090 1.00 13.57 235 GLU B C 1
ATOM 4513 O O . GLU B 1 259 ? -5.069 -22.496 1.029 1.00 15.14 235 GLU B O 1
ATOM 4519 N N . GLN B 1 260 ? -2.875 -22.038 1.014 1.00 12.49 236 GLN B N 1
ATOM 4520 C CA . GLN B 1 260 ? -3.103 -20.621 0.759 1.00 12.80 236 GLN B CA 1
ATOM 4521 C C . GLN B 1 260 ? -3.733 -20.376 -0.616 1.00 13.87 236 GLN B C 1
ATOM 4522 O O . GLN B 1 260 ? -4.533 -19.462 -0.786 1.00 14.21 236 GLN B O 1
ATOM 4528 N N . VAL B 1 261 ? -3.319 -21.143 -1.617 1.00 13.16 237 VAL B N 1
ATOM 4529 C CA . VAL B 1 261 ? -3.878 -21.022 -2.961 1.00 12.98 237 VAL B CA 1
ATOM 4530 C C . VAL B 1 261 ? -5.361 -21.438 -2.963 1.00 12.65 237 VAL B C 1
ATOM 4531 O O . VAL B 1 261 ? -6.235 -20.721 -3.460 1.00 14.32 237 VAL B O 1
ATOM 4535 N N . ILE B 1 262 ? -5.635 -22.623 -2.424 1.00 13.37 238 ILE B N 1
ATOM 4536 C CA . ILE B 1 262 ? -6.992 -23.171 -2.331 1.00 15.21 238 ILE B CA 1
ATOM 4537 C C . ILE B 1 262 ? -7.938 -22.235 -1.584 1.00 14.95 238 ILE B C 1
ATOM 4538 O O . ILE B 1 262 ? -9.124 -22.116 -1.939 1.00 15.70 238 ILE B O 1
ATOM 4543 N N . ALA B 1 263 ? -7.386 -21.485 -0.641 1.00 14.37 239 ALA B N 1
ATOM 4544 C CA . ALA B 1 263 ? -8.173 -20.596 0.196 1.00 13.79 239 ALA B CA 1
ATOM 4545 C C . ALA B 1 263 ? -8.705 -19.420 -0.575 1.00 13.89 239 ALA B C 1
ATOM 4546 O O . ALA B 1 263 ? -9.632 -18.759 -0.141 1.00 15.92 239 ALA B O 1
ATOM 4548 N N . LEU B 1 264 ? -8.094 -19.141 -1.723 1.00 13.24 240 LEU B N 1
ATOM 4549 C CA . LEU B 1 264 ? -8.484 -18.026 -2.569 1.00 12.93 240 LEU B CA 1
ATOM 4550 C C . LEU B 1 264 ? -9.194 -18.448 -3.858 1.00 12.76 240 LEU B C 1
ATOM 4551 O O . LEU B 1 264 ? -9.361 -17.657 -4.778 1.00 14.11 240 LEU B O 1
ATOM 4556 N N . ALA B 1 265 ? -9.649 -19.701 -3.921 1.00 12.62 241 ALA B N 1
ATOM 4557 C CA . ALA B 1 265 ? -10.382 -20.169 -5.095 1.00 13.11 241 ALA B CA 1
ATOM 4558 C C . ALA B 1 265 ? -11.559 -19.242 -5.368 1.00 14.14 241 ALA B C 1
ATOM 4559 O O . ALA B 1 265 ? -12.349 -18.948 -4.465 1.00 15.43 241 ALA B O 1
ATOM 4561 N N . GLY B 1 266 ? -11.697 -18.811 -6.612 1.00 14.79 242 GLY B N 1
ATOM 4562 C CA . GLY B 1 266 ? -12.728 -17.830 -6.951 1.00 15.39 242 GLY B CA 1
ATOM 4563 C C . GLY B 1 266 ? -12.162 -16.435 -7.167 1.00 15.76 242 GLY B C 1
ATOM 4564 O O . GLY B 1 266 ? -12.819 -15.574 -7.739 1.00 16.98 242 GLY B O 1
ATOM 4565 N N . CYS B 1 267 ? -10.925 -16.199 -6.732 1.00 14.78 243 CYS B N 1
ATOM 4566 C CA . CYS B 1 267 ? -10.289 -14.907 -6.947 1.00 13.80 243 CYS B CA 1
ATOM 4567 C C . CYS B 1 267 ? -10.207 -14.737 -8.466 1.00 14.43 243 CYS B C 1
ATOM 4568 O O . CYS B 1 267 ? -10.163 -15.729 -9.200 1.00 15.13 243 CYS B O 1
ATOM 4571 N N . ASP B 1 268 ? -10.152 -13.499 -8.965 1.00 13.54 244 ASP B N 1
ATOM 4572 C CA . ASP B 1 268 ? -10.065 -13.275 -10.410 1.00 12.95 244 ASP B CA 1
ATOM 4573 C C . ASP B 1 268 ? -8.940 -14.094 -11.043 1.00 12.84 244 ASP B C 1
ATOM 4574 O O . ASP B 1 268 ? -9.110 -14.705 -12.104 1.00 13.38 244 ASP B O 1
ATOM 4579 N N . ALA B 1 269 ? -7.770 -14.065 -10.403 1.00 12.61 245 ALA B N 1
ATOM 4580 C CA . ALA B 1 269 ? -6.582 -14.747 -10.893 1.00 11.59 245 ALA B CA 1
ATOM 4581 C C . ALA B 1 269 ? -5.668 -15.093 -9.754 1.00 11.24 245 ALA B C 1
ATOM 4582 O O . ALA B 1 269 ? -5.758 -14.486 -8.698 1.00 11.07 245 ALA 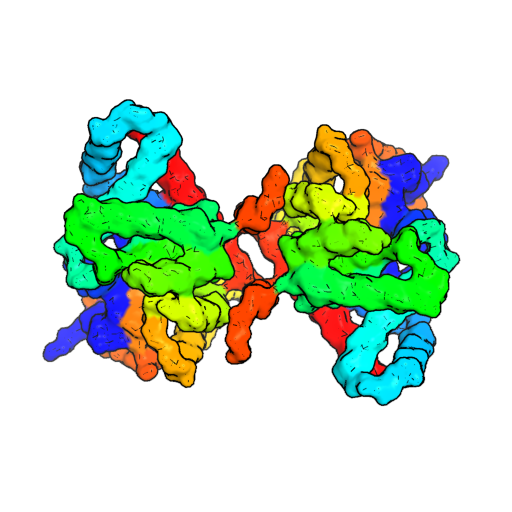B O 1
ATOM 4584 N N . LEU B 1 270 ? -4.825 -16.116 -9.957 1.00 10.96 246 LEU B N 1
ATOM 4585 C CA . LEU B 1 270 ? -3.804 -16.521 -8.996 1.00 12.08 246 LEU B CA 1
ATOM 4586 C C . LEU B 1 270 ? -2.594 -16.954 -9.798 1.00 11.01 246 LEU B C 1
ATOM 4587 O O . LEU B 1 270 ? -2.737 -17.755 -10.729 1.00 11.64 246 LEU B O 1
ATOM 4592 N N . THR B 1 271 ? -1.424 -16.385 -9.490 1.00 11.13 247 THR B N 1
ATOM 4593 C CA . THR B 1 271 ? -0.157 -16.772 -10.108 1.00 10.37 247 THR B CA 1
ATOM 4594 C C . THR B 1 271 ? 0.575 -17.682 -9.120 1.00 10.39 247 THR B C 1
ATOM 4595 O O . THR B 1 271 ? 0.789 -17.324 -7.957 1.00 11.65 247 THR B O 1
ATOM 4599 N N . ILE B 1 272 ? 0.927 -18.869 -9.604 1.00 11.02 248 ILE B N 1
ATOM 4600 C CA . ILE B 1 272 ? 1.360 -19.990 -8.765 1.00 11.18 248 ILE B CA 1
ATOM 4601 C C . ILE B 1 272 ? 2.654 -20.629 -9.278 1.00 11.68 248 ILE B C 1
ATOM 4602 O O . ILE B 1 272 ? 2.809 -20.859 -10.480 1.00 12.05 248 ILE B O 1
ATOM 4607 N N . SER B 1 273 ? 3.566 -20.925 -8.368 1.00 12.19 249 SER B N 1
ATOM 4608 C CA . SER B 1 273 ? 4.829 -21.566 -8.759 1.00 12.80 249 SER B CA 1
ATOM 4609 C C . SER B 1 273 ? 4.587 -22.972 -9.305 1.00 13.70 249 SER B C 1
ATOM 4610 O O . SER B 1 273 ? 3.604 -23.628 -8.943 1.00 13.84 249 SER B O 1
ATOM 4613 N N . PRO B 1 274 ? 5.501 -23.462 -10.156 1.00 14.64 250 PRO B N 1
ATOM 4614 C CA . PRO B 1 274 ? 5.373 -24.832 -10.680 1.00 14.62 250 PRO B CA 1
ATOM 4615 C C . PRO B 1 274 ? 5.281 -25.922 -9.593 1.00 14.96 250 PRO B C 1
ATOM 4616 O O . PRO B 1 274 ? 4.538 -26.887 -9.752 1.00 15.33 250 PRO B O 1
ATOM 4620 N N A VAL B 1 275 ? 6.030 -25.769 -8.511 0.50 14.97 251 VAL B N 1
ATOM 4621 N N B VAL B 1 275 ? 6.015 -25.783 -8.491 0.50 14.69 251 VAL B N 1
ATOM 4622 C CA A VAL B 1 275 ? 5.977 -26.744 -7.411 0.50 15.58 251 VAL B CA 1
ATOM 4623 C CA B VAL B 1 275 ? 5.954 -26.820 -7.430 0.50 14.88 251 VAL B CA 1
ATOM 4624 C C A VAL B 1 275 ? 4.549 -26.876 -6.875 0.50 15.12 251 VAL B C 1
ATOM 4625 C C B VAL B 1 275 ? 4.538 -26.891 -6.838 0.50 14.82 251 VAL B C 1
ATOM 4626 O O A VAL B 1 275 ? 4.052 -27.985 -6.646 0.50 16.44 251 VAL B O 1
ATOM 4627 O O B VAL B 1 275 ? 4.043 -27.978 -6.502 0.50 15.83 251 VAL B O 1
ATOM 4634 N N . LEU B 1 276 ? 3.884 -25.741 -6.691 1.00 14.29 252 LEU B N 1
ATOM 4635 C CA . LEU B 1 276 ? 2.520 -25.733 -6.181 1.00 13.51 252 LEU B CA 1
ATOM 4636 C C . LEU B 1 276 ? 1.515 -26.165 -7.244 1.00 13.84 252 LEU B C 1
ATOM 4637 O O . LEU B 1 276 ? 0.507 -26.802 -6.921 1.00 14.11 252 LEU B O 1
ATOM 4642 N N . LEU B 1 277 ? 1.741 -25.797 -8.496 1.00 13.29 253 LEU B N 1
ATOM 4643 C CA . LEU B 1 277 ? 0.872 -26.279 -9.582 1.00 12.88 253 LEU B CA 1
ATOM 4644 C C . LEU B 1 277 ? 0.896 -27.821 -9.628 1.00 13.19 253 LEU B C 1
ATOM 4645 O O . LEU B 1 277 ? -0.135 -28.443 -9.813 1.00 14.09 253 LEU B O 1
ATOM 4650 N N . GLU B 1 278 ? 2.064 -28.423 -9.441 1.00 13.41 254 GLU B N 1
ATOM 4651 C CA . GLU B 1 278 ? 2.199 -29.872 -9.446 1.00 15.14 254 GLU B CA 1
ATOM 4652 C C . GLU B 1 278 ? 1.388 -30.454 -8.295 1.00 15.58 254 GLU B C 1
ATOM 4653 O O . GLU B 1 278 ? 0.688 -31.465 -8.463 1.00 15.58 254 GLU B O 1
ATOM 4659 N N A GLU B 1 279 ? 1.480 -29.841 -7.115 0.60 14.96 255 GLU B N 1
ATOM 4660 N N B GLU B 1 279 ? 1.456 -29.834 -7.120 0.40 15.41 255 GLU B N 1
ATOM 4661 C CA A GLU B 1 279 ? 0.685 -30.314 -5.976 0.60 15.81 255 GLU B CA 1
ATOM 4662 C CA B GLU B 1 279 ? 0.679 -30.342 -5.988 0.40 16.20 255 GLU B CA 1
ATOM 4663 C C A GLU B 1 279 ? -0.806 -30.246 -6.306 0.60 15.28 255 GLU B C 1
ATOM 4664 C C B GLU B 1 279 ? -0.823 -30.230 -6.264 0.40 15.51 255 GLU B C 1
ATOM 4665 O O A GLU B 1 279 ? -1.539 -31.208 -6.072 0.60 17.01 255 GLU B O 1
ATOM 4666 O O B GLU B 1 279 ? -1.586 -31.132 -5.915 0.40 16.58 255 GLU B O 1
ATOM 4677 N N . LEU B 1 280 ? -1.258 -29.134 -6.885 1.00 14.31 256 LEU B N 1
ATOM 4678 C CA . LEU B 1 280 ? -2.690 -28.972 -7.232 1.00 14.68 256 LEU B CA 1
ATOM 4679 C C . LEU B 1 280 ? -3.139 -30.021 -8.268 1.00 14.99 256 LEU B C 1
ATOM 4680 O O . LEU B 1 280 ? -4.282 -30.528 -8.219 1.00 14.38 256 LEU B O 1
ATOM 4685 N N . LYS B 1 281 ? -2.257 -30.318 -9.214 1.00 14.86 257 LYS B N 1
ATOM 4686 C CA . LYS B 1 281 ? -2.517 -31.301 -10.272 1.00 15.24 257 LYS B CA 1
ATOM 4687 C C . LYS B 1 281 ? -2.791 -32.695 -9.703 1.00 16.94 257 LYS B C 1
ATOM 4688 O O . LYS B 1 281 ? -3.589 -33.453 -10.264 1.00 17.01 257 LYS B O 1
ATOM 4694 N N . ASN B 1 282 ? -2.142 -32.999 -8.586 1.00 16.80 258 ASN B N 1
ATOM 4695 C CA . ASN B 1 282 ? -2.228 -34.314 -7.946 1.00 19.31 258 ASN B CA 1
ATOM 4696 C C . ASN B 1 282 ? -3.250 -34.469 -6.833 1.00 21.79 258 ASN B C 1
ATOM 4697 O O . ASN B 1 282 ? -3.358 -35.541 -6.227 1.00 24.29 258 ASN B O 1
ATOM 4702 N N . ARG B 1 283 ? -4.002 -33.416 -6.554 1.00 19.19 259 ARG B N 1
ATOM 4703 C CA . ARG B 1 283 ? -5.073 -33.446 -5.543 1.00 20.63 259 ARG B CA 1
ATOM 4704 C C . ARG B 1 283 ? -6.392 -33.651 -6.269 1.00 20.32 259 ARG B C 1
ATOM 4705 O O . ARG B 1 283 ? -6.615 -33.057 -7.321 1.00 19.39 259 ARG B O 1
ATOM 4713 N N . ASP B 1 284 ? -7.293 -34.460 -5.695 1.00 21.19 260 ASP B N 1
ATOM 4714 C CA . ASP B 1 284 ? -8.564 -34.784 -6.366 1.00 23.15 260 ASP B CA 1
ATOM 4715 C C . ASP B 1 284 ? -9.855 -34.488 -5.590 1.00 22.10 260 ASP B C 1
ATOM 4716 O O . ASP B 1 284 ? -10.939 -34.882 -6.040 1.00 22.98 260 ASP B O 1
ATOM 4721 N N . GLU B 1 285 ? -9.761 -33.815 -4.460 1.00 20.99 261 GLU B N 1
ATOM 4722 C CA . GLU B 1 285 ? -10.973 -33.490 -3.728 1.00 21.23 261 GLU B CA 1
ATOM 4723 C C . GLU B 1 285 ? -11.687 -32.318 -4.386 1.00 20.20 261 GLU B C 1
ATOM 4724 O O . GLU B 1 285 ? -11.114 -31.603 -5.210 1.00 18.86 261 GLU B O 1
ATOM 4730 N N . HIS B 1 286 ? -12.948 -32.116 -4.038 1.00 19.35 262 HIS B N 1
ATOM 4731 C CA . HIS B 1 286 ? -13.686 -31.000 -4.569 1.00 18.63 262 HIS B CA 1
ATOM 4732 C C . HIS B 1 286 ? -13.078 -29.692 -4.047 1.00 18.40 262 HIS B C 1
ATOM 4733 O O . HIS B 1 286 ? -12.649 -29.603 -2.910 1.00 19.93 262 HIS B O 1
ATOM 4740 N N . LEU B 1 287 ? -13.025 -28.708 -4.933 1.00 16.48 263 LEU B N 1
ATOM 4741 C CA . LEU B 1 287 ? -12.516 -27.379 -4.604 1.00 16.22 263 LEU B CA 1
ATOM 4742 C C . LEU B 1 287 ? -13.677 -26.477 -4.244 1.00 16.41 263 LEU B C 1
ATOM 4743 O O . LEU B 1 287 ? -14.531 -26.164 -5.093 1.00 19.31 263 LEU B O 1
ATOM 4748 N N . GLU B 1 288 ? -13.708 -26.030 -2.992 1.00 18.13 264 GLU B N 1
ATOM 4749 C CA . GLU B 1 288 ? -14.736 -25.107 -2.524 1.00 19.92 264 GLU B CA 1
ATOM 4750 C C . GLU B 1 288 ? -14.424 -23.704 -3.029 1.00 19.62 264 GLU B C 1
ATOM 4751 O O . GLU B 1 288 ? -13.294 -23.214 -2.862 1.00 20.22 264 GLU B O 1
ATOM 4757 N N . VAL B 1 289 ? -15.397 -23.050 -3.647 1.00 19.96 265 VAL B N 1
ATOM 4758 C CA . VAL B 1 289 ? -15.191 -21.701 -4.154 1.00 21.05 265 VAL B CA 1
ATOM 4759 C C . VAL B 1 289 ? -15.376 -20.761 -2.960 1.00 21.46 265 VAL B C 1
ATOM 4760 O O . VAL B 1 289 ? -16.429 -20.743 -2.318 1.00 21.31 265 VAL B O 1
ATOM 4764 N N . LYS B 1 290 ? -14.331 -20.002 -2.649 1.00 21.36 266 LYS B N 1
ATOM 4765 C CA . LYS B 1 290 ? -14.322 -19.114 -1.481 1.00 22.06 266 LYS B CA 1
ATOM 4766 C C . LYS B 1 290 ? -14.642 -17.656 -1.754 1.00 23.10 266 LYS B C 1
ATOM 4767 O O . LYS B 1 290 ? -15.157 -16.950 -0.867 1.00 24.82 266 LYS B O 1
ATOM 4773 N N A LEU B 1 291 ? -14.312 -17.188 -2.954 0.50 23.02 267 LEU B N 1
ATOM 4774 N N B LEU B 1 291 ? -14.321 -17.199 -2.960 0.50 22.39 267 LEU B N 1
ATOM 4775 C CA A LEU B 1 291 ? -14.565 -15.805 -3.360 0.50 23.79 267 LEU B CA 1
ATOM 4776 C CA B LEU B 1 291 ? -14.580 -15.825 -3.376 0.50 22.72 267 LEU B CA 1
ATOM 4777 C C A LEU B 1 291 ? -15.539 -15.798 -4.537 0.50 25.89 267 LEU B C 1
ATOM 4778 C C B LEU B 1 291 ? -15.566 -15.848 -4.528 0.50 25.30 267 LEU B C 1
ATOM 4779 O O A LEU B 1 291 ? -15.208 -16.260 -5.617 0.50 26.19 267 LEU B O 1
ATOM 4780 O O B LEU B 1 291 ? -15.284 -16.406 -5.576 0.50 25.61 267 LEU B O 1
ATOM 4789 N N . THR B 1 292 ? -16.737 -15.255 -4.318 1.00 28.52 268 THR B N 1
ATOM 4790 C CA . THR B 1 292 ? -17.781 -15.234 -5.354 1.00 31.20 268 THR B CA 1
ATOM 4791 C C . THR B 1 292 ? -18.333 -13.844 -5.623 1.00 33.08 268 THR B C 1
ATOM 4792 O O . THR B 1 292 ? -17.686 -12.847 -5.342 1.00 33.24 268 THR B O 1
ATOM 4796 N N . SER B 1 301 ? -10.933 5.640 2.804 1.00 45.62 277 SER B N 1
ATOM 4797 C CA . SER B 1 301 ? -12.180 5.492 2.058 1.00 45.71 277 SER B CA 1
ATOM 4798 C C . SER B 1 301 ? -12.338 6.512 0.904 1.00 43.48 277 SER B C 1
ATOM 4799 O O . SER B 1 301 ? -12.880 6.154 -0.151 1.00 44.18 277 SER B O 1
ATOM 4802 N N . PRO B 1 302 ? -11.879 7.779 1.091 1.00 40.16 278 PRO B N 1
ATOM 4803 C CA . PRO B 1 302 ? -12.032 8.688 -0.052 1.00 37.78 278 PRO B CA 1
ATOM 4804 C C . PRO B 1 302 ? -10.919 8.462 -1.080 1.00 35.01 278 PRO B C 1
ATOM 4805 O O . PRO B 1 302 ? -9.967 7.700 -0.807 1.00 32.99 278 PRO B O 1
ATOM 4809 N N . GLN B 1 303 ? -11.049 9.095 -2.252 1.00 30.61 279 GLN B N 1
ATOM 4810 C CA . GLN B 1 303 ? -10.052 8.983 -3.323 1.00 28.36 279 GLN B CA 1
ATOM 4811 C C . GLN B 1 303 ? -8.673 9.255 -2.710 1.00 26.65 279 GLN B C 1
ATOM 4812 O O . GLN B 1 303 ? -8.523 10.147 -1.868 1.00 26.97 279 GLN B O 1
ATOM 4818 N N . ILE B 1 304 ? -7.662 8.521 -3.165 1.00 24.45 280 ILE B N 1
ATOM 4819 C CA . ILE B 1 304 ? -6.325 8.628 -2.576 1.00 22.76 280 ILE B CA 1
ATOM 4820 C C . ILE B 1 304 ? -5.354 9.631 -3.224 1.00 20.99 280 ILE B C 1
ATOM 4821 O O . ILE B 1 304 ? -4.906 9.449 -4.364 1.00 22.01 280 ILE B O 1
ATOM 4826 N N . SER B 1 305 ? -5.022 10.696 -2.481 1.00 18.46 281 SER B N 1
ATOM 4827 C CA . SER B 1 305 ? -4.053 11.688 -2.906 1.00 18.06 281 SER B CA 1
ATOM 4828 C C . SER B 1 305 ? -2.658 11.120 -2.614 1.00 15.35 281 SER B C 1
ATOM 4829 O O . SER B 1 305 ? -2.530 10.104 -1.899 1.00 14.78 281 SER B O 1
ATOM 4832 N N . GLU B 1 306 ? -1.624 11.750 -3.147 1.00 15.43 282 GLU B N 1
ATOM 4833 C CA . GLU B 1 306 ? -0.263 11.287 -2.891 1.00 14.39 282 GLU B CA 1
ATOM 4834 C C . GLU B 1 306 ? 0.027 11.286 -1.389 1.00 13.95 282 GLU B C 1
ATOM 4835 O O . GLU B 1 306 ? 0.542 10.297 -0.845 1.00 13.03 282 GLU B O 1
ATOM 4841 N N . ALA B 1 307 ? -0.276 12.389 -0.705 1.00 14.59 283 ALA B N 1
ATOM 4842 C CA . ALA B 1 307 ? -0.022 12.475 0.728 1.00 13.28 283 ALA B CA 1
ATOM 4843 C C . ALA B 1 307 ? -0.808 11.418 1.490 1.00 14.85 283 ALA B C 1
ATOM 4844 O O . ALA B 1 307 ? -0.309 10.827 2.463 1.00 13.94 283 ALA B O 1
ATOM 4846 N N . ASP B 1 308 ? -2.068 11.192 1.112 1.00 14.98 284 ASP B N 1
ATOM 4847 C CA . ASP B 1 308 ? -2.876 10.138 1.770 1.00 16.26 284 ASP B CA 1
ATOM 4848 C C . ASP B 1 308 ? -2.228 8.764 1.592 1.00 13.51 284 ASP B C 1
ATOM 4849 O O . ASP B 1 308 ? -2.172 7.974 2.501 1.00 13.43 284 ASP B O 1
ATOM 4854 N N . PHE B 1 309 ? -1.814 8.449 0.369 1.00 11.53 285 PHE B N 1
ATOM 4855 C CA . PHE B 1 309 ? -1.186 7.180 0.057 1.00 12.20 285 PHE B CA 1
ATOM 4856 C C . PHE B 1 309 ? 0.048 7.001 0.922 1.00 11.16 285 PHE B C 1
ATOM 4857 O O . PHE B 1 309 ? 0.253 5.953 1.533 1.00 11.37 285 PHE B O 1
ATOM 4865 N N . ARG B 1 310 ? 0.890 8.018 0.959 1.00 11.50 286 ARG B N 1
ATOM 4866 C CA . ARG B 1 310 ? 2.120 7.893 1.712 1.00 12.26 286 ARG B CA 1
ATOM 4867 C C . ARG B 1 310 ? 1.845 7.718 3.210 1.00 10.81 286 ARG B C 1
ATOM 4868 O O . ARG B 1 310 ? 2.548 6.957 3.903 1.00 11.81 286 ARG B O 1
ATOM 4876 N N . TRP B 1 311 ? 0.876 8.460 3.725 1.00 10.34 287 TRP B N 1
ATOM 4877 C CA . TRP B 1 311 ? 0.476 8.304 5.117 1.00 10.29 287 TRP B CA 1
ATOM 4878 C C . TRP B 1 311 ? -0.003 6.881 5.422 1.00 11.18 287 TRP B C 1
ATOM 4879 O O . TRP B 1 311 ? 0.422 6.246 6.405 1.00 11.55 287 TRP B O 1
ATOM 4890 N N . LEU B 1 312 ? -0.913 6.368 4.589 1.00 11.29 288 LEU B N 1
ATOM 4891 C CA . LEU B 1 312 ? -1.455 5.048 4.822 1.00 11.41 288 LEU B CA 1
ATOM 4892 C C . LEU B 1 312 ? -0.381 3.990 4.737 1.00 10.87 288 LEU B C 1
ATOM 4893 O O . LEU B 1 312 ? -0.388 3.044 5.505 1.00 12.56 288 LEU B O 1
ATOM 4898 N N . MET B 1 313 ? 0.545 4.127 3.797 1.00 10.98 289 MET B N 1
ATOM 4899 C CA . MET B 1 313 ? 1.633 3.172 3.724 1.00 10.69 289 MET B CA 1
ATOM 4900 C C . MET B 1 313 ? 2.521 3.266 4.971 1.00 10.34 289 MET B C 1
ATOM 4901 O O . MET B 1 313 ? 2.959 2.244 5.516 1.00 11.41 289 MET B O 1
ATOM 4906 N N . ASN B 1 314 ? 2.773 4.489 5.437 1.00 11.10 290 ASN B N 1
ATOM 4907 C CA . ASN B 1 314 ? 3.602 4.681 6.625 1.00 11.24 290 ASN B CA 1
ATOM 4908 C C . ASN B 1 314 ? 2.983 4.036 7.854 1.00 11.67 290 ASN B C 1
ATOM 4909 O O . ASN B 1 314 ? 3.684 3.555 8.744 1.00 11.87 290 ASN B O 1
ATOM 4914 N N . GLU B 1 315 ? 1.646 4.019 7.916 1.00 10.53 291 GLU B N 1
ATOM 4915 C CA . GLU B 1 315 ? 0.950 3.393 9.048 1.00 11.72 291 GLU B CA 1
ATOM 4916 C C . GLU B 1 315 ? 1.098 1.878 9.098 1.00 13.20 291 GLU B C 1
ATOM 4917 O O . GLU B 1 315 ? 0.884 1.279 10.140 1.00 14.15 291 GLU B O 1
ATOM 4923 N N . ASN B 1 316 ? 1.490 1.278 7.973 1.00 11.71 292 ASN B N 1
ATOM 4924 C CA . ASN B 1 316 ? 1.632 -0.155 7.815 1.00 12.04 292 ASN B CA 1
ATOM 4925 C C . ASN B 1 316 ? 3.118 -0.528 7.804 1.00 10.75 292 ASN B C 1
ATOM 4926 O O . ASN B 1 316 ? 3.768 -0.460 6.759 1.00 11.29 292 ASN B O 1
ATOM 4931 N N . ALA B 1 317 ? 3.662 -0.891 8.955 1.00 11.30 293 ALA B N 1
ATOM 4932 C CA . ALA B 1 317 ? 5.070 -1.248 9.078 1.00 10.32 293 ALA B CA 1
ATOM 4933 C C . ALA B 1 317 ? 5.449 -2.378 8.133 1.00 11.95 293 ALA B C 1
ATOM 4934 O O . ALA B 1 317 ? 6.508 -2.359 7.492 1.00 11.51 293 ALA B O 1
ATOM 4936 N N . MET B 1 318 ? 4.585 -3.379 8.048 1.00 11.90 294 MET B N 1
ATOM 4937 C CA . MET B 1 318 ? 4.837 -4.492 7.164 1.00 10.76 294 MET B CA 1
ATOM 4938 C C . MET B 1 318 ? 4.964 -4.055 5.709 1.00 10.07 294 MET B C 1
ATOM 4939 O O . MET B 1 318 ? 5.937 -4.414 5.034 1.00 10.44 294 MET B O 1
ATOM 4944 N N . ALA B 1 319 ? 4.001 -3.271 5.250 1.00 10.23 295 ALA B N 1
ATOM 4945 C CA . ALA B 1 319 ? 3.991 -2.865 3.848 1.00 9.76 295 ALA B CA 1
ATOM 4946 C C . ALA B 1 319 ? 5.172 -1.975 3.525 1.00 11.15 295 ALA B C 1
ATOM 4947 O O . ALA B 1 319 ? 5.826 -2.117 2.460 1.00 10.99 295 ALA B O 1
ATOM 4949 N N . THR B 1 320 ? 5.477 -1.054 4.430 1.00 10.81 296 THR B N 1
ATOM 4950 C CA . THR B 1 320 ? 6.627 -0.175 4.263 1.00 10.82 296 THR B CA 1
ATOM 4951 C C . THR B 1 320 ? 7.913 -1.026 4.081 1.00 11.02 296 THR B C 1
ATOM 4952 O O . THR B 1 320 ? 8.733 -0.787 3.192 1.00 12.24 296 THR B O 1
ATOM 4956 N N . HIS B 1 321 ? 8.084 -2.015 4.951 1.00 10.14 297 HIS B N 1
ATOM 4957 C CA . HIS B 1 321 ? 9.257 -2.845 4.879 1.00 10.11 297 HIS B CA 1
ATOM 4958 C C . HIS B 1 321 ? 9.293 -3.755 3.637 1.00 9.73 297 HIS B C 1
ATOM 4959 O O . HIS B 1 321 ? 10.313 -3.837 2.963 1.00 9.90 297 HIS B O 1
ATOM 4966 N N . LYS B 1 322 ? 8.173 -4.429 3.358 1.00 9.35 298 LYS B N 1
ATOM 4967 C CA . LYS B 1 322 ? 8.129 -5.412 2.291 1.00 9.97 298 LYS B CA 1
ATOM 4968 C C . LYS B 1 322 ? 8.161 -4.831 0.887 1.00 10.00 298 LYS B C 1
ATOM 4969 O O . LYS B 1 322 ? 8.758 -5.418 -0.007 1.00 10.30 298 LYS B O 1
ATOM 4975 N N . LEU B 1 323 ? 7.544 -3.676 0.675 1.00 9.43 299 LEU B N 1
ATOM 4976 C CA . LEU B 1 323 ? 7.641 -3.034 -0.635 1.00 10.06 299 LEU B CA 1
ATOM 4977 C C . LEU B 1 323 ? 9.103 -2.685 -0.904 1.00 10.00 299 LEU B C 1
ATOM 4978 O O . LEU B 1 323 ? 9.627 -2.957 -1.983 1.00 10.19 299 LEU B O 1
ATOM 4983 N N . ALA B 1 324 ? 9.768 -2.043 0.050 1.00 9.22 300 ALA B N 1
ATOM 4984 C CA . ALA B 1 324 ? 11.158 -1.668 -0.106 1.00 10.19 300 ALA B CA 1
ATOM 4985 C C . ALA B 1 324 ? 12.067 -2.883 -0.326 1.00 10.28 300 ALA B C 1
ATOM 4986 O O . ALA B 1 324 ? 12.929 -2.888 -1.204 1.00 10.12 300 ALA B O 1
ATOM 4988 N N . GLU B 1 325 ? 11.843 -3.929 0.471 1.00 9.96 301 GLU B N 1
ATOM 4989 C CA . GLU B 1 325 ? 12.602 -5.152 0.353 1.00 10.17 301 GLU B CA 1
ATOM 4990 C C . GLU B 1 325 ? 12.419 -5.752 -1.032 1.00 10.64 301 GLU B C 1
ATOM 4991 O O . GLU B 1 325 ? 13.390 -6.211 -1.632 1.00 10.86 301 GLU B O 1
ATOM 4997 N N . GLY B 1 326 ? 11.189 -5.779 -1.529 1.00 9.69 302 GLY B N 1
ATOM 4998 C CA . GLY B 1 326 ? 10.956 -6.376 -2.842 1.00 10.72 302 GLY B CA 1
ATOM 4999 C C . GLY B 1 326 ? 11.746 -5.709 -3.944 1.00 10.33 302 GLY B C 1
ATOM 5000 O O . GLY B 1 326 ? 12.303 -6.355 -4.837 1.00 10.26 302 GLY B O 1
ATOM 5001 N N . ILE B 1 327 ? 11.821 -4.392 -3.881 1.00 9.97 303 ILE B N 1
ATOM 5002 C CA . ILE B 1 327 ? 12.557 -3.617 -4.868 1.00 10.23 303 ILE B CA 1
ATOM 5003 C C . ILE B 1 327 ? 14.057 -3.907 -4.708 1.00 10.31 303 ILE B C 1
ATOM 5004 O O . ILE B 1 327 ? 14.767 -4.088 -5.687 1.00 10.79 303 ILE B O 1
ATOM 5009 N N . ARG B 1 328 ? 14.548 -3.964 -3.465 1.00 9.81 304 ARG B N 1
ATOM 5010 C CA . ARG B 1 328 ? 15.956 -4.265 -3.271 1.00 10.45 304 ARG B CA 1
ATOM 5011 C C . ARG B 1 328 ? 16.317 -5.651 -3.813 1.00 11.61 304 ARG B C 1
ATOM 5012 O O . ARG B 1 328 ? 17.379 -5.816 -4.425 1.00 12.38 304 ARG B O 1
ATOM 5020 N N . LEU B 1 329 ? 15.469 -6.636 -3.560 1.00 10.27 305 LEU B N 1
ATOM 5021 C CA . LEU B 1 329 ? 15.735 -8.031 -3.998 1.00 11.12 305 LEU B CA 1
ATOM 5022 C C . LEU B 1 329 ? 15.763 -8.123 -5.513 1.00 11.01 305 LEU B C 1
ATOM 5023 O O . LEU B 1 329 ? 16.691 -8.715 -6.088 1.00 12.11 305 LEU B O 1
ATOM 5028 N N . PHE B 1 330 ? 14.769 -7.558 -6.180 1.00 10.15 306 PHE B N 1
ATOM 5029 C CA . PHE B 1 330 ? 14.772 -7.567 -7.644 1.00 10.95 306 PHE B CA 1
ATOM 5030 C C . PHE B 1 330 ? 15.981 -6.824 -8.181 1.00 12.09 306 PHE B C 1
ATOM 5031 O O . PHE B 1 330 ? 16.549 -7.226 -9.197 1.00 12.34 306 PHE B O 1
ATOM 5039 N N . THR B 1 331 ? 16.365 -5.727 -7.540 1.00 10.49 307 THR B N 1
ATOM 5040 C CA . THR B 1 331 ? 17.568 -4.982 -7.956 1.00 11.07 307 THR B CA 1
ATOM 5041 C C . THR B 1 331 ? 18.831 -5.834 -7.856 1.00 12.61 307 THR B C 1
ATOM 5042 O O . THR B 1 331 ? 19.626 -5.849 -8.763 1.00 13.13 307 THR B O 1
ATOM 5046 N N A LYS B 1 332 ? 18.985 -6.553 -6.747 0.50 11.73 308 LYS B N 1
ATOM 5047 N N B LYS B 1 332 ? 19.014 -6.550 -6.750 0.50 11.94 308 LYS B N 1
ATOM 5048 C CA A LYS B 1 332 ? 20.140 -7.438 -6.553 0.50 12.78 308 LYS B CA 1
ATOM 5049 C CA B LYS B 1 332 ? 20.194 -7.419 -6.628 0.50 12.95 308 LYS B CA 1
ATOM 5050 C C A LYS B 1 332 ? 20.216 -8.460 -7.698 0.50 13.41 308 LYS B C 1
ATOM 5051 C C B LYS B 1 332 ? 20.219 -8.434 -7.771 0.50 13.40 308 LYS B C 1
ATOM 5052 O O A LYS B 1 332 ? 21.282 -8.695 -8.255 0.50 14.59 308 LYS B O 1
ATOM 5053 O O B LYS B 1 332 ? 21.249 -8.647 -8.402 0.50 14.43 308 LYS B O 1
ATOM 5064 N N . ASP B 1 333 ? 19.083 -9.054 -8.050 1.00 12.54 309 ASP B N 1
ATOM 5065 C CA . ASP B 1 333 ? 19.032 -10.054 -9.132 1.00 13.57 309 ASP B CA 1
ATOM 5066 C C . ASP B 1 333 ? 19.269 -9.445 -10.516 1.00 15.62 309 ASP B C 1
ATOM 5067 O O . ASP B 1 333 ? 19.840 -10.107 -11.395 1.00 16.59 309 ASP B O 1
ATOM 5072 N N . THR B 1 334 ? 18.838 -8.206 -10.739 1.00 14.22 310 THR B N 1
ATOM 5073 C CA . THR B 1 334 ? 19.062 -7.532 -12.026 1.00 14.88 310 THR B CA 1
ATOM 5074 C C . THR B 1 334 ? 20.549 -7.162 -12.173 1.00 16.43 310 THR B C 1
ATOM 5075 O O . THR B 1 334 ? 21.125 -7.299 -13.263 1.00 15.33 310 THR B O 1
ATOM 5079 N N . ILE B 1 335 ? 21.179 -6.744 -11.080 1.00 15.32 311 ILE B N 1
ATOM 5080 C CA . ILE B 1 335 ? 22.608 -6.432 -11.089 1.00 16.69 311 ILE B CA 1
ATOM 5081 C C . ILE B 1 335 ? 23.407 -7.725 -11.340 1.00 17.40 311 ILE B C 1
ATOM 5082 O O . ILE B 1 335 ? 24.397 -7.709 -12.091 1.00 18.17 311 ILE B O 1
ATOM 5087 N N . GLU B 1 336 ? 22.980 -8.843 -10.748 1.00 16.05 312 GLU B N 1
ATOM 5088 C CA . GLU B 1 336 ? 23.679 -10.118 -10.969 1.00 17.32 312 GLU B CA 1
ATOM 5089 C C . GLU B 1 336 ? 23.545 -10.516 -12.450 1.00 17.51 312 GLU B C 1
ATOM 5090 O O . GLU B 1 336 ? 24.496 -11.005 -13.052 1.00 18.35 312 GLU B O 1
ATOM 5096 N N . LEU B 1 337 ? 22.366 -10.323 -13.028 1.00 16.25 313 LEU B N 1
ATOM 5097 C CA . LEU B 1 337 ? 22.163 -10.624 -14.454 1.00 16.35 313 LEU B CA 1
ATOM 5098 C C . LEU B 1 337 ? 23.117 -9.776 -15.288 1.00 18.18 313 LEU B C 1
ATOM 5099 O O . LEU B 1 337 ? 23.711 -10.265 -16.256 1.00 18.34 313 LEU B O 1
ATOM 5104 N N . GLU B 1 338 ? 23.245 -8.500 -14.946 1.00 17.99 314 GLU B N 1
ATOM 5105 C CA . GLU B 1 338 ? 24.157 -7.617 -15.688 1.00 20.97 314 GLU B CA 1
ATOM 5106 C C . GLU B 1 338 ? 25.566 -8.118 -15.609 1.00 21.90 314 GLU B C 1
ATOM 5107 O O . GLU B 1 338 ? 26.282 -8.119 -16.620 1.00 22.89 314 GLU B O 1
ATOM 5113 N N . ASN B 1 339 ? 25.980 -8.550 -14.428 1.00 21.68 315 ASN B N 1
ATOM 5114 C CA . ASN B 1 339 ? 27.337 -9.075 -14.259 1.00 22.75 315 ASN B CA 1
ATOM 5115 C C . ASN B 1 339 ? 27.565 -10.322 -15.103 1.00 23.73 315 ASN B C 1
ATOM 5116 O O . ASN B 1 339 ? 28.641 -10.490 -15.678 1.00 24.39 315 ASN B O 1
ATOM 5121 N N . ILE B 1 340 ? 26.568 -11.192 -15.172 1.00 22.35 316 ILE B N 1
ATOM 5122 C CA . ILE B 1 340 ? 26.640 -12.406 -15.980 1.00 22.51 316 ILE B CA 1
ATOM 5123 C C . ILE B 1 340 ? 26.758 -12.036 -17.443 1.00 24.51 316 ILE B C 1
ATOM 5124 O O . ILE B 1 340 ? 27.565 -12.633 -18.186 1.00 24.09 316 ILE B O 1
ATOM 5129 N N . ILE B 1 341 ? 25.977 -11.053 -17.876 1.00 23.48 317 ILE B N 1
ATOM 5130 C CA . ILE B 1 341 ? 26.030 -10.618 -19.279 1.00 25.44 317 ILE B CA 1
ATOM 5131 C C . ILE B 1 341 ? 27.449 -10.155 -19.592 1.00 27.50 317 ILE B C 1
ATOM 5132 O O . ILE B 1 341 ? 28.044 -10.598 -20.589 1.00 26.23 317 ILE B O 1
ATOM 5137 N N . LYS B 1 342 ? 27.995 -9.302 -18.725 1.00 29.20 318 LYS B N 1
ATOM 5138 C CA . LYS B 1 342 ? 29.351 -8.782 -18.910 1.00 32.62 318 LYS B CA 1
ATOM 5139 C C . LYS B 1 342 ? 30.379 -9.910 -18.979 1.00 34.47 318 LYS B C 1
ATOM 5140 O O . LYS B 1 342 ? 31.347 -9.808 -19.743 1.00 34.86 318 LYS B O 1
ATOM 5146 N N . GLN B 1 343 ? 30.176 -10.983 -18.211 1.00 35.56 319 GLN B N 1
ATOM 5147 C CA . GLN B 1 343 ? 31.111 -12.131 -18.221 1.00 37.80 319 GLN B CA 1
ATOM 5148 C C . GLN B 1 343 ? 31.098 -12.891 -19.547 1.00 39.02 319 GLN B C 1
ATOM 5149 O O . GLN B 1 343 ? 32.093 -13.540 -19.903 1.00 39.11 319 GLN B O 1
ATOM 5155 N N . ASN B 1 344 ? 29.975 -12.835 -20.261 1.00 39.90 320 ASN B N 1
ATOM 5156 C CA . ASN B 1 344 ? 29.847 -13.513 -21.544 1.00 41.33 320 ASN B CA 1
ATOM 5157 C C . ASN B 1 344 ? 30.157 -12.610 -22.745 1.00 42.27 320 ASN B C 1
ATOM 5158 O O . ASN B 1 344 ? 29.990 -13.038 -23.882 1.00 43.28 320 ASN B O 1
ATOM 5163 N N . LEU B 1 345 ? 30.599 -11.374 -22.502 1.00 43.43 321 LEU B N 1
ATOM 5164 C CA . LEU B 1 345 ? 30.935 -10.464 -23.602 1.00 44.88 321 LEU B CA 1
ATOM 5165 C C . LEU B 1 345 ? 32.334 -10.777 -24.142 1.00 46.82 321 LEU B C 1
ATOM 5166 O O . LEU B 1 345 ? 33.238 -11.165 -23.394 1.00 47.77 321 LEU B O 1
#

InterPro domains:
  IPR001585 Transaldolase/Fructose-6-phosphate aldolase [PF00923] (15-315)
  IPR001585 Transaldolase/Fructose-6-phosphate aldolase [PTHR10683] (3-319)
  IPR004730 Transaldolase type 1 [TIGR00874] (5-320)
  IPR004730 Transaldolase type 1 [cd00957] (4-317)
  IPR013785 Aldolase-type TIM barrel [G3DSA:3.20.20.70] (3-320)
  IPR018225 Transaldolase, active site [PS00958] (132-149)
  IPR018225 Transaldolase, active site [PS01054] (32-40)